Protein AF-0000000079399795 (afdb_homodimer)

Structure (mmCIF, N/CA/C/O backbone):
data_AF-0000000079399795-model_v1
#
loop_
_entity.id
_entity.type
_entity.pdbx_description
1 polymer 'exodeoxyribonuclease III'
#
loop_
_atom_site.group_PDB
_atom_site.id
_atom_site.type_symbol
_atom_site.label_atom_id
_atom_site.label_alt_id
_atom_site.label_comp_id
_atom_site.label_asym_id
_atom_site.label_entity_id
_atom_site.label_seq_id
_atom_site.pdbx_PDB_ins_code
_atom_site.Cartn_x
_atom_site.Cartn_y
_atom_site.Cartn_z
_atom_site.occupancy
_atom_site.B_iso_or_equiv
_atom_site.auth_seq_id
_atom_site.auth_comp_id
_atom_site.auth_asym_id
_atom_site.auth_atom_id
_atom_site.pdbx_PDB_model_num
ATOM 1 N N . LEU A 1 1 ? 4.129 -26.812 -34.219 1 34.53 1 LEU A N 1
ATOM 2 C CA . LEU A 1 1 ? 4.953 -25.641 -33.938 1 34.53 1 LEU A CA 1
ATOM 3 C C . LEU A 1 1 ? 5.363 -25.594 -32.469 1 34.53 1 LEU A C 1
ATOM 5 O O . LEU A 1 1 ? 4.535 -25.828 -31.594 1 34.53 1 LEU A O 1
ATOM 9 N N . PRO A 1 2 ? 6.516 -25.938 -32.094 1 39.81 2 PRO A N 1
ATOM 10 C CA . PRO A 1 2 ? 6.93 -26.062 -30.703 1 39.81 2 PRO A CA 1
ATOM 11 C C . PRO A 1 2 ? 6.406 -24.938 -29.812 1 39.81 2 PRO A C 1
ATOM 13 O O . PRO A 1 2 ? 6.176 -23.828 -30.312 1 39.81 2 PRO A O 1
ATOM 16 N N . HIS A 1 3 ? 5.445 -25.188 -28.922 1 42.81 3 HIS A N 1
ATOM 17 C CA . HIS A 1 3 ? 4.895 -24.188 -28 1 42.81 3 HIS A CA 1
ATOM 18 C C . HIS A 1 3 ? 5.984 -23.266 -27.469 1 42.81 3 HIS A C 1
ATOM 20 O O . HIS A 1 3 ? 7.043 -23.734 -27.031 1 42.81 3 HIS A O 1
ATOM 26 N N . ALA A 1 4 ? 6.281 -22.156 -28.156 1 48.94 4 ALA A N 1
ATOM 27 C CA . ALA A 1 4 ? 7.262 -21.203 -27.641 1 48.94 4 ALA A CA 1
ATOM 28 C C . ALA A 1 4 ? 7.398 -21.312 -26.125 1 48.94 4 ALA A C 1
ATOM 30 O O . ALA A 1 4 ? 6.398 -21.422 -25.422 1 48.94 4 ALA A O 1
ATOM 31 N N . PRO A 1 5 ? 8.617 -21.781 -25.719 1 54.53 5 PRO A N 1
ATOM 32 C CA . PRO A 1 5 ? 8.805 -21.938 -24.281 1 54.53 5 PRO A CA 1
ATOM 33 C C . PRO A 1 5 ? 8.18 -20.812 -23.469 1 54.53 5 PRO A C 1
ATOM 35 O O . PRO A 1 5 ? 8.25 -19.641 -23.875 1 54.53 5 PRO A O 1
ATOM 38 N N . ARG A 1 6 ? 7.102 -21.172 -22.75 1 66.31 6 ARG A N 1
ATOM 39 C CA . ARG A 1 6 ? 6.441 -20.172 -21.922 1 66.31 6 ARG A CA 1
ATOM 40 C C . ARG A 1 6 ? 7.453 -19.406 -21.078 1 66.31 6 ARG A C 1
ATOM 42 O O . ARG A 1 6 ? 8.328 -20.016 -20.453 1 66.31 6 ARG A O 1
ATOM 49 N N . LYS A 1 7 ? 7.574 -18.156 -21.328 1 80.19 7 LYS A N 1
ATOM 50 C CA . LYS A 1 7 ? 8.508 -17.266 -20.641 1 80.19 7 LYS A CA 1
ATOM 51 C C . LYS A 1 7 ? 8.344 -17.375 -19.125 1 80.19 7 LYS A C 1
ATOM 53 O O . LYS A 1 7 ? 7.227 -17.547 -18.625 1 80.19 7 LYS A O 1
ATOM 58 N N . THR A 1 8 ? 9.414 -17.516 -18.453 1 92.75 8 THR A N 1
ATOM 59 C CA . THR A 1 8 ? 9.461 -17.562 -17 1 92.75 8 THR A CA 1
ATOM 60 C C . THR A 1 8 ? 8.797 -16.328 -16.406 1 92.75 8 THR A C 1
ATOM 62 O O . THR A 1 8 ? 9.047 -15.203 -16.844 1 92.75 8 THR A O 1
ATOM 65 N N . I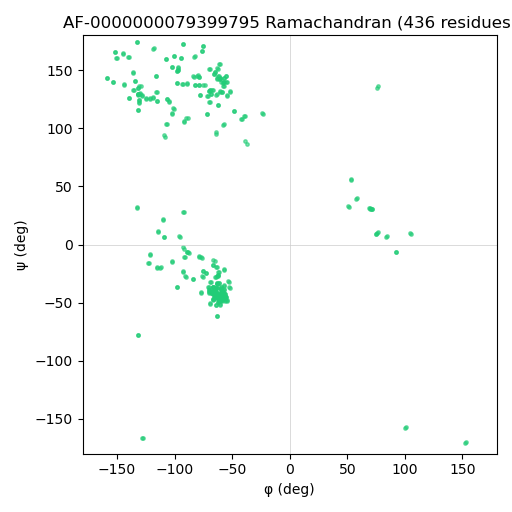LE A 1 9 ? 7.898 -16.531 -15.508 1 97.56 9 ILE A N 1
ATOM 66 C CA . ILE A 1 9 ? 7.254 -15.43 -14.797 1 97.56 9 ILE A CA 1
ATOM 67 C C . ILE A 1 9 ? 8.289 -14.68 -13.961 1 97.56 9 ILE A C 1
ATOM 69 O O . ILE A 1 9 ? 9.031 -15.289 -13.188 1 97.56 9 ILE A O 1
ATOM 73 N N . GLU A 1 10 ? 8.305 -13.398 -14.125 1 98.12 10 GLU A N 1
ATOM 74 C CA . GLU A 1 10 ? 9.328 -12.602 -13.445 1 98.12 10 GLU A CA 1
ATOM 75 C C . GLU A 1 10 ? 8.781 -11.992 -12.156 1 98.12 10 GLU A C 1
ATOM 77 O O . GLU A 1 10 ? 9.531 -11.812 -11.188 1 98.12 10 GLU A O 1
ATOM 82 N N . SER A 1 11 ? 7.559 -11.594 -12.172 1 98.75 11 SER A N 1
ATOM 83 C CA . SER A 1 11 ? 6.961 -10.977 -11 1 98.75 11 SER A CA 1
ATOM 84 C C . SER A 1 11 ? 5.609 -11.594 -10.672 1 98.75 11 SER A C 1
ATOM 86 O O . SER A 1 11 ? 4.812 -11.875 -11.57 1 98.75 11 SER A O 1
ATOM 88 N N . PHE A 1 12 ? 5.367 -11.883 -9.445 1 98.88 12 PHE A N 1
ATOM 89 C CA . PHE A 1 12 ? 4.102 -12.375 -8.93 1 98.88 12 PHE A CA 1
ATOM 90 C C . PHE A 1 12 ? 3.355 -11.273 -8.18 1 98.88 12 PHE A C 1
ATOM 92 O O . PHE A 1 12 ? 3.908 -10.648 -7.27 1 98.88 12 PHE A O 1
ATOM 99 N N . ILE A 1 13 ? 2.133 -11 -8.602 1 98.94 13 ILE A N 1
ATOM 100 C CA . ILE A 1 13 ? 1.276 -9.969 -8.023 1 98.94 13 ILE A CA 1
ATOM 101 C C . ILE A 1 13 ? 0.154 -10.633 -7.223 1 98.94 13 ILE A C 1
ATOM 103 O O . ILE A 1 13 ? -0.824 -11.117 -7.797 1 98.94 13 ILE A O 1
ATOM 107 N N . PHE A 1 14 ? 0.291 -10.617 -5.934 1 98.94 14 PHE A N 1
ATOM 108 C CA . PHE A 1 14 ? -0.714 -11.195 -5.051 1 98.94 14 PHE A CA 1
ATOM 109 C C . PHE A 1 14 ? -1.909 -10.266 -4.902 1 98.94 14 PHE A C 1
ATOM 111 O O . PHE A 1 14 ? -1.746 -9.086 -4.586 1 98.94 14 PHE A O 1
ATOM 118 N N . LEU A 1 15 ? -3.072 -10.789 -5.109 1 98.88 15 LEU A N 1
ATOM 119 C CA . LEU A 1 15 ? -4.297 -9.992 -5.176 1 98.88 15 LEU A CA 1
ATOM 120 C C . LEU A 1 15 ? -5.363 -10.562 -4.246 1 98.88 15 LEU A C 1
ATOM 122 O O . LEU A 1 15 ? -5.621 -11.773 -4.258 1 98.88 15 LEU A O 1
ATOM 126 N N . THR A 1 16 ? -5.93 -9.742 -3.416 1 98.56 16 THR A N 1
ATOM 127 C CA . THR A 1 16 ? -7.117 -10.062 -2.627 1 98.56 16 THR A CA 1
ATOM 128 C C . THR A 1 16 ? -8.102 -8.898 -2.639 1 98.56 16 THR A C 1
ATOM 130 O O . THR A 1 16 ? -7.699 -7.738 -2.758 1 98.56 16 THR A O 1
ATOM 133 N N . ALA A 1 17 ? -9.359 -9.219 -2.578 1 98.12 17 ALA A N 1
ATOM 134 C CA . ALA A 1 17 ? -10.398 -8.195 -2.52 1 98.12 17 ALA A CA 1
ATOM 135 C C . ALA A 1 17 ? -11.367 -8.461 -1.376 1 98.12 17 ALA A C 1
ATOM 137 O O . ALA A 1 17 ? -11.719 -9.609 -1.106 1 98.12 17 ALA A O 1
ATOM 138 N N . ALA A 1 18 ? -11.711 -7.41 -0.661 1 98.25 18 ALA A N 1
ATOM 139 C CA . ALA A 1 18 ? -12.914 -7.43 0.162 1 98.25 18 ALA A CA 1
ATOM 140 C C . ALA A 1 18 ? -14.133 -6.953 -0.631 1 98.25 18 ALA A C 1
ATOM 142 O O . ALA A 1 18 ? -14.031 -6.02 -1.43 1 98.25 18 ALA A O 1
ATOM 143 N N . THR A 1 19 ? -15.25 -7.609 -0.457 1 98.06 19 THR A N 1
ATOM 144 C CA . THR A 1 19 ? -16.406 -7.348 -1.305 1 98.06 19 THR A CA 1
ATOM 145 C C . THR A 1 19 ? -17.672 -7.188 -0.462 1 98.06 19 THR A C 1
ATOM 147 O O . THR A 1 19 ? -17.641 -7.363 0.757 1 98.06 19 THR A O 1
ATOM 150 N N . THR A 1 20 ? -18.75 -6.836 -1.076 1 97.88 20 THR A N 1
ATOM 151 C CA . THR A 1 20 ? -20.016 -6.523 -0.417 1 97.88 20 THR A CA 1
ATOM 152 C C . THR A 1 20 ? -20.734 -7.797 0.015 1 97.88 20 THR A C 1
ATOM 154 O O . THR A 1 20 ? -21.703 -7.746 0.768 1 97.88 20 THR A O 1
ATOM 157 N N . GLY A 1 21 ? -20.297 -8.922 -0.403 1 95.31 21 GLY A N 1
ATOM 158 C CA . GLY A 1 21 ? -20.906 -10.211 -0.127 1 95.31 21 GLY A CA 1
ATOM 159 C C . GLY A 1 21 ? -20.641 -11.242 -1.214 1 95.31 21 GLY A C 1
ATOM 160 O O . GLY A 1 21 ? -19.859 -10.992 -2.133 1 95.31 21 GLY A O 1
ATOM 161 N N . LEU A 1 22 ? -21.312 -12.383 -1.147 1 89.56 22 LEU A N 1
ATOM 162 C CA . LEU A 1 22 ? -21.062 -13.484 -2.072 1 89.56 22 LEU A CA 1
ATOM 163 C C . LEU A 1 22 ? -21.953 -13.383 -3.299 1 89.56 22 LEU A C 1
ATOM 165 O O . LEU A 1 22 ? -21.594 -13.844 -4.383 1 89.56 22 LEU A O 1
ATOM 169 N N . ALA A 1 23 ? -23.109 -12.773 -3.123 1 88 23 ALA A N 1
ATOM 170 C CA . ALA A 1 23 ? -24.062 -12.656 -4.23 1 88 23 ALA A CA 1
ATOM 171 C C . ALA A 1 23 ? -23.797 -11.391 -5.039 1 88 23 ALA A C 1
ATOM 173 O O . ALA A 1 23 ? -24.078 -10.281 -4.57 1 88 23 ALA A O 1
ATOM 174 N N . GLN A 1 24 ? -23.266 -11.531 -6.32 1 91.31 24 GLN A N 1
ATOM 175 C CA . GLN A 1 24 ? -22.969 -10.414 -7.203 1 91.31 24 GLN A CA 1
ATOM 176 C C . GLN A 1 24 ? -22.078 -9.383 -6.504 1 91.31 24 GLN A C 1
ATOM 1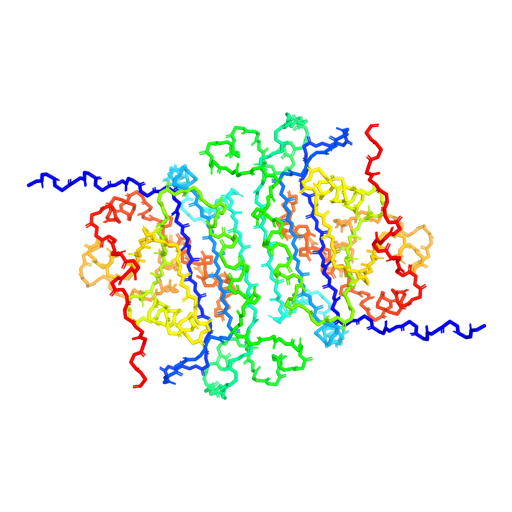78 O O . GLN A 1 24 ? -22.453 -8.219 -6.375 1 91.31 24 GLN A O 1
ATOM 183 N N . PRO A 1 25 ? -21.078 -9.797 -6.078 1 96.44 25 PRO A N 1
ATOM 184 C CA . PRO A 1 25 ? -20.234 -8.945 -5.246 1 96.44 25 PRO A CA 1
ATOM 185 C C . PRO A 1 25 ? -19.672 -7.738 -6.004 1 96.44 25 PRO A C 1
ATOM 187 O O . PRO A 1 25 ? -19.5 -7.801 -7.223 1 96.44 25 PRO A O 1
ATOM 190 N N . ARG A 1 26 ? -19.469 -6.633 -5.301 1 97.88 26 ARG A N 1
ATOM 191 C CA . ARG A 1 26 ? -18.703 -5.469 -5.746 1 97.88 26 ARG A CA 1
ATOM 192 C C . ARG A 1 26 ? -17.484 -5.254 -4.875 1 97.88 26 ARG A C 1
ATOM 194 O O . ARG A 1 26 ? -17.5 -5.539 -3.676 1 97.88 26 ARG A O 1
ATOM 201 N N . VAL A 1 27 ? -16.438 -4.797 -5.496 1 98.5 27 VAL A N 1
ATOM 202 C CA . VAL A 1 27 ? -15.188 -4.574 -4.781 1 98.5 27 VAL A CA 1
ATOM 203 C C . VAL A 1 27 ? -15.344 -3.412 -3.805 1 98.5 27 VAL A C 1
ATOM 205 O O . VAL A 1 27 ? -15.812 -2.336 -4.184 1 98.5 27 VAL A O 1
ATOM 208 N N . ALA A 1 28 ? -14.953 -3.637 -2.57 1 98.81 28 ALA A N 1
ATOM 209 C CA . ALA A 1 28 ? -14.969 -2.586 -1.556 1 98.81 28 ALA A CA 1
ATOM 210 C C . ALA A 1 28 ? -13.555 -2.266 -1.08 1 98.81 28 ALA A C 1
ATOM 212 O O . ALA A 1 28 ? -13.32 -1.224 -0.465 1 98.81 28 ALA A O 1
ATOM 213 N N . GLU A 1 29 ? -12.648 -3.162 -1.293 1 98.88 29 GLU A N 1
ATOM 214 C CA . GLU A 1 29 ? -11.227 -2.988 -1.014 1 98.88 29 GLU A CA 1
ATOM 215 C C . GLU A 1 29 ? -10.375 -3.869 -1.921 1 98.88 29 GLU A C 1
ATOM 217 O O . GLU A 1 29 ? -10.727 -5.02 -2.186 1 98.88 29 GLU A O 1
ATOM 222 N N . LEU A 1 30 ? -9.312 -3.377 -2.393 1 98.81 30 LEU A N 1
ATOM 223 C CA . LEU A 1 30 ? -8.383 -4.098 -3.256 1 98.81 30 LEU A CA 1
ATOM 224 C C . LEU A 1 30 ? -6.973 -4.082 -2.672 1 98.81 30 LEU A C 1
ATOM 226 O O . LEU A 1 30 ? -6.48 -3.029 -2.256 1 98.81 30 LEU A O 1
ATOM 230 N N . GLY A 1 31 ? -6.332 -5.25 -2.479 1 98.81 31 GLY A N 1
ATOM 231 C CA . GLY A 1 31 ? -4.945 -5.379 -2.068 1 98.81 31 GLY A CA 1
ATOM 232 C C . GLY A 1 31 ? -4.07 -6.027 -3.125 1 98.81 31 GLY A C 1
ATOM 233 O O . GLY A 1 31 ? -4.438 -7.055 -3.699 1 98.81 31 GLY A O 1
ATOM 234 N N . LEU A 1 32 ? -2.91 -5.441 -3.451 1 98.94 32 LEU A N 1
ATOM 235 C CA . LEU A 1 32 ? -1.906 -5.961 -4.375 1 98.94 32 LEU A CA 1
ATOM 236 C C . LEU A 1 32 ? -0.515 -5.906 -3.752 1 98.94 32 LEU A C 1
ATOM 238 O O . LEU A 1 32 ? -0.081 -4.852 -3.283 1 98.94 32 LEU A O 1
ATOM 242 N N . PHE A 1 33 ? 0.152 -6.988 -3.643 1 98.94 33 PHE A N 1
ATOM 243 C CA . PHE A 1 33 ? 1.572 -7.059 -3.318 1 98.94 33 PHE A CA 1
ATOM 244 C C . PHE A 1 33 ? 2.363 -7.637 -4.488 1 98.94 33 PHE A C 1
ATOM 246 O O . PHE A 1 33 ? 2.039 -8.711 -4.992 1 98.94 33 PHE A O 1
ATOM 253 N N . ALA A 1 34 ? 3.342 -6.965 -5.012 1 98.94 34 ALA A N 1
ATOM 254 C CA . ALA A 1 34 ? 4.18 -7.426 -6.117 1 98.94 34 ALA A CA 1
ATOM 255 C C . ALA A 1 34 ? 5.566 -7.82 -5.625 1 98.94 34 ALA A C 1
ATOM 257 O O . ALA A 1 34 ? 6.242 -7.035 -4.957 1 98.94 34 ALA A O 1
ATOM 258 N N . VAL A 1 35 ? 5.941 -9.023 -5.93 1 98.88 35 VAL A N 1
ATOM 259 C CA . VAL A 1 35 ? 7.227 -9.57 -5.504 1 98.88 35 VAL A CA 1
ATOM 260 C C . VAL A 1 35 ? 7.926 -10.227 -6.691 1 98.88 35 VAL A C 1
ATOM 262 O O . VAL A 1 35 ? 7.316 -11.016 -7.418 1 98.88 35 VAL A O 1
ATOM 265 N N . HIS A 1 36 ? 9.141 -9.875 -6.902 1 98.81 36 HIS A N 1
ATOM 266 C CA . HIS A 1 36 ? 9.93 -10.469 -7.973 1 98.81 36 HIS A CA 1
ATOM 267 C C . HIS A 1 36 ? 10.273 -11.922 -7.66 1 98.81 36 HIS A C 1
ATOM 269 O O . HIS A 1 36 ? 10.422 -12.297 -6.496 1 98.81 36 HIS A O 1
ATOM 275 N N . ARG A 1 37 ? 10.438 -12.703 -8.648 1 97.94 37 ARG A N 1
ATOM 276 C CA . ARG A 1 37 ? 10.734 -14.125 -8.492 1 97.94 37 ARG A CA 1
ATOM 277 C C . ARG A 1 37 ? 11.992 -14.328 -7.664 1 97.94 37 ARG A C 1
ATOM 279 O O . ARG A 1 37 ? 12.07 -15.266 -6.863 1 97.94 37 ARG A O 1
ATOM 286 N N . ARG A 1 38 ? 12.992 -13.445 -7.793 1 96.94 38 ARG A N 1
ATOM 287 C CA . ARG A 1 38 ? 14.25 -13.578 -7.062 1 96.94 38 ARG A CA 1
ATOM 288 C C . ARG A 1 38 ? 14.016 -13.492 -5.559 1 96.94 38 ARG A C 1
ATOM 290 O O . ARG A 1 38 ? 14.594 -14.266 -4.793 1 96.94 38 ARG A O 1
ATOM 297 N N . ALA A 1 39 ? 13.219 -12.57 -5.152 1 96.94 39 ALA A N 1
ATOM 298 C CA . ALA A 1 39 ? 12.914 -12.422 -3.73 1 96.94 39 ALA A CA 1
ATOM 299 C C . ALA A 1 39 ? 12.195 -13.648 -3.195 1 96.94 39 ALA A C 1
ATOM 301 O O . ALA A 1 39 ? 12.422 -14.07 -2.059 1 96.94 39 ALA A O 1
ATOM 302 N N . LEU A 1 40 ? 11.32 -14.234 -3.977 1 96.69 40 LEU A N 1
ATOM 303 C CA . LEU A 1 40 ? 10.594 -15.438 -3.578 1 96.69 40 LEU A CA 1
ATOM 304 C C . LEU A 1 40 ? 11.531 -16.625 -3.463 1 96.69 40 LEU A C 1
ATOM 306 O O . LEU A 1 40 ? 11.422 -17.422 -2.527 1 96.69 40 LEU A O 1
ATOM 310 N N . GLU A 1 41 ? 12.438 -16.719 -4.387 1 93 41 GLU A N 1
ATOM 311 C CA . GLU A 1 41 ? 13.422 -17.812 -4.375 1 93 41 GLU A CA 1
ATOM 312 C C . GLU A 1 41 ? 14.352 -17.688 -3.172 1 93 41 GLU A C 1
ATOM 314 O O . GLU A 1 41 ? 14.672 -18.688 -2.529 1 93 41 GLU A O 1
ATOM 319 N N . ASP A 1 42 ? 14.781 -16.484 -2.82 1 89 42 ASP A N 1
ATOM 320 C CA . ASP A 1 42 ? 15.688 -16.234 -1.701 1 89 42 ASP A CA 1
ATOM 321 C C . ASP A 1 42 ? 15.031 -16.609 -0.374 1 89 42 ASP A C 1
ATOM 323 O O . ASP A 1 42 ? 15.68 -17.141 0.521 1 89 42 ASP A O 1
ATOM 327 N N . HIS A 1 43 ? 13.828 -16.344 -0.206 1 84.56 43 HIS A N 1
ATOM 328 C CA . HIS A 1 43 ? 13.117 -16.578 1.044 1 84.56 43 HIS A CA 1
ATOM 329 C C . HIS A 1 43 ? 12.797 -18.062 1.23 1 84.56 43 HIS A C 1
ATOM 331 O O . HIS A 1 43 ? 12.648 -18.531 2.359 1 84.56 43 HIS A O 1
ATOM 337 N N . SER A 1 44 ? 12.672 -18.734 0.208 1 77.94 44 SER A N 1
ATOM 338 C CA . SER A 1 44 ? 12.375 -20.156 0.278 1 77.94 44 SER A CA 1
ATOM 339 C C . SER A 1 44 ? 13.539 -20.938 0.89 1 77.94 44 SER A C 1
ATOM 341 O O . SER A 1 44 ? 13.367 -22.062 1.342 1 77.94 44 SER A O 1
ATOM 343 N N . MET A 1 45 ? 14.633 -20.281 0.973 1 72.56 45 MET A N 1
ATOM 344 C CA . MET A 1 45 ? 15.836 -20.938 1.467 1 72.56 45 MET A CA 1
ATOM 345 C C . MET A 1 45 ? 15.977 -20.766 2.975 1 72.56 45 MET A C 1
ATOM 347 O O . MET A 1 45 ? 16.875 -21.328 3.592 1 72.56 45 MET A O 1
ATOM 351 N N . ASP A 1 46 ? 15 -19.969 3.539 1 74.44 46 ASP A N 1
ATOM 352 C CA . ASP A 1 46 ? 15.039 -19.781 4.984 1 74.44 46 ASP A CA 1
ATOM 353 C C . ASP A 1 46 ? 14.688 -21.062 5.723 1 74.44 46 ASP A C 1
ATOM 355 O O . ASP A 1 46 ? 13.609 -21.641 5.516 1 74.44 46 ASP A O 1
ATOM 359 N N . PRO A 1 47 ? 15.531 -21.578 6.59 1 71.56 47 PRO A N 1
ATOM 360 C CA . PRO A 1 47 ? 15.375 -22.891 7.215 1 71.56 47 PRO A CA 1
ATOM 361 C C . PRO A 1 47 ? 14.297 -22.906 8.305 1 71.56 47 PRO A C 1
ATOM 363 O O . PRO A 1 47 ? 13.828 -23.969 8.695 1 71.56 47 PRO A O 1
ATOM 366 N N . ASN A 1 48 ? 13.969 -21.734 8.883 1 77.81 48 ASN A N 1
ATOM 367 C CA . ASN A 1 48 ? 12.961 -21.688 9.938 1 77.81 48 ASN A CA 1
ATOM 368 C C . ASN A 1 48 ? 11.68 -21.016 9.453 1 77.81 48 ASN A C 1
ATOM 370 O O . ASN A 1 48 ? 11.516 -19.812 9.578 1 77.81 48 ASN A O 1
ATOM 374 N N . PRO A 1 49 ? 10.789 -21.812 9.016 1 68.81 49 PRO A N 1
ATOM 375 C CA . PRO A 1 49 ? 9.562 -21.281 8.43 1 68.81 49 PRO A CA 1
ATOM 376 C C . PRO A 1 49 ? 8.742 -20.453 9.422 1 68.81 49 PRO A C 1
ATOM 378 O O . PRO A 1 49 ? 8.125 -19.453 9.031 1 68.81 49 PRO A O 1
ATOM 381 N N . GLU A 1 50 ? 8.789 -20.812 10.641 1 73.44 50 GLU A N 1
ATOM 382 C CA . GLU A 1 50 ? 7.984 -20.125 11.648 1 73.44 50 GLU A CA 1
ATOM 383 C C . GLU A 1 50 ? 8.453 -18.688 11.852 1 73.44 50 GLU A C 1
ATOM 385 O O . GLU A 1 50 ? 7.691 -17.844 12.328 1 73.44 50 GLU A O 1
ATOM 390 N N . LEU A 1 51 ? 9.609 -18.438 11.43 1 75.69 51 LEU A N 1
ATOM 391 C CA . LEU A 1 51 ? 10.18 -17.125 11.641 1 75.69 51 LEU A CA 1
ATOM 392 C C . LEU A 1 51 ? 10.266 -16.359 10.32 1 75.69 51 LEU A C 1
ATOM 394 O O . LEU A 1 51 ? 10.797 -15.242 10.281 1 75.69 51 LEU A O 1
ATOM 398 N N . ARG A 1 52 ? 9.68 -17 9.336 1 81.19 52 ARG A N 1
ATOM 399 C CA . ARG A 1 52 ? 9.758 -16.391 8.016 1 81.19 52 ARG A CA 1
ATOM 400 C C . ARG A 1 52 ? 8.969 -15.078 7.961 1 81.19 52 ARG A C 1
ATOM 402 O O . ARG A 1 52 ? 7.832 -15.016 8.445 1 81.19 52 ARG A O 1
ATOM 409 N N . LEU A 1 53 ? 9.625 -14.086 7.395 1 85.88 53 LEU A N 1
ATOM 410 C CA . LEU A 1 53 ? 8.992 -12.797 7.145 1 85.88 53 LEU A CA 1
ATOM 411 C C . LEU A 1 53 ? 8.719 -12.602 5.66 1 85.88 53 LEU A C 1
ATOM 413 O O . LEU A 1 53 ? 9.242 -13.344 4.824 1 85.88 53 LEU A O 1
ATOM 417 N N . SER A 1 54 ? 7.797 -11.703 5.387 1 91.88 54 SER A N 1
ATOM 418 C CA . SER A 1 54 ? 7.582 -11.359 3.984 1 91.88 54 SER A CA 1
ATOM 419 C C . SER A 1 54 ? 8.836 -10.742 3.369 1 91.88 54 SER A C 1
ATOM 421 O O . SER A 1 54 ? 9.672 -10.18 4.078 1 91.88 54 SER A O 1
ATOM 423 N N . PRO A 1 55 ? 9.016 -10.906 2.098 1 95.62 55 PRO A N 1
ATOM 424 C CA . PRO A 1 55 ? 10.195 -10.344 1.433 1 95.62 55 PRO A CA 1
ATOM 425 C C . PRO A 1 55 ? 10.344 -8.844 1.668 1 95.62 55 PRO A C 1
ATOM 427 O O . PRO A 1 55 ? 9.352 -8.109 1.651 1 95.62 55 PRO A O 1
ATOM 430 N N . ARG A 1 56 ? 11.578 -8.438 1.88 1 95.25 56 ARG A N 1
ATOM 431 C CA . ARG A 1 56 ? 11.891 -7.031 2.137 1 95.25 56 ARG A CA 1
ATOM 432 C C . ARG A 1 56 ? 11.609 -6.176 0.906 1 95.25 56 ARG A C 1
ATOM 434 O O . ARG A 1 56 ? 11.117 -5.051 1.024 1 95.25 56 ARG A O 1
ATOM 441 N N . ILE A 1 57 ? 11.969 -6.742 -0.281 1 97.38 57 ILE A N 1
ATOM 442 C CA . ILE A 1 57 ? 11.734 -6.016 -1.523 1 97.38 57 ILE A CA 1
ATOM 443 C C . ILE A 1 57 ? 10.367 -6.391 -2.09 1 97.38 57 ILE A C 1
ATOM 445 O O . ILE A 1 57 ? 10.203 -7.461 -2.682 1 97.38 57 ILE A O 1
ATOM 449 N N . ALA A 1 58 ? 9.438 -5.473 -1.957 1 98.31 58 ALA A N 1
ATOM 450 C CA . ALA A 1 58 ? 8.07 -5.664 -2.428 1 98.31 58 ALA A CA 1
ATOM 451 C C . ALA A 1 58 ? 7.371 -4.324 -2.639 1 98.31 58 ALA A C 1
ATOM 453 O O . ALA A 1 58 ? 7.66 -3.35 -1.942 1 98.31 58 ALA A O 1
ATOM 454 N N . ASP A 1 59 ? 6.555 -4.234 -3.633 1 98.88 59 ASP A N 1
ATOM 455 C CA . ASP A 1 59 ? 5.621 -3.123 -3.793 1 98.88 59 ASP A CA 1
ATOM 456 C C . ASP A 1 59 ? 4.23 -3.498 -3.291 1 98.88 59 ASP A C 1
ATOM 458 O O . ASP A 1 59 ? 3.766 -4.617 -3.514 1 98.88 59 ASP A O 1
ATOM 462 N N . LYS A 1 60 ? 3.582 -2.572 -2.617 1 98.81 60 LYS A N 1
ATOM 463 C CA . LYS A 1 60 ? 2.289 -2.873 -2.008 1 98.81 60 LYS A CA 1
ATOM 464 C C . LYS A 1 60 ? 1.279 -1.764 -2.285 1 98.81 60 LYS A C 1
ATOM 466 O O . LYS A 1 60 ? 1.628 -0.581 -2.27 1 98.81 60 LYS A O 1
ATOM 471 N N . LEU A 1 61 ? 0.065 -2.178 -2.531 1 98.88 61 LEU A N 1
ATOM 472 C CA . LEU A 1 61 ? -1.05 -1.275 -2.799 1 98.88 61 LEU A CA 1
ATOM 473 C C . LEU A 1 61 ? -2.322 -1.766 -2.115 1 98.88 61 LEU A C 1
ATOM 475 O O . LEU A 1 61 ? -2.676 -2.941 -2.225 1 98.88 61 LEU A O 1
ATOM 479 N N . ALA A 1 62 ? -2.965 -0.953 -1.326 1 98.81 62 ALA A N 1
ATOM 480 C CA . ALA A 1 62 ? -4.273 -1.213 -0.733 1 98.81 62 ALA A CA 1
ATOM 481 C C . ALA A 1 62 ? -5.211 -0.024 -0.931 1 98.81 62 ALA A C 1
ATOM 483 O O . ALA A 1 62 ? -4.883 1.103 -0.552 1 98.81 62 ALA A O 1
ATOM 484 N N . LEU A 1 63 ? -6.391 -0.235 -1.533 1 98.88 63 LEU A N 1
ATOM 485 C CA . LEU A 1 63 ? -7.336 0.828 -1.852 1 98.88 63 LEU A CA 1
ATOM 486 C C . LEU A 1 63 ? -8.734 0.477 -1.356 1 98.88 63 LEU A C 1
ATOM 488 O O . LEU A 1 63 ? -9.242 -0.614 -1.633 1 98.88 63 LEU A O 1
ATOM 492 N N . CYS A 1 64 ? -9.344 1.399 -0.648 1 98.88 64 CYS A N 1
ATOM 493 C CA . CYS A 1 64 ? -10.773 1.295 -0.357 1 98.88 64 CYS A CA 1
ATOM 494 C C . CYS A 1 64 ? -11.602 1.847 -1.508 1 98.88 64 CYS A C 1
ATOM 496 O O . CYS A 1 64 ? -11.219 2.826 -2.146 1 98.88 64 CYS A O 1
ATOM 498 N N . VAL A 1 65 ? -12.727 1.233 -1.741 1 98.88 65 VAL A N 1
ATOM 499 C CA . VAL A 1 65 ? -13.562 1.553 -2.891 1 98.88 65 VAL A CA 1
ATOM 500 C C . VAL A 1 65 ? -15.023 1.628 -2.459 1 98.88 65 VAL A C 1
ATOM 502 O O . VAL A 1 65 ? -15.5 0.78 -1.699 1 98.88 65 VAL A O 1
ATOM 505 N N . ASP A 1 66 ? -15.695 2.648 -2.873 1 98.81 66 ASP A N 1
ATOM 506 C CA . ASP A 1 66 ? -17.156 2.66 -2.738 1 98.81 66 ASP A CA 1
ATOM 507 C C . ASP A 1 66 ? -17.797 1.684 -3.715 1 98.81 66 ASP A C 1
ATOM 509 O O . ASP A 1 66 ? -17.812 1.92 -4.926 1 98.81 66 ASP A O 1
ATOM 513 N N . PRO A 1 67 ? -18.391 0.622 -3.199 1 98.5 67 PRO A N 1
ATOM 514 C CA . PRO A 1 67 ? -18.922 -0.41 -4.09 1 98.5 67 PRO A CA 1
ATOM 515 C C . PRO A 1 67 ? -20.266 -0.017 -4.711 1 98.5 67 PRO A C 1
ATOM 517 O O . PRO A 1 67 ? -20.734 -0.686 -5.633 1 98.5 67 PRO A O 1
ATOM 520 N N . GLN A 1 68 ? -20.859 1.043 -4.238 1 97.31 68 GLN A N 1
ATOM 521 C CA . GLN A 1 68 ? -22.172 1.49 -4.695 1 97.31 68 GLN A CA 1
ATOM 522 C C . GLN A 1 68 ? -23.188 0.348 -4.664 1 97.31 68 GLN A C 1
ATO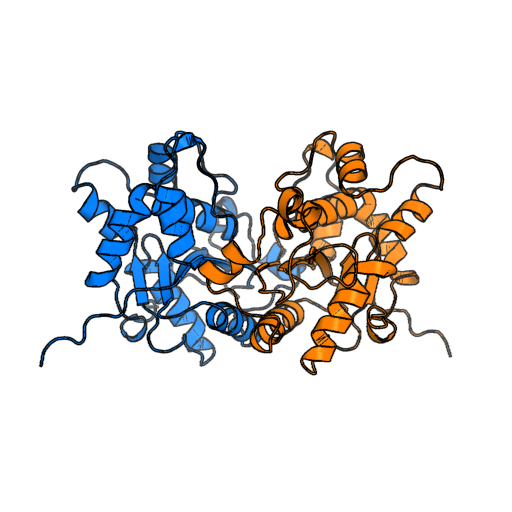M 524 O O . GLN A 1 68 ? -23.984 0.189 -5.594 1 97.31 68 GLN A O 1
ATOM 529 N N . LYS A 1 69 ? -23.109 -0.555 -3.771 1 97.81 69 LYS A N 1
ATOM 530 C CA . LYS A 1 69 ? -23.984 -1.673 -3.449 1 97.81 69 LYS A CA 1
ATOM 531 C C . LYS A 1 69 ? -24.031 -1.925 -1.944 1 97.81 69 LYS A C 1
ATOM 533 O O . LYS A 1 69 ? -23 -1.861 -1.271 1 97.81 69 LYS A O 1
ATOM 538 N N . PRO A 1 70 ? -25.203 -2.189 -1.427 1 98.12 70 PRO A N 1
ATOM 539 C CA . PRO A 1 70 ? -25.281 -2.477 0.007 1 98.12 70 PRO A CA 1
ATOM 540 C C . PRO A 1 70 ? -24.484 -3.711 0.407 1 98.12 70 PRO A C 1
ATOM 542 O O . PRO A 1 70 ? -24.453 -4.703 -0.326 1 98.12 70 PRO A O 1
ATOM 545 N N . PHE A 1 71 ? -23.859 -3.631 1.566 1 98.12 71 PHE A N 1
ATOM 546 C CA . PHE A 1 71 ? -23.156 -4.777 2.121 1 98.12 71 PHE A CA 1
ATOM 547 C C . PHE A 1 71 ? -24.141 -5.816 2.656 1 98.12 71 PHE A C 1
ATOM 549 O O . PHE A 1 71 ? -25.141 -5.461 3.271 1 98.12 71 PHE A O 1
ATOM 556 N N . HIS A 1 72 ? -23.797 -7.078 2.34 1 98.06 72 HIS A N 1
ATOM 557 C CA . HIS A 1 72 ? -24.391 -8.109 3.186 1 98.06 72 HIS A CA 1
ATOM 558 C C . HIS A 1 72 ? -23.922 -7.977 4.629 1 98.06 72 HIS A C 1
ATOM 560 O O . HIS A 1 72 ? -22.75 -7.719 4.879 1 98.06 72 HIS A O 1
ATOM 566 N N . PRO A 1 73 ? -24.766 -8.227 5.613 1 97.62 73 PRO A N 1
ATOM 567 C CA . PRO A 1 73 ? -24.391 -8.062 7.02 1 97.62 73 PRO A CA 1
ATOM 568 C C . PRO A 1 73 ? -23.172 -8.891 7.418 1 97.62 73 PRO A C 1
ATOM 570 O O . PRO A 1 73 ? -22.312 -8.422 8.164 1 97.62 73 PRO A O 1
ATOM 573 N N . LYS A 1 74 ? -23.094 -10.031 6.918 1 97.19 74 LYS A N 1
ATOM 574 C CA . LYS A 1 74 ? -21.969 -10.898 7.246 1 97.19 74 LYS A CA 1
ATOM 575 C C . LYS A 1 74 ? -20.656 -10.32 6.715 1 97.19 74 LYS A C 1
ATOM 577 O O . LYS A 1 74 ? -19.641 -10.375 7.395 1 97.19 74 LYS A O 1
ATOM 582 N N . ALA A 1 75 ? -20.656 -9.789 5.523 1 97.5 75 ALA A N 1
ATOM 583 C CA . ALA A 1 75 ? -19.469 -9.18 4.93 1 97.5 75 ALA A CA 1
ATOM 584 C C . ALA A 1 75 ? -19.031 -7.945 5.719 1 97.5 75 ALA A C 1
ATOM 586 O O . ALA A 1 75 ? -17.844 -7.723 5.934 1 97.5 75 ALA A O 1
ATOM 587 N N . GLU A 1 76 ? -20.016 -7.172 6.102 1 97.94 76 GLU A N 1
ATOM 588 C CA . GLU A 1 76 ? -19.734 -5.988 6.906 1 97.94 76 GLU A CA 1
ATOM 589 C C . GLU A 1 76 ? -19.047 -6.363 8.219 1 97.94 76 GLU A C 1
ATOM 591 O O . GLU A 1 76 ? -18.047 -5.754 8.602 1 97.94 76 GLU A O 1
ATOM 596 N N . ALA A 1 77 ? -19.578 -7.371 8.883 1 97.25 77 ALA A N 1
ATOM 597 C CA . ALA A 1 77 ? -19.047 -7.82 10.164 1 97.25 77 ALA A CA 1
ATOM 598 C C . ALA A 1 77 ? -17.641 -8.375 10.008 1 97.25 77 ALA A C 1
ATOM 600 O O . ALA A 1 77 ? -16.766 -8.133 10.852 1 97.25 77 ALA A O 1
ATOM 601 N N . LEU A 1 78 ? -17.344 -9.055 8.977 1 95.94 78 LEU A N 1
ATOM 602 C CA . LEU A 1 78 ? -16.062 -9.719 8.75 1 95.94 78 LEU A CA 1
ATOM 603 C C . LEU A 1 78 ? -14.992 -8.711 8.336 1 95.94 78 LEU A C 1
ATOM 605 O O . LEU A 1 78 ? -13.867 -8.742 8.836 1 95.94 78 LEU A O 1
ATOM 609 N N . THR A 1 79 ? -15.344 -7.754 7.457 1 97.12 79 THR A N 1
ATOM 610 C CA . THR A 1 79 ? -14.352 -6.887 6.836 1 97.12 79 THR A CA 1
ATOM 611 C C . THR A 1 79 ? -14.164 -5.605 7.641 1 97.12 79 THR A C 1
ATOM 613 O O . THR A 1 79 ? -13.156 -4.91 7.492 1 97.12 79 THR A O 1
ATOM 616 N N . GLY A 1 80 ? -15.211 -5.227 8.453 1 96.69 80 GLY A N 1
ATOM 617 C CA . GLY A 1 80 ? -15.195 -3.945 9.141 1 96.69 80 GLY A CA 1
ATOM 618 C C . GLY A 1 80 ? -15.469 -2.771 8.219 1 96.69 80 GLY A C 1
ATOM 619 O O . GLY A 1 80 ? -15.234 -1.618 8.594 1 96.69 80 GLY A O 1
ATOM 620 N N . LEU A 1 81 ? -15.859 -3.045 6.996 1 98.19 81 LEU A N 1
ATOM 621 C CA . LEU A 1 81 ? -16.266 -2.016 6.043 1 98.19 81 LEU A CA 1
ATOM 622 C C . LEU A 1 81 ? -17.781 -1.865 6.004 1 98.19 81 LEU A C 1
ATOM 624 O O . LEU A 1 81 ? -18.5 -2.807 6.324 1 98.19 81 LEU A O 1
ATOM 628 N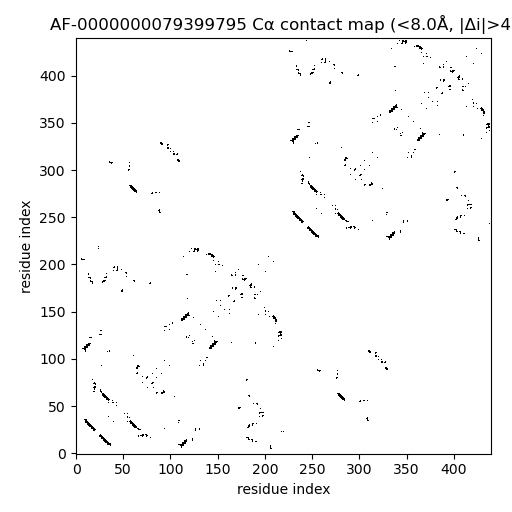 N . SER A 1 82 ? -18.234 -0.757 5.691 1 98.44 82 SER A N 1
ATOM 629 C CA . SER A 1 82 ? -19.656 -0.491 5.5 1 98.44 82 SER A CA 1
ATOM 630 C C . SER A 1 82 ? -19.875 0.62 4.477 1 98.44 82 SER A C 1
ATOM 632 O O . SER A 1 82 ? -18.984 1.427 4.227 1 98.44 82 SER A O 1
ATOM 634 N N . ASN A 1 83 ? -21.125 0.637 3.945 1 98.62 83 ASN A N 1
ATOM 635 C CA . ASN A 1 83 ? -21.453 1.742 3.055 1 98.62 83 ASN A CA 1
ATOM 636 C C . ASN A 1 83 ? -21.312 3.09 3.756 1 98.62 83 ASN A C 1
ATOM 638 O O . ASN A 1 83 ? -20.812 4.051 3.172 1 98.62 83 ASN A O 1
ATOM 642 N N . ARG A 1 84 ? -21.688 3.127 4.969 1 98.12 84 ARG A N 1
ATOM 643 C CA . ARG A 1 84 ? -21.625 4.363 5.742 1 98.12 84 ARG A CA 1
ATOM 644 C C . ARG A 1 84 ? -20.172 4.828 5.914 1 98.12 84 ARG A C 1
ATOM 646 O O . ARG A 1 84 ? -19.844 5.977 5.617 1 98.12 84 ARG A O 1
ATOM 653 N N . SER A 1 85 ? -19.312 3.957 6.383 1 97.62 85 SER A N 1
ATOM 654 C CA . SER A 1 85 ? -17.922 4.34 6.648 1 97.62 85 SER A CA 1
ATOM 655 C C . SER A 1 85 ? -17.203 4.719 5.363 1 97.62 85 SER A C 1
ATOM 657 O O . SER A 1 85 ? -16.438 5.688 5.332 1 97.62 85 SER A O 1
ATOM 659 N N . LEU A 1 86 ? -17.391 3.973 4.277 1 98.75 86 LEU A N 1
ATOM 660 C CA . LEU A 1 86 ? -16.766 4.297 3.004 1 98.75 86 LEU A CA 1
ATOM 661 C C . LEU A 1 86 ? -17.281 5.629 2.469 1 98.75 86 LEU A C 1
ATOM 663 O O . LEU A 1 86 ? -16.5 6.434 1.953 1 98.75 86 LEU A O 1
ATOM 667 N N . GLY A 1 87 ? -18.547 5.848 2.613 1 98.56 87 GLY A N 1
ATOM 668 C CA . GLY A 1 87 ? -19.141 7.102 2.193 1 98.56 87 GLY A CA 1
ATOM 669 C C . GLY A 1 87 ? -18.672 8.289 3.01 1 98.56 87 GLY A C 1
ATOM 670 O O . GLY A 1 87 ? -18.297 9.328 2.453 1 98.56 87 GLY A O 1
ATOM 671 N N . GLU A 1 88 ? -18.656 8.172 4.32 1 98.12 88 GLU A N 1
ATOM 672 C CA . GLU A 1 88 ? -18.25 9.25 5.215 1 98.12 88 GLU A CA 1
ATOM 673 C C . GLU A 1 88 ? -16.797 9.625 4.992 1 98.12 88 GLU A C 1
ATOM 675 O O . GLU A 1 88 ? -16.406 10.773 5.234 1 98.12 88 GLU A O 1
ATOM 680 N N . ASN A 1 89 ? -16.062 8.68 4.531 1 98.44 89 ASN A N 1
ATOM 681 C CA . ASN A 1 89 ? -14.656 8.938 4.246 1 98.44 89 ASN A CA 1
ATOM 682 C C . ASN A 1 89 ? -14.438 9.289 2.775 1 98.44 89 ASN A C 1
ATOM 684 O O . ASN A 1 89 ? -13.297 9.328 2.307 1 98.44 89 ASN A O 1
ATOM 688 N N . ARG A 1 90 ? -15.5 9.445 2.02 1 98.62 90 ARG A N 1
ATOM 689 C CA . ARG A 1 90 ? -15.523 9.922 0.641 1 98.62 90 ARG A CA 1
ATOM 690 C C . ARG A 1 90 ? -14.664 9.047 -0.258 1 98.62 90 ARG A C 1
ATOM 692 O O . ARG A 1 90 ? -13.898 9.547 -1.085 1 98.62 90 ARG A O 1
ATOM 699 N N . LYS A 1 91 ? -14.719 7.766 -0.026 1 98.81 91 LYS A N 1
ATOM 700 C CA . LYS A 1 9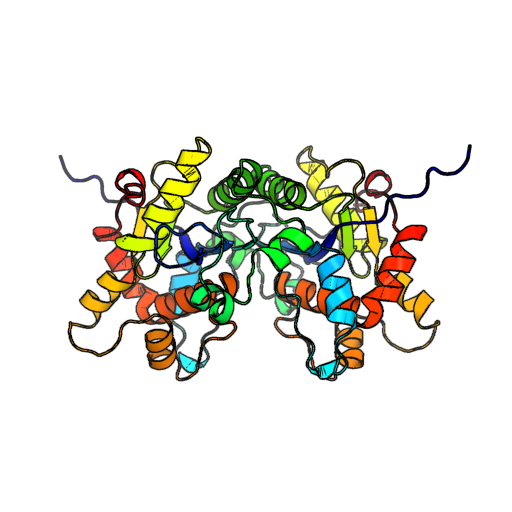1 ? -14.008 6.852 -0.916 1 98.81 91 LYS A CA 1
ATOM 701 C C . LYS A 1 91 ? -14.68 6.785 -2.285 1 98.81 91 LYS A C 1
ATOM 703 O O . LYS A 1 91 ? -15.898 6.672 -2.377 1 98.81 91 LYS A O 1
ATOM 708 N N . PRO A 1 92 ? -13.898 6.902 -3.363 1 98.75 92 PRO A N 1
ATOM 709 C CA . PRO A 1 92 ? -14.469 6.863 -4.715 1 98.75 92 PRO A CA 1
ATOM 710 C C . PRO A 1 92 ? -14.844 5.453 -5.156 1 98.75 92 PRO A C 1
ATOM 712 O O . PRO A 1 92 ? -14.453 4.477 -4.512 1 98.75 92 PRO A O 1
ATOM 715 N N . VAL A 1 93 ? -15.586 5.398 -6.195 1 98.69 93 VAL A N 1
ATOM 716 C CA . VAL A 1 93 ? -15.977 4.145 -6.828 1 98.69 93 VAL A CA 1
ATOM 717 C C . VAL A 1 93 ? -14.805 3.566 -7.613 1 98.69 93 VAL A C 1
ATOM 719 O O . VAL A 1 93 ? -13.727 4.168 -7.664 1 98.69 93 VAL A O 1
ATOM 722 N N . PHE A 1 94 ? -14.977 2.369 -8.062 1 98.5 94 PHE A N 1
ATOM 723 C CA . PHE A 1 94 ? -14.039 1.797 -9.023 1 98.5 94 PHE A CA 1
ATOM 724 C C . PHE A 1 94 ? -14.062 2.57 -10.336 1 98.5 94 PHE A C 1
ATOM 726 O O . PHE A 1 94 ? -14.891 2.305 -11.203 1 98.5 94 PHE A O 1
ATOM 733 N N . ASP A 1 95 ? -13.141 3.514 -10.477 1 98.19 95 ASP A N 1
ATOM 734 C CA . ASP A 1 95 ? -13.18 4.438 -11.602 1 98.19 95 ASP A CA 1
ATOM 735 C C . ASP A 1 95 ? -11.844 4.461 -12.336 1 98.19 95 ASP A C 1
ATOM 737 O O . ASP A 1 95 ? -10.992 3.596 -12.117 1 98.19 95 ASP A O 1
ATOM 741 N N . GLN A 1 96 ? -11.664 5.434 -13.188 1 96.62 96 GLN A N 1
ATOM 742 C CA . GLN A 1 96 ? -10.477 5.52 -14.023 1 96.62 96 GLN A CA 1
ATOM 743 C C . GLN A 1 96 ? -9.234 5.836 -13.188 1 96.62 96 GLN A C 1
ATOM 745 O O . GLN A 1 96 ? -8.133 5.391 -13.516 1 96.62 96 GLN A O 1
ATOM 750 N N . ALA A 1 97 ? -9.398 6.586 -12.117 1 96.81 97 ALA A N 1
ATOM 751 C CA . ALA A 1 97 ? -8.258 6.863 -11.242 1 96.81 97 ALA A CA 1
ATOM 752 C C . ALA A 1 97 ? -7.727 5.582 -10.617 1 96.81 97 ALA A C 1
ATOM 754 O O . ALA A 1 97 ? -6.512 5.395 -10.516 1 96.81 97 ALA A O 1
ATOM 755 N N . LEU A 1 98 ? -8.672 4.746 -10.172 1 98.31 98 LEU A N 1
ATOM 756 C CA . LEU A 1 98 ? -8.266 3.449 -9.641 1 98.31 98 LEU A CA 1
ATOM 757 C C . LEU A 1 98 ? -7.512 2.643 -10.695 1 98.31 98 LEU A C 1
ATOM 759 O O . LEU A 1 98 ? -6.469 2.051 -10.398 1 98.31 98 LEU A O 1
ATOM 763 N N . VAL A 1 99 ? -8 2.645 -11.906 1 97.75 99 VAL A N 1
ATOM 764 C CA . VAL A 1 99 ? -7.371 1.928 -13.008 1 97.75 99 VAL A CA 1
ATOM 765 C C . VAL A 1 99 ? -5.957 2.461 -13.227 1 97.75 99 VAL A C 1
ATOM 767 O O . VAL A 1 99 ? -5.016 1.686 -13.414 1 97.75 99 VAL A O 1
ATOM 770 N N . GLN A 1 100 ? -5.848 3.76 -13.164 1 96.19 100 GLN A N 1
ATOM 771 C CA . GLN A 1 100 ? -4.543 4.391 -13.352 1 96.19 100 GLN A CA 1
ATOM 772 C C . GLN A 1 100 ? -3.547 3.916 -12.297 1 96.19 100 GLN A C 1
ATOM 774 O O . GLN A 1 100 ? -2.393 3.625 -12.617 1 96.19 100 GLN A O 1
ATOM 779 N N . VAL A 1 101 ? -3.943 3.861 -11.086 1 98.38 101 VAL A N 1
ATOM 780 C CA . VAL A 1 101 ? -3.08 3.412 -10 1 98.38 101 VAL A CA 1
ATOM 781 C C . VAL A 1 101 ? -2.645 1.969 -10.242 1 98.38 101 VAL A C 1
ATOM 783 O O . VAL A 1 101 ? -1.454 1.653 -10.18 1 98.38 101 VAL A O 1
ATOM 786 N N . VAL A 1 102 ? -3.619 1.098 -10.562 1 98.19 102 VAL A N 1
ATOM 787 C CA . VAL A 1 102 ? -3.357 -0.328 -10.727 1 98.19 102 VAL A CA 1
ATOM 788 C C . VAL A 1 102 ? -2.455 -0.551 -11.938 1 98.19 102 VAL A C 1
ATOM 790 O O . VAL A 1 102 ? -1.491 -1.318 -11.867 1 98.19 102 VAL A O 1
ATOM 793 N N . GLN A 1 103 ? -2.736 0.161 -13.023 1 96.12 103 GLN A N 1
ATOM 794 C CA . GLN A 1 103 ? -1.935 0.013 -14.234 1 96.12 103 GLN A CA 1
ATOM 795 C C . GLN A 1 103 ? -0.512 0.52 -14.016 1 96.12 103 GLN A C 1
ATOM 797 O O . GLN A 1 103 ? 0.451 -0.107 -14.461 1 96.12 103 GLN A O 1
ATOM 802 N N . GLY A 1 104 ? -0.372 1.694 -13.43 1 96.62 104 GLY A N 1
ATOM 803 C CA . GLY A 1 104 ? 0.959 2.17 -13.086 1 96.62 104 GLY A CA 1
ATOM 804 C C . GLY A 1 104 ? 1.726 1.208 -12.195 1 96.62 104 GLY A C 1
ATOM 805 O O . GLY A 1 104 ? 2.912 0.96 -12.422 1 96.62 104 GLY A O 1
ATOM 806 N N . PHE A 1 105 ? 1.031 0.673 -11.172 1 98.69 105 PHE A N 1
ATOM 807 C CA . PHE A 1 105 ? 1.596 -0.293 -10.234 1 98.69 105 PHE A CA 1
ATOM 808 C C . PHE A 1 105 ? 2.119 -1.52 -10.969 1 98.69 105 PHE A C 1
ATOM 810 O O . PHE A 1 105 ? 3.248 -1.954 -10.742 1 98.69 105 PHE A O 1
ATOM 817 N N . LEU A 1 106 ? 1.324 -2.041 -11.906 1 98.06 106 LEU A N 1
ATOM 818 C CA . LEU A 1 106 ? 1.703 -3.227 -12.664 1 98.06 106 LEU A CA 1
ATOM 819 C C . LEU A 1 106 ? 2.83 -2.908 -13.641 1 98.06 106 LEU A C 1
ATOM 821 O O . LEU A 1 106 ? 3.713 -3.738 -13.875 1 98.06 106 LEU A O 1
ATOM 825 N N . ALA A 1 107 ? 2.801 -1.725 -14.227 1 97 107 ALA A N 1
ATOM 826 C CA . ALA A 1 107 ? 3.799 -1.323 -15.211 1 97 107 ALA A CA 1
ATOM 827 C C . ALA A 1 107 ? 5.191 -1.255 -14.594 1 97 107 ALA A C 1
ATOM 829 O O . ALA A 1 107 ? 6.199 -1.32 -15.297 1 97 107 ALA A O 1
ATOM 830 N N . ARG A 1 108 ? 5.258 -1.165 -13.32 1 98.31 108 ARG A N 1
ATOM 831 C CA . ARG A 1 108 ? 6.543 -1.048 -12.641 1 98.31 108 ARG A CA 1
ATOM 832 C C . ARG A 1 108 ? 7.125 -2.422 -12.336 1 98.31 108 ARG A C 1
ATOM 834 O O . ARG A 1 108 ? 8.234 -2.527 -11.805 1 98.31 108 ARG A O 1
ATOM 841 N N . GLN A 1 109 ? 6.367 -3.457 -12.586 1 98.5 109 GLN A N 1
ATOM 842 C CA . GLN A 1 109 ? 6.844 -4.805 -12.281 1 98.5 109 GLN A CA 1
ATOM 843 C C . GLN A 1 109 ? 7.508 -5.434 -13.508 1 98.5 109 GLN A C 1
ATOM 845 O O . GLN A 1 109 ? 7.027 -5.277 -14.633 1 98.5 109 GLN A O 1
ATOM 850 N N . ALA A 1 110 ? 8.641 -6.102 -13.234 1 98 110 ALA A N 1
ATOM 851 C CA . ALA A 1 110 ? 9.289 -6.832 -14.32 1 98 110 ALA A CA 1
ATOM 852 C C . ALA A 1 110 ? 8.359 -7.906 -14.891 1 98 110 ALA A C 1
ATOM 854 O O . ALA A 1 110 ? 7.758 -8.672 -14.133 1 98 110 ALA A O 1
ATOM 855 N N . GLY A 1 111 ? 8.195 -7.996 -16.203 1 96.75 111 GLY A N 1
ATOM 856 C CA . GLY A 1 111 ? 7.363 -9 -16.844 1 96.75 111 GLY A CA 1
ATOM 857 C C . GLY A 1 111 ? 8.133 -10.25 -17.25 1 96.75 111 GLY A C 1
ATOM 858 O O . GLY A 1 111 ? 9.359 -10.242 -17.281 1 96.75 111 GLY A O 1
ATOM 859 N N . PRO A 1 112 ? 7.355 -11.203 -17.688 1 96.94 112 PRO A N 1
ATOM 860 C CA . PRO A 1 112 ? 5.914 -11.422 -17.578 1 96.94 112 PRO A CA 1
ATOM 861 C C . PRO A 1 112 ? 5.43 -11.461 -16.141 1 96.94 112 PRO A C 1
ATOM 863 O O . PRO A 1 112 ? 6.137 -11.961 -15.25 1 96.94 112 PRO A O 1
ATOM 866 N N . THR A 1 113 ? 4.23 -10.906 -15.891 1 98.19 113 THR A N 1
ATOM 867 C CA . THR A 1 113 ? 3.652 -10.859 -14.547 1 98.19 113 THR A CA 1
ATOM 868 C C . THR A 1 113 ? 2.578 -11.938 -14.391 1 98.19 113 THR A C 1
ATOM 870 O O . THR A 1 113 ? 1.968 -12.359 -15.375 1 98.19 113 THR A O 1
ATOM 873 N N . CYS A 1 114 ? 2.385 -12.383 -13.195 1 98.75 114 CYS A N 1
ATOM 874 C CA . CYS A 1 114 ? 1.362 -13.367 -12.859 1 98.75 114 CYS A CA 1
ATOM 875 C C . CYS A 1 114 ? 0.551 -12.914 -11.648 1 98.75 114 CYS A C 1
ATOM 877 O O . CYS A 1 114 ? 1.092 -12.773 -10.555 1 98.75 114 CYS A O 1
ATOM 879 N N . LEU A 1 115 ? -0.728 -12.672 -11.875 1 98.88 115 LEU A N 1
ATOM 880 C CA . LEU A 1 115 ? -1.639 -12.445 -10.766 1 98.88 115 LEU A CA 1
ATOM 881 C C . LEU A 1 115 ? -1.854 -13.727 -9.961 1 98.88 115 LEU A C 1
ATOM 883 O O . LEU A 1 115 ? -2.041 -14.797 -10.539 1 98.88 115 LEU A O 1
ATOM 887 N N . VAL A 1 116 ? -1.758 -13.617 -8.68 1 98.94 116 VAL A N 1
ATOM 888 C CA . VAL A 1 116 ? -1.942 -14.758 -7.789 1 98.94 116 VAL A CA 1
ATOM 889 C C . VAL A 1 116 ? -3.119 -14.5 -6.852 1 98.94 116 VAL A C 1
ATOM 891 O O . VAL A 1 116 ? -3.182 -13.453 -6.203 1 98.94 116 VAL A O 1
ATOM 894 N N . ALA A 1 117 ? -4.027 -15.328 -6.781 1 98.88 117 ALA A N 1
ATOM 895 C CA . ALA A 1 117 ? -5.148 -15.281 -5.848 1 98.88 117 ALA A CA 1
ATOM 896 C C . ALA A 1 117 ? -5.473 -16.672 -5.312 1 98.88 117 ALA A C 1
ATOM 898 O O . ALA A 1 117 ? -4.996 -17.672 -5.844 1 98.88 117 ALA A O 1
ATOM 899 N N . HIS A 1 118 ? -6.172 -16.797 -4.219 1 98.75 118 HIS A N 1
ATOM 900 C CA . HIS A 1 118 ? -6.66 -18.047 -3.652 1 98.75 118 HIS A CA 1
ATOM 901 C C . HIS A 1 118 ? -8.148 -18.234 -3.941 1 98.75 118 HIS A C 1
ATOM 903 O O . HIS A 1 118 ? -8.984 -17.484 -3.436 1 98.75 118 HIS A O 1
ATOM 909 N N . ASN A 1 119 ? -8.484 -19.203 -4.73 1 97.81 119 ASN A N 1
ATOM 910 C CA . ASN A 1 119 ? -9.789 -19.359 -5.352 1 97.81 119 ASN A CA 1
ATOM 911 C C . ASN A 1 119 ? -10.047 -18.297 -6.41 1 97.81 119 ASN A C 1
ATOM 913 O O . ASN A 1 119 ? -11.18 -17.828 -6.562 1 97.81 119 ASN A O 1
ATOM 917 N N . GLY A 1 120 ? -9 -17.891 -7.016 1 98.25 120 GLY A N 1
ATOM 918 C CA . GLY A 1 120 ? -9.008 -16.75 -7.93 1 98.25 120 GLY A CA 1
ATOM 919 C C . GLY A 1 120 ? -9.812 -17.016 -9.188 1 98.25 120 GLY A C 1
ATOM 920 O O . GLY A 1 120 ? -10.43 -16.094 -9.734 1 98.25 120 GLY A O 1
ATOM 921 N N . TYR A 1 121 ? -9.781 -18.203 -9.711 1 97.69 121 TYR A N 1
ATOM 922 C CA . TYR A 1 121 ? -10.445 -18.5 -10.977 1 97.69 121 TYR A CA 1
ATOM 923 C C . TYR A 1 121 ? -11.961 -18.344 -10.844 1 97.69 121 TYR A C 1
ATOM 925 O O . TYR A 1 121 ? -12.641 -18 -11.805 1 97.69 121 TYR A O 1
ATOM 933 N N . LYS A 1 122 ? -12.453 -18.547 -9.648 1 96.12 122 LYS A N 1
ATOM 934 C CA . LYS A 1 122 ? -13.898 -18.516 -9.453 1 96.12 122 LYS A CA 1
ATOM 935 C C . LYS A 1 122 ? -14.344 -17.203 -8.836 1 96.12 122 LYS A C 1
ATOM 937 O O . LYS A 1 122 ? -15.539 -16.875 -8.859 1 96.12 122 LYS A O 1
ATOM 942 N N . TYR A 1 123 ? -13.406 -16.453 -8.312 1 96.56 123 TYR A N 1
ATOM 943 C CA . TYR A 1 123 ? -13.852 -15.297 -7.531 1 96.56 123 TYR A CA 1
ATOM 944 C C . TYR A 1 123 ? -13.109 -14.039 -7.938 1 96.56 123 TYR A C 1
ATOM 946 O O . TYR A 1 123 ? -13.562 -13.289 -8.805 1 96.56 123 TYR A O 1
ATOM 954 N N . ASP A 1 124 ? -11.852 -13.859 -7.477 1 97.56 124 ASP A N 1
ATOM 955 C CA . ASP A 1 124 ? -11.125 -12.594 -7.59 1 97.56 124 ASP A CA 1
ATOM 956 C C . ASP A 1 124 ? -10.93 -12.203 -9.055 1 97.56 124 ASP A C 1
ATOM 958 O O . ASP A 1 124 ? -11.102 -11.031 -9.414 1 97.56 124 ASP A O 1
ATOM 962 N N . PHE A 1 125 ? -10.523 -13.156 -9.891 1 98.31 125 PHE A N 1
ATOM 963 C CA . PHE A 1 125 ? -10.188 -12.82 -11.273 1 98.31 125 PHE A CA 1
ATOM 964 C C . PHE A 1 125 ? -11.438 -12.43 -12.047 1 98.31 125 PHE A C 1
ATOM 966 O O . PHE A 1 125 ? -11.492 -11.352 -12.648 1 98.31 125 PHE A O 1
ATOM 973 N N . PRO A 1 126 ? -12.508 -13.234 -12.023 1 97.88 126 PRO A N 1
ATOM 974 C CA . PRO A 1 126 ? -13.727 -12.805 -12.695 1 97.88 126 PRO A CA 1
ATOM 975 C C . PRO A 1 126 ? -14.273 -11.492 -12.133 1 97.88 126 PRO A C 1
ATOM 977 O O . PRO A 1 126 ? -14.828 -10.68 -12.883 1 97.88 126 PRO A O 1
ATOM 980 N N . LEU A 1 127 ? -14.195 -11.289 -10.836 1 98.06 127 LEU A N 1
ATOM 981 C CA . LEU A 1 127 ? -14.648 -10.055 -10.211 1 98.06 127 LEU A CA 1
ATOM 982 C C . LEU A 1 127 ? -13.867 -8.852 -10.742 1 98.06 127 LEU A C 1
ATOM 984 O O . LEU A 1 127 ? -14.461 -7.84 -11.117 1 98.06 127 LEU A O 1
ATOM 988 N N . LEU A 1 128 ? -12.562 -8.961 -10.711 1 98.19 128 LEU A N 1
ATOM 989 C CA . LEU A 1 128 ? -11.727 -7.879 -11.227 1 98.19 128 LEU A CA 1
ATOM 990 C C . LEU A 1 128 ? -12.023 -7.609 -12.695 1 98.19 128 LEU A C 1
ATOM 992 O O . LEU A 1 128 ? -12.109 -6.449 -13.109 1 98.19 128 LEU A O 1
ATOM 996 N N . ARG A 1 129 ? -12.172 -8.656 -13.492 1 98.06 129 ARG A N 1
ATOM 997 C CA . ARG A 1 129 ? -12.531 -8.5 -14.898 1 98.06 129 ARG A CA 1
ATOM 998 C C . ARG A 1 129 ? -13.836 -7.734 -15.047 1 98.06 129 ARG A C 1
ATOM 1000 O O . ARG A 1 129 ? -13.945 -6.828 -15.883 1 98.06 129 ARG A O 1
ATOM 1007 N N . THR A 1 130 ? -14.789 -8.094 -14.258 1 97.69 130 THR A N 1
ATOM 1008 C CA . THR A 1 130 ? -16.094 -7.426 -14.297 1 97.69 130 THR A CA 1
ATOM 1009 C C . THR A 1 130 ? -15.938 -5.938 -14 1 97.69 130 THR A C 1
ATOM 1011 O O . THR A 1 130 ? -16.484 -5.098 -14.719 1 97.69 130 THR A O 1
ATOM 1014 N N . GLU A 1 131 ? -15.203 -5.578 -12.961 1 97.94 131 GLU A N 1
ATOM 1015 C CA . GLU A 1 131 ? -14.992 -4.184 -12.578 1 97.94 131 GLU A CA 1
ATOM 1016 C C . GLU A 1 131 ? -14.273 -3.41 -13.68 1 97.94 131 GLU A C 1
ATOM 1018 O O . GLU A 1 131 ? -14.672 -2.289 -14.008 1 97.94 131 GLU A O 1
ATOM 1023 N N . LEU A 1 132 ? -13.266 -4 -14.203 1 98.12 132 LEU A N 1
ATOM 1024 C CA . LEU A 1 132 ? -12.492 -3.361 -15.266 1 98.12 132 LEU A CA 1
ATOM 1025 C C . LEU A 1 132 ? -13.352 -3.125 -16.5 1 98.12 132 LEU A C 1
ATOM 1027 O O . LEU A 1 132 ? -13.312 -2.043 -17.094 1 98.12 132 LEU A O 1
ATOM 1031 N N . ASP A 1 133 ? -14.125 -4.07 -16.859 1 97.5 133 ASP A N 1
ATOM 1032 C CA . ASP A 1 133 ? -15 -3.957 -18.031 1 97.5 133 ASP A CA 1
ATOM 1033 C C . ASP A 1 133 ? -15.977 -2.789 -17.875 1 97.5 133 ASP A C 1
ATOM 1035 O O . ASP A 1 133 ? -16.266 -2.08 -18.828 1 97.5 133 ASP A O 1
ATOM 1039 N N . GLN A 1 134 ? -16.469 -2.625 -16.719 1 96.69 134 GLN A N 1
ATOM 1040 C CA . GLN A 1 134 ? -17.469 -1.596 -16.453 1 96.69 134 GLN A CA 1
ATOM 1041 C C . GLN A 1 134 ? -16.906 -0.203 -16.719 1 96.69 134 GLN A C 1
ATOM 1043 O O . GLN A 1 134 ? -17.656 0.734 -16.984 1 96.69 134 GLN A O 1
ATOM 1048 N N . VAL A 1 135 ? -15.633 -0.057 -16.656 1 97.5 135 VAL A N 1
ATOM 1049 C CA . VAL A 1 135 ? -15.047 1.264 -16.844 1 97.5 135 VAL A CA 1
ATOM 1050 C C . VAL A 1 135 ? -14.211 1.271 -18.125 1 97.5 135 VAL A C 1
ATOM 1052 O O . VAL A 1 135 ? -13.367 2.15 -18.328 1 97.5 135 VAL A O 1
ATOM 1055 N N . GLY A 1 136 ? -14.305 0.272 -18.938 1 97.75 136 GLY A N 1
ATOM 1056 C CA . GLY A 1 136 ? -13.664 0.206 -20.25 1 97.75 136 GLY A CA 1
ATOM 1057 C C . GLY A 1 136 ? -12.164 0.03 -20.172 1 97.75 136 GLY A C 1
ATOM 1058 O O . GLY A 1 136 ? -11.422 0.582 -20.984 1 97.75 136 GLY A O 1
ATOM 1059 N N . ALA A 1 137 ? -11.711 -0.629 -19.156 1 97.88 137 ALA A N 1
ATOM 1060 C CA . ALA A 1 137 ? -10.281 -0.843 -18.953 1 97.88 137 ALA A CA 1
ATOM 1061 C C . ALA A 1 137 ? -9.945 -2.33 -18.969 1 97.88 137 ALA A C 1
ATOM 1063 O O . ALA A 1 137 ? -10.836 -3.178 -19.031 1 97.88 137 ALA A O 1
ATOM 1064 N N . ASP A 1 138 ? -8.656 -2.613 -19.031 1 97.25 138 ASP A N 1
ATOM 1065 C CA . ASP A 1 138 ? -8.164 -3.986 -19 1 97.25 138 ASP A CA 1
ATOM 1066 C C . ASP A 1 138 ? -6.758 -4.055 -18.406 1 97.25 138 ASP A C 1
ATOM 1068 O O . ASP A 1 138 ? -6.117 -3.021 -18.188 1 97.25 138 ASP A O 1
ATOM 1072 N N . LEU A 1 139 ? -6.324 -5.215 -18.062 1 96.94 139 LEU A N 1
ATOM 1073 C CA . LEU A 1 139 ? -4.941 -5.406 -17.641 1 96.94 139 LEU A CA 1
ATOM 1074 C C . LEU A 1 139 ? -4.02 -5.547 -18.844 1 96.94 139 LEU A C 1
ATOM 1076 O O . LEU A 1 139 ? -4.48 -5.762 -19.969 1 96.94 139 LEU A O 1
ATOM 1080 N N . PRO A 1 140 ? -2.693 -5.355 -18.625 1 93.5 140 PRO A N 1
ATOM 1081 C CA . PRO A 1 140 ? -1.748 -5.512 -19.719 1 93.5 140 PRO A CA 1
ATOM 1082 C C . PRO A 1 140 ? -1.846 -6.883 -20.391 1 93.5 140 PRO A C 1
ATOM 1084 O O . PRO A 1 140 ? -2.041 -7.895 -19.719 1 93.5 140 PRO A O 1
ATOM 1087 N N . PRO A 1 141 ? -1.635 -6.844 -21.688 1 91.25 141 PRO A N 1
ATOM 1088 C CA . PRO A 1 141 ? -1.604 -8.133 -22.391 1 91.25 141 PRO A CA 1
ATOM 1089 C C . PRO A 1 141 ? -0.505 -9.055 -21.875 1 91.25 141 PRO A C 1
ATOM 1091 O O . PRO A 1 141 ? 0.583 -8.594 -21.531 1 91.25 141 PRO A O 1
ATOM 1094 N N . GLY A 1 142 ? -0.75 -10.234 -21.828 1 91.81 142 GLY A N 1
ATOM 1095 C CA . GLY A 1 142 ? 0.263 -11.195 -21.422 1 91.81 142 GLY A CA 1
ATOM 1096 C C . GLY A 1 142 ? 0.244 -11.5 -19.938 1 91.81 142 GLY A C 1
ATOM 1097 O O . GLY A 1 142 ? 0.987 -12.359 -19.469 1 91.81 142 GLY A O 1
ATOM 1098 N N . THR A 1 143 ? -0.592 -10.758 -19.156 1 96.75 143 THR A N 1
ATOM 1099 C CA . THR A 1 143 ? -0.732 -11.062 -17.734 1 96.75 143 THR A CA 1
ATOM 1100 C C . THR A 1 143 ? -1.216 -12.492 -17.531 1 96.75 143 THR A C 1
ATOM 1102 O O . THR A 1 143 ? -2.145 -12.945 -18.203 1 96.75 143 THR A O 1
ATOM 1105 N N . ARG A 1 144 ? -0.542 -13.219 -16.656 1 98.25 144 ARG A N 1
ATOM 1106 C CA . ARG A 1 144 ? -0.936 -14.578 -16.297 1 98.25 144 ARG A CA 1
ATOM 1107 C C . ARG A 1 144 ? -1.688 -14.609 -14.969 1 98.25 144 ARG A C 1
ATOM 1109 O O . ARG A 1 144 ? -1.701 -13.617 -14.242 1 98.25 144 ARG A O 1
ATOM 1116 N N . CYS A 1 145 ? -2.381 -15.695 -14.742 1 98.75 145 CYS A N 1
ATOM 1117 C CA . CYS A 1 145 ? -3.16 -15.867 -13.516 1 98.75 145 CYS A CA 1
ATOM 1118 C C . CYS A 1 145 ? -2.887 -17.219 -12.875 1 98.75 145 CYS A C 1
ATOM 1120 O O . CYS A 1 145 ? -2.957 -18.25 -13.547 1 98.75 145 CYS A O 1
ATOM 1122 N N . LEU A 1 146 ? -2.584 -17.203 -11.648 1 98.81 146 LEU A N 1
ATOM 1123 C CA . LEU A 1 146 ? -2.371 -18.406 -10.852 1 98.81 146 LEU A CA 1
ATOM 1124 C C . LEU A 1 146 ? -3.33 -18.453 -9.664 1 98.81 146 LEU A C 1
ATOM 1126 O O . LEU A 1 146 ? -3.41 -17.484 -8.891 1 98.81 146 LEU A O 1
ATOM 1130 N N . ASP A 1 147 ? -4.047 -19.484 -9.539 1 98.81 147 ASP A N 1
ATOM 1131 C CA . ASP A 1 147 ? -4.898 -19.766 -8.383 1 98.81 147 ASP A CA 1
ATOM 1132 C C . ASP A 1 147 ? -4.234 -20.75 -7.434 1 98.81 147 ASP A C 1
ATOM 1134 O O . ASP A 1 147 ? -4.047 -21.922 -7.773 1 98.81 147 ASP A O 1
ATOM 1138 N N . THR A 1 148 ? -3.963 -20.297 -6.23 1 98.75 148 THR A N 1
ATOM 1139 C CA . THR A 1 148 ? -3.189 -21.125 -5.309 1 98.75 148 THR A CA 1
ATOM 1140 C C . THR A 1 148 ? -4.031 -22.297 -4.789 1 98.75 148 THR A C 1
ATOM 1142 O O . THR A 1 148 ? -3.492 -23.312 -4.355 1 98.75 148 THR A O 1
ATOM 1145 N N . LEU A 1 149 ? -5.398 -22.156 -4.785 1 97.88 149 LEU A N 1
ATOM 1146 C CA . LEU A 1 149 ? -6.254 -23.203 -4.234 1 97.88 149 LEU A CA 1
ATOM 1147 C C . LEU A 1 149 ? -6.113 -24.5 -5.023 1 97.88 149 LEU A C 1
ATOM 1149 O O . LEU A 1 149 ? -5.625 -25.5 -4.5 1 97.88 149 LEU A O 1
ATOM 1153 N N . PRO A 1 150 ? -6.445 -24.531 -6.312 1 97 150 PRO A N 1
ATOM 1154 C CA . PRO A 1 150 ? -6.234 -25.781 -7.047 1 97 150 PRO A CA 1
ATOM 1155 C C . PRO A 1 150 ? -4.762 -26.172 -7.129 1 97 150 PRO A C 1
ATOM 1157 O O . PRO A 1 150 ? -4.441 -27.359 -7.16 1 97 150 PRO A O 1
ATOM 1160 N N . ALA A 1 151 ? -3.801 -25.219 -7.207 1 97.94 151 ALA A N 1
ATOM 1161 C CA . ALA A 1 151 ? -2.377 -25.531 -7.277 1 97.94 151 ALA A CA 1
ATOM 1162 C C . ALA A 1 151 ? -1.927 -26.297 -6.035 1 97.94 151 ALA A C 1
ATOM 1164 O O . ALA A 1 151 ? -1.272 -27.344 -6.148 1 97.94 151 ALA A O 1
ATOM 1165 N N . LEU A 1 152 ? -2.297 -25.797 -4.824 1 97.56 152 LEU A N 1
ATOM 1166 C CA . LEU A 1 152 ? -1.862 -26.422 -3.578 1 97.56 152 LEU A CA 1
ATOM 1167 C C . LEU A 1 152 ? -2.541 -27.766 -3.377 1 97.56 152 LEU A C 1
ATOM 1169 O O . LEU A 1 152 ? -1.934 -28.703 -2.846 1 97.56 152 LEU A O 1
ATOM 1173 N N . ARG A 1 153 ? -3.82 -27.875 -3.734 1 96.69 153 ARG A N 1
ATOM 1174 C CA . ARG A 1 153 ? -4.5 -29.172 -3.674 1 96.69 153 ARG A CA 1
ATOM 1175 C C . ARG A 1 153 ? -3.76 -30.219 -4.496 1 96.69 153 ARG A C 1
ATOM 1177 O O . ARG A 1 153 ? -3.582 -31.344 -4.047 1 96.69 153 ARG A O 1
ATOM 1184 N N . GLU A 1 154 ? -3.391 -29.828 -5.645 1 95.44 154 GLU A N 1
ATOM 1185 C CA . GLU A 1 154 ? -2.666 -30.75 -6.52 1 95.44 154 GLU A CA 1
ATOM 1186 C C . GLU A 1 154 ? -1.304 -31.109 -5.934 1 95.44 154 GLU A C 1
ATOM 1188 O O . GLU A 1 154 ? -0.908 -32.281 -5.938 1 95.44 154 GLU A O 1
ATOM 1193 N N . LEU A 1 155 ? -0.573 -30.141 -5.438 1 95 155 LEU A N 1
ATOM 1194 C CA . LEU A 1 155 ? 0.781 -30.328 -4.93 1 95 155 LEU A CA 1
ATOM 1195 C C . LEU A 1 155 ? 0.773 -31.203 -3.678 1 95 155 LEU A C 1
ATOM 1197 O O . LEU A 1 155 ? 1.678 -32.031 -3.479 1 95 155 LEU A O 1
ATOM 1201 N N . GLU A 1 156 ? -0.164 -30.984 -2.777 1 93.44 156 GLU A N 1
ATOM 1202 C CA . GLU A 1 156 ? -0.179 -31.672 -1.491 1 93.44 156 GLU A CA 1
ATOM 1203 C C . GLU A 1 156 ? -0.962 -32.969 -1.575 1 93.44 156 GLU A C 1
ATOM 1205 O O . GLU A 1 156 ? -0.839 -33.844 -0.702 1 93.44 156 GLU A O 1
ATOM 1210 N N . GLY A 1 157 ? -1.564 -33.25 -2.58 1 85.19 157 GLY A N 1
ATOM 1211 C CA . GLY A 1 157 ? -2.441 -34.406 -2.684 1 85.19 157 GLY A CA 1
ATOM 1212 C C . GLY A 1 157 ? -3.781 -34.188 -2.006 1 85.19 157 GLY A C 1
ATOM 1213 O O . GLY A 1 157 ? -3.871 -33.5 -0.99 1 85.19 157 GLY A O 1
ATOM 1214 N N . ALA A 1 158 ? -4.883 -34.594 -2.658 1 69.31 158 ALA A N 1
ATOM 1215 C CA . ALA A 1 158 ? -6.254 -34.406 -2.178 1 69.31 158 ALA A CA 1
ATOM 1216 C C . ALA A 1 158 ? -6.449 -35.094 -0.821 1 69.31 158 ALA A C 1
ATOM 1218 O O . ALA A 1 158 ? -5.793 -36.094 -0.514 1 69.31 158 ALA A O 1
ATOM 1219 N N . GLY A 1 159 ? -7.195 -34.438 0.119 1 70.75 159 GLY A N 1
ATOM 1220 C CA . GLY A 1 159 ? -7.621 -35.031 1.36 1 70.75 159 GLY A CA 1
ATOM 1221 C C . GLY A 1 159 ? -6.855 -34.562 2.572 1 70.75 159 GLY A C 1
ATOM 1222 O O . GLY A 1 159 ? -6.996 -35.094 3.67 1 70.75 159 GLY A O 1
ATOM 1223 N N . GLN A 1 160 ? -6.059 -33.562 2.379 1 72.12 160 GLN A N 1
ATOM 1224 C CA . GLN A 1 160 ? -5.219 -33.125 3.498 1 72.12 160 GLN A CA 1
ATOM 1225 C C . GLN A 1 160 ? -5.895 -32.031 4.305 1 72.12 160 GLN A C 1
ATOM 1227 O O . GLN A 1 160 ? -5.219 -31.172 4.875 1 72.12 160 GLN A O 1
ATOM 1232 N N . GLY A 1 161 ? -7.254 -32 4.328 1 85.19 161 GLY A N 1
ATOM 1233 C CA . GLY A 1 161 ? -7.934 -31.047 5.191 1 85.19 161 GLY A CA 1
ATOM 1234 C C . GLY A 1 161 ? -8.422 -29.812 4.453 1 85.19 161 GLY A C 1
ATOM 1235 O O . GLY A 1 161 ? -8.609 -29.844 3.234 1 85.19 161 GLY A O 1
ATOM 1236 N N . SER A 1 162 ? -8.602 -28.766 5.254 1 93.62 162 SER A N 1
ATOM 1237 C CA . SER A 1 162 ? -9.148 -27.531 4.707 1 93.62 162 SER A CA 1
ATOM 1238 C C . SER A 1 162 ? -8.086 -26.719 3.965 1 93.62 162 SER A C 1
ATOM 1240 O O . SER A 1 162 ? -6.941 -26.641 4.418 1 93.62 162 SER A O 1
ATOM 1242 N N . TYR A 1 163 ? -8.453 -26.188 2.836 1 96.06 163 TYR A N 1
ATOM 1243 C CA . TYR A 1 163 ? -7.535 -25.391 2.047 1 96.06 163 TYR A CA 1
ATOM 1244 C C . TYR A 1 163 ? -7.941 -23.922 2.068 1 96.06 163 TYR A C 1
ATOM 1246 O O . TYR A 1 163 ? -7.586 -23.156 1.167 1 96.06 163 TYR A O 1
ATOM 1254 N N . LYS A 1 164 ? -8.719 -23.578 3.1 1 96.12 164 LYS A N 1
ATOM 1255 C CA . LYS A 1 164 ? -8.969 -22.156 3.309 1 96.12 164 LYS A CA 1
ATOM 1256 C C . LYS A 1 164 ? -7.668 -21.406 3.59 1 96.12 164 LYS A C 1
ATOM 1258 O O . LYS A 1 164 ? -6.773 -21.922 4.258 1 96.12 164 LYS A O 1
ATOM 1263 N N . LEU A 1 165 ? -7.598 -20.219 3.123 1 97.44 165 LEU A N 1
ATOM 1264 C CA . LEU A 1 165 ? -6.367 -19.438 3.217 1 97.44 165 LEU A CA 1
ATOM 1265 C C . LEU A 1 165 ? -5.879 -19.359 4.66 1 97.44 165 LEU A C 1
ATOM 1267 O O . LEU A 1 165 ? -4.707 -19.625 4.941 1 97.44 165 LEU A O 1
ATOM 1271 N N . ARG A 1 166 ? -6.793 -19.031 5.562 1 96.31 166 ARG A N 1
ATOM 1272 C CA . ARG A 1 166 ? -6.445 -18.891 6.973 1 96.31 166 ARG A CA 1
ATOM 1273 C C . ARG A 1 166 ? -5.953 -20.219 7.551 1 96.31 166 ARG A C 1
ATOM 1275 O O . ARG A 1 166 ? -5.004 -20.25 8.336 1 96.31 166 ARG A O 1
ATOM 1282 N N . THR A 1 167 ? -6.59 -21.328 7.207 1 96.31 167 THR A N 1
ATOM 1283 C CA . THR A 1 167 ? -6.219 -22.656 7.691 1 96.31 167 THR A CA 1
ATOM 1284 C C . THR A 1 167 ? -4.832 -23.047 7.188 1 96.31 167 THR A C 1
ATOM 1286 O O . THR A 1 167 ? -4.02 -23.578 7.941 1 96.31 167 THR A O 1
ATOM 1289 N N . LEU A 1 168 ? -4.574 -22.797 5.895 1 96.25 168 LEU A N 1
ATOM 1290 C CA . LEU A 1 168 ? -3.266 -23.078 5.316 1 96.25 168 LEU A CA 1
ATOM 1291 C C . LEU A 1 168 ? -2.178 -22.281 6.02 1 96.25 168 LEU A C 1
ATOM 1293 O O . LEU A 1 168 ? -1.115 -22.812 6.348 1 96.25 168 LEU A O 1
ATOM 1297 N N . TYR A 1 169 ? -2.471 -20.953 6.227 1 96.56 169 TYR A N 1
ATOM 1298 C CA . TYR A 1 169 ? -1.512 -20.109 6.93 1 96.56 169 TYR A CA 1
ATOM 1299 C C . TYR A 1 169 ? -1.171 -20.688 8.297 1 96.56 169 TYR A C 1
ATOM 1301 O O . TYR A 1 169 ? 0.005 -20.828 8.648 1 96.56 169 TYR A O 1
ATOM 1309 N N . LYS A 1 170 ? -2.191 -21.062 9.047 1 95.44 170 LYS A N 1
ATOM 1310 C CA . LYS A 1 170 ? -1.991 -21.641 10.383 1 95.44 170 LYS A CA 1
ATOM 1311 C C . LYS A 1 170 ? -1.206 -22.938 10.305 1 95.44 170 LYS A C 1
ATOM 1313 O O . LYS A 1 170 ? -0.335 -23.188 11.141 1 95.44 170 LYS A O 1
ATOM 1318 N N . ARG A 1 171 ? -1.553 -23.766 9.406 1 93.62 171 ARG A N 1
ATOM 1319 C CA . ARG A 1 171 ? -0.867 -25.047 9.227 1 93.62 171 ARG A CA 1
ATOM 1320 C C . ARG A 1 171 ? 0.618 -24.828 8.953 1 93.62 171 ARG A C 1
ATOM 1322 O O . ARG A 1 171 ? 1.464 -25.547 9.492 1 93.62 171 ARG A O 1
ATOM 1329 N N . TYR A 1 172 ? 0.956 -23.812 8.133 1 93.06 172 TYR A N 1
ATOM 1330 C CA . TYR A 1 172 ? 2.33 -23.625 7.676 1 93.06 172 TYR A CA 1
ATOM 1331 C C . TYR A 1 172 ? 3.143 -22.859 8.711 1 93.06 172 TYR A C 1
ATOM 1333 O O . TYR A 1 172 ? 4.352 -23.062 8.836 1 93.06 172 TYR A O 1
ATOM 1341 N N . TYR A 1 173 ? 2.518 -21.969 9.5 1 93.69 173 TYR A N 1
ATOM 1342 C CA . TYR A 1 173 ? 3.301 -21.047 10.312 1 93.69 173 TYR A CA 1
ATOM 1343 C C . TYR A 1 173 ? 2.975 -21.219 11.789 1 93.69 173 TYR A C 1
ATOM 1345 O O . TYR A 1 173 ? 3.621 -20.609 12.641 1 93.69 173 TYR A O 1
ATOM 1353 N N . GLY A 1 174 ? 1.983 -21.969 12.125 1 93.31 174 GLY A N 1
ATOM 1354 C CA . GLY A 1 174 ? 1.673 -22.312 13.508 1 93.31 174 GLY A CA 1
ATOM 1355 C C . GLY A 1 174 ? 0.996 -21.188 14.266 1 93.31 174 GLY A C 1
ATOM 1356 O O . GLY A 1 174 ? 0.936 -21.219 15.492 1 93.31 174 GLY A O 1
ATOM 1357 N N . ARG A 1 175 ? 0.555 -20.094 13.562 1 93.31 175 ARG A N 1
ATOM 1358 C CA . ARG A 1 175 ? -0.118 -18.953 14.156 1 93.31 175 ARG A CA 1
ATOM 1359 C C . ARG A 1 175 ? -1.184 -18.391 13.211 1 93.31 175 ARG A C 1
ATOM 1361 O O . ARG A 1 175 ? -1.222 -18.75 12.031 1 93.31 175 ARG A O 1
ATOM 1368 N N . GLU A 1 176 ? -2.059 -17.578 13.75 1 94.5 176 GLU A N 1
ATOM 1369 C CA . GLU A 1 176 ? -3.09 -16.938 12.945 1 94.5 176 GLU A CA 1
ATOM 1370 C C . GLU A 1 176 ? -2.525 -15.742 12.18 1 94.5 176 GLU A C 1
ATOM 1372 O O . GLU A 1 176 ? -1.628 -15.055 12.672 1 94.5 176 GLU A O 1
ATOM 1377 N N . PRO A 1 177 ? -3.027 -15.555 10.977 1 93.12 177 PRO A N 1
ATOM 1378 C CA . PRO A 1 177 ? -2.58 -14.359 10.258 1 93.12 177 PRO A CA 1
ATOM 1379 C C . PRO A 1 177 ? -3.047 -13.062 10.922 1 93.12 177 PRO A C 1
ATOM 1381 O O . PRO A 1 177 ? -4.125 -13.031 11.523 1 93.12 177 PRO A O 1
ATOM 1384 N N . ALA A 1 178 ? -2.201 -12.062 10.805 1 88.75 178 ALA A N 1
ATOM 1385 C CA . ALA A 1 178 ? -2.578 -10.734 11.273 1 88.75 178 ALA A CA 1
ATOM 1386 C C . ALA A 1 178 ? -3.451 -10.016 10.25 1 88.75 178 ALA A C 1
ATOM 1388 O O . ALA A 1 178 ? -3.281 -10.203 9.047 1 88.75 178 ALA A O 1
ATOM 1389 N N . GLY A 1 179 ? -4.383 -9.242 10.75 1 89.5 179 GLY A N 1
ATOM 1390 C CA . GLY A 1 179 ? -5.172 -8.383 9.875 1 89.5 179 GLY A CA 1
ATOM 1391 C C . GLY A 1 179 ? -6.129 -9.156 8.992 1 89.5 179 GLY A C 1
ATOM 1392 O O . GLY A 1 179 ? -6.379 -8.758 7.848 1 89.5 179 GLY A O 1
ATOM 1393 N N . ALA A 1 180 ? -6.602 -10.281 9.5 1 89.5 180 ALA A N 1
ATOM 1394 C CA . ALA A 1 180 ? -7.52 -11.109 8.727 1 89.5 180 ALA A CA 1
ATOM 1395 C C . ALA A 1 180 ? -8.758 -10.32 8.32 1 89.5 180 ALA A C 1
ATOM 1397 O O . ALA A 1 180 ? -9.266 -9.508 9.102 1 89.5 180 ALA A O 1
ATOM 1398 N N . HIS A 1 181 ? -9.188 -10.453 7.109 1 92.69 181 HIS A N 1
ATOM 1399 C CA . HIS A 1 181 ? -10.414 -9.938 6.508 1 92.69 181 HIS A CA 1
ATOM 1400 C C . HIS A 1 181 ? -10.234 -8.492 6.043 1 92.69 181 HIS A C 1
ATOM 1402 O O . HIS A 1 181 ? -11.203 -7.84 5.648 1 92.69 181 HIS A O 1
ATOM 1408 N N . SER A 1 182 ? -9.078 -7.992 6.102 1 95.81 182 SER A N 1
ATOM 1409 C CA . SER A 1 182 ? -8.703 -6.84 5.293 1 95.81 182 SER A CA 1
ATOM 1410 C C . SER A 1 182 ? -7.977 -7.266 4.023 1 95.81 182 SER A C 1
ATOM 1412 O O . SER A 1 182 ? -7.332 -8.312 3.992 1 95.81 182 SER A O 1
ATOM 1414 N N . ALA A 1 183 ? -8.117 -6.5 3.002 1 96.38 183 ALA A N 1
ATOM 1415 C CA . ALA A 1 183 ? -7.438 -6.848 1.76 1 96.38 183 ALA A CA 1
ATOM 1416 C C . ALA A 1 183 ? -5.926 -6.906 1.965 1 96.38 183 ALA A C 1
ATOM 1418 O O . ALA A 1 183 ? -5.262 -7.82 1.467 1 96.38 183 ALA A O 1
ATOM 1419 N N . GLU A 1 184 ? -5.391 -5.949 2.697 1 97.12 184 GLU A N 1
ATOM 1420 C CA . GLU A 1 184 ? -3.961 -5.938 2.98 1 97.12 184 GLU A CA 1
ATOM 1421 C C . GLU A 1 184 ? -3.545 -7.168 3.777 1 97.12 184 GLU A C 1
ATOM 1423 O O . GLU A 1 184 ? -2.578 -7.848 3.424 1 97.12 184 GLU A O 1
ATOM 1428 N N . GLY A 1 185 ? -4.285 -7.457 4.887 1 97.25 185 GLY A N 1
ATOM 1429 C CA . GLY A 1 185 ? -3.988 -8.617 5.707 1 97.25 185 GLY A CA 1
ATOM 1430 C C . GLY A 1 185 ? -4.098 -9.93 4.953 1 97.25 185 GLY A C 1
ATOM 1431 O O . GLY A 1 185 ? -3.223 -10.789 5.062 1 97.25 185 GLY A O 1
ATOM 1432 N N . ASP A 1 186 ? -5.148 -10.109 4.203 1 98.38 186 ASP A N 1
ATOM 1433 C CA . ASP A 1 186 ? -5.355 -11.336 3.441 1 98.38 186 ASP A CA 1
ATOM 1434 C C . ASP A 1 186 ? -4.312 -11.484 2.336 1 98.38 186 ASP A C 1
ATOM 1436 O O . ASP A 1 186 ? -3.906 -12.594 2.002 1 98.38 186 ASP A O 1
ATOM 1440 N N . THR A 1 187 ? -3.891 -10.375 1.687 1 98.69 187 THR A N 1
ATOM 1441 C CA . THR A 1 187 ? -2.854 -10.43 0.662 1 98.69 187 THR A CA 1
ATOM 1442 C C . THR A 1 187 ? -1.522 -10.875 1.264 1 98.69 187 THR A C 1
ATOM 1444 O O . THR A 1 187 ? -0.796 -11.664 0.661 1 98.69 187 THR A O 1
ATOM 1447 N N . LEU A 1 188 ? -1.241 -10.32 2.48 1 98 188 LEU A N 1
ATOM 1448 C CA . LEU A 1 188 ? -0.037 -10.773 3.172 1 98 188 LEU A CA 1
ATOM 1449 C C . LEU A 1 188 ? -0.112 -12.258 3.484 1 98 188 LEU A C 1
ATOM 1451 O O . LEU A 1 188 ? 0.862 -12.992 3.285 1 98 188 LEU A O 1
ATOM 1455 N N . ALA A 1 189 ? -1.245 -12.711 3.996 1 98.06 189 ALA A N 1
ATOM 1456 C CA . ALA A 1 189 ? -1.42 -14.133 4.285 1 98.06 189 ALA A CA 1
ATOM 1457 C C . ALA A 1 189 ? -1.223 -14.977 3.031 1 98.06 189 ALA A C 1
ATOM 1459 O O . ALA A 1 189 ? -0.573 -16.016 3.076 1 98.06 189 ALA A O 1
ATOM 1460 N N . LEU A 1 190 ? -1.795 -14.539 1.911 1 98.69 190 LEU A N 1
ATOM 1461 C CA . LEU A 1 190 ? -1.651 -15.242 0.638 1 98.69 190 LEU A CA 1
ATOM 1462 C C . LEU A 1 190 ? -0.186 -15.32 0.226 1 98.69 190 LEU A C 1
ATOM 1464 O O . LEU A 1 190 ? 0.29 -16.391 -0.177 1 98.69 190 LEU A O 1
ATOM 1468 N N . LEU A 1 191 ? 0.542 -14.172 0.333 1 98.38 191 LEU A N 1
ATOM 1469 C CA . LEU A 1 191 ? 1.966 -14.148 0.018 1 98.38 191 LEU A CA 1
ATOM 1470 C C . LEU A 1 191 ? 2.734 -15.148 0.875 1 98.38 191 LEU A C 1
ATOM 1472 O O . LEU A 1 191 ? 3.561 -15.906 0.361 1 98.38 191 LEU A O 1
ATOM 1476 N N . MET A 1 192 ? 2.408 -15.188 2.168 1 96.88 192 MET A N 1
ATOM 1477 C CA . MET A 1 192 ? 3.105 -16.078 3.094 1 96.88 192 MET A CA 1
ATOM 1478 C C . MET A 1 192 ? 2.787 -17.547 2.791 1 96.88 192 MET A C 1
ATOM 1480 O O . MET A 1 192 ? 3.676 -18.391 2.822 1 96.88 192 MET A O 1
ATOM 1484 N N . VAL A 1 193 ? 1.559 -17.828 2.506 1 96.81 193 VAL A N 1
ATOM 1485 C CA . VAL A 1 193 ? 1.177 -19.188 2.121 1 96.81 193 VAL A CA 1
ATOM 1486 C C . VAL A 1 193 ? 1.927 -19.594 0.854 1 96.81 193 VAL A C 1
ATOM 1488 O O . VAL A 1 193 ? 2.443 -20.703 0.764 1 96.81 193 VAL A O 1
ATOM 1491 N N . PHE A 1 194 ? 1.983 -18.734 -0.146 1 97.94 194 PHE A N 1
ATOM 1492 C CA . PHE A 1 194 ? 2.742 -18.984 -1.367 1 97.94 194 PHE A CA 1
ATOM 1493 C C . PHE A 1 194 ? 4.203 -19.266 -1.048 1 97.94 194 PHE A C 1
ATOM 1495 O O . PHE A 1 194 ? 4.781 -20.219 -1.584 1 97.94 194 PHE A O 1
ATOM 1502 N N . LEU A 1 195 ? 4.77 -18.484 -0.116 1 96.75 195 LEU A N 1
ATOM 1503 C CA . LEU A 1 195 ? 6.18 -18.578 0.242 1 96.75 195 LEU A CA 1
ATOM 1504 C C . LEU A 1 195 ? 6.488 -19.953 0.83 1 96.75 195 LEU A C 1
ATOM 1506 O O . LEU A 1 195 ? 7.582 -20.484 0.629 1 96.75 195 LEU A O 1
ATOM 1510 N N . ALA A 1 196 ? 5.566 -20.547 1.535 1 94.12 196 ALA A N 1
ATOM 1511 C CA . ALA A 1 196 ? 5.762 -21.844 2.162 1 94.12 196 ALA A CA 1
ATOM 1512 C C . ALA A 1 196 ? 6.02 -22.922 1.115 1 94.12 196 ALA A C 1
ATOM 1514 O O . ALA A 1 196 ? 6.652 -23.953 1.406 1 94.12 196 ALA A O 1
ATOM 1515 N N . LYS A 1 197 ? 5.543 -22.766 -0.155 1 94.31 197 LYS A N 1
ATOM 1516 C CA . LYS A 1 197 ? 5.699 -23.719 -1.246 1 94.31 197 LYS A CA 1
ATOM 1517 C C . LYS A 1 197 ? 6.172 -23.016 -2.521 1 94.31 197 LYS A C 1
ATOM 1519 O O . LYS A 1 197 ? 5.785 -23.406 -3.625 1 94.31 197 LYS A O 1
ATOM 1524 N N . ALA A 1 198 ? 6.969 -21.953 -2.359 1 96.12 198 ALA A N 1
ATOM 1525 C CA . ALA A 1 198 ? 7.273 -21.047 -3.453 1 96.12 198 ALA A CA 1
ATOM 1526 C C . ALA A 1 198 ? 7.945 -21.766 -4.613 1 96.12 198 ALA A C 1
ATOM 1528 O O . ALA A 1 198 ? 7.523 -21.641 -5.762 1 96.12 198 ALA A O 1
ATOM 1529 N N . PRO A 1 199 ? 9.023 -22.625 -4.375 1 95 199 PRO A N 1
ATOM 1530 C CA . PRO A 1 199 ? 9.641 -23.297 -5.52 1 95 199 PRO A CA 1
ATOM 1531 C C . PRO A 1 199 ? 8.656 -24.156 -6.305 1 95 199 PRO A C 1
ATOM 1533 O O . PRO A 1 199 ? 8.633 -24.109 -7.535 1 95 199 PRO A O 1
ATOM 1536 N N . GLU A 1 200 ? 7.789 -24.891 -5.605 1 96.12 200 GLU A N 1
ATOM 1537 C CA . GLU A 1 200 ? 6.816 -25.781 -6.246 1 96.12 200 GLU A CA 1
ATOM 1538 C C . GLU A 1 200 ? 5.734 -24.969 -6.965 1 96.12 200 GLU A C 1
ATOM 1540 O O . GLU A 1 200 ? 5.344 -25.312 -8.086 1 96.12 200 GLU A O 1
ATOM 1545 N N . LEU A 1 201 ? 5.281 -23.891 -6.32 1 97.88 201 LEU A N 1
ATOM 1546 C CA . LEU A 1 201 ? 4.211 -23.094 -6.898 1 97.88 201 LEU A CA 1
ATOM 1547 C C . LEU A 1 201 ? 4.703 -22.328 -8.125 1 97.88 201 LEU A C 1
ATOM 1549 O O . LEU A 1 201 ? 3.969 -22.172 -9.102 1 97.88 201 LEU A O 1
ATOM 1553 N N . MET A 1 202 ? 5.922 -21.812 -8.047 1 97.62 202 MET A N 1
ATOM 1554 C CA . MET A 1 202 ? 6.488 -21.109 -9.195 1 97.62 202 MET A CA 1
ATOM 1555 C C . MET A 1 202 ? 6.691 -22.062 -10.367 1 97.62 202 MET A C 1
ATOM 1557 O O . MET A 1 202 ? 6.426 -21.703 -11.523 1 97.62 202 MET A O 1
ATOM 1561 N N . GLU A 1 203 ? 7.141 -23.266 -10.078 1 96 203 GLU A N 1
ATOM 1562 C CA . GLU A 1 203 ? 7.246 -24.266 -11.125 1 96 203 GLU A CA 1
ATOM 1563 C C . GLU A 1 203 ? 5.875 -24.641 -11.688 1 96 203 GLU A C 1
ATOM 1565 O O . GLU A 1 203 ? 5.703 -24.734 -12.906 1 96 203 GLU A O 1
ATOM 1570 N N . TRP A 1 204 ? 4.938 -24.859 -10.805 1 96.56 204 TRP A N 1
ATOM 1571 C CA . TRP A 1 204 ? 3.572 -25.156 -11.219 1 96.56 204 TRP A CA 1
ATOM 1572 C C . TRP A 1 204 ? 3.025 -24.062 -12.133 1 96.56 204 TRP A C 1
ATOM 1574 O O . TRP A 1 204 ? 2.387 -24.359 -13.148 1 96.56 204 TRP A O 1
ATOM 1584 N N . ALA A 1 205 ? 3.234 -22.812 -11.789 1 97.38 205 ALA A N 1
ATOM 1585 C CA . ALA A 1 205 ? 2.732 -21.672 -12.539 1 97.38 205 ALA A CA 1
ATOM 1586 C C . ALA A 1 205 ? 3.277 -21.672 -13.969 1 97.38 205 ALA A C 1
ATOM 1588 O O . ALA A 1 205 ? 2.58 -21.281 -14.906 1 97.38 205 ALA A O 1
ATOM 1589 N N . LYS A 1 206 ? 4.504 -22.078 -14.125 1 94.94 206 LYS A N 1
ATOM 1590 C CA . LYS A 1 206 ? 5.152 -22.125 -15.43 1 94.94 206 LYS A CA 1
ATOM 1591 C C . LYS A 1 206 ? 4.316 -22.906 -16.438 1 94.94 206 LYS A C 1
ATOM 1593 O O . LYS A 1 206 ? 4.242 -22.547 -17.609 1 94.94 206 LYS A O 1
ATOM 1598 N N . HIS A 1 207 ? 3.621 -23.875 -15.93 1 94.25 207 HIS A N 1
ATOM 1599 C CA . HIS A 1 207 ? 2.947 -24.797 -16.844 1 94.25 207 HIS A CA 1
ATOM 1600 C C . HIS A 1 207 ? 1.433 -24.641 -16.75 1 94.25 207 HIS A C 1
ATOM 1602 O O . HIS A 1 207 ? 0.716 -24.984 -17.703 1 94.25 207 HIS A O 1
ATOM 1608 N N . ASN A 1 208 ? 0.967 -24.078 -15.68 1 96.56 208 ASN A N 1
ATOM 1609 C CA . ASN A 1 208 ? -0.465 -24.203 -15.43 1 96.56 208 ASN A CA 1
ATOM 1610 C C . ASN A 1 208 ? -1.131 -22.828 -15.312 1 96.56 208 ASN A C 1
ATOM 1612 O O . ASN A 1 208 ? -2.359 -22.734 -15.328 1 96.56 208 ASN A O 1
ATOM 1616 N N . ALA A 1 209 ? -0.363 -21.75 -15.125 1 97.44 209 ALA A N 1
ATOM 1617 C CA . ALA A 1 209 ? -0.978 -20.438 -15.023 1 97.44 209 ALA A CA 1
ATOM 1618 C C . ALA A 1 209 ? -1.791 -20.109 -16.266 1 97.44 209 ALA A C 1
ATOM 1620 O O . ALA A 1 209 ? -1.368 -20.406 -17.391 1 97.44 209 ALA A O 1
ATOM 1621 N N . ARG A 1 210 ? -2.889 -19.531 -16.125 1 97.69 210 ARG A N 1
ATOM 1622 C CA . ARG A 1 210 ? -3.777 -19.188 -17.219 1 97.69 210 ARG A CA 1
ATOM 1623 C C . ARG A 1 210 ? -3.545 -17.75 -17.688 1 97.69 210 ARG A C 1
ATOM 1625 O O . ARG A 1 210 ? -2.984 -16.938 -16.953 1 97.69 210 ARG A O 1
ATOM 1632 N N . SER A 1 211 ? -4.004 -17.5 -18.891 1 97.38 211 SER A N 1
ATOM 1633 C CA . SER A 1 211 ? -3.908 -16.141 -19.406 1 97.38 211 SER A CA 1
ATOM 1634 C C . SER A 1 211 ? -5.055 -15.273 -18.906 1 97.38 211 SER A C 1
ATOM 1636 O O . SER A 1 211 ? -6.203 -15.719 -18.859 1 97.38 211 SER A O 1
ATOM 1638 N N . TRP A 1 212 ? -4.762 -14.055 -18.516 1 97.81 212 TRP A N 1
ATOM 1639 C CA . TRP A 1 212 ? -5.801 -13.094 -18.156 1 97.81 212 TRP A CA 1
ATOM 1640 C C . TRP A 1 212 ? -6.836 -12.977 -19.281 1 97.81 212 TRP A C 1
ATOM 1642 O O . TRP A 1 212 ? -8.023 -12.805 -19 1 97.81 212 TRP A O 1
ATOM 1652 N N . GLY A 1 213 ? -6.371 -13.047 -20.5 1 96.81 213 GLY A N 1
ATOM 1653 C CA . GLY A 1 213 ? -7.266 -12.945 -21.641 1 96.81 213 GLY A CA 1
ATOM 1654 C C . GLY A 1 213 ? -8.367 -13.984 -21.625 1 96.81 213 GLY A C 1
ATOM 1655 O O . GLY A 1 213 ? -9.406 -13.805 -22.281 1 96.81 213 GLY A O 1
ATOM 1656 N N . GLU A 1 214 ? -8.172 -15.086 -20.906 1 96.19 214 GLU A N 1
ATOM 1657 C CA . GLU A 1 214 ? -9.125 -16.188 -20.859 1 96.19 214 GLU A CA 1
ATOM 1658 C C . GLU A 1 214 ? -10.125 -16.016 -19.719 1 96.19 214 GLU A C 1
ATOM 1660 O O . GLU A 1 214 ? -11.086 -16.781 -19.609 1 96.19 214 GLU A O 1
ATOM 1665 N N . VAL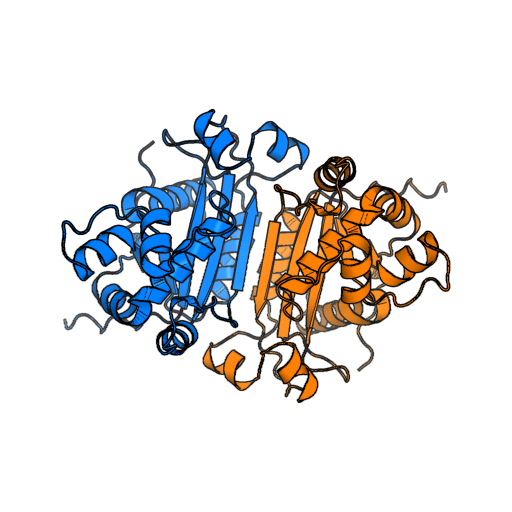 A 1 215 ? -9.859 -15.07 -18.859 1 97.19 215 VAL A N 1
ATOM 1666 C CA . VAL A 1 215 ? -10.734 -14.844 -17.703 1 97.19 215 VAL A CA 1
ATOM 1667 C C . VAL A 1 215 ? -12.047 -14.211 -18.172 1 97.19 215 VAL A C 1
ATOM 1669 O O . VAL A 1 215 ? -12.031 -13.211 -18.906 1 97.19 215 VAL A O 1
ATOM 1672 N N . ARG A 1 216 ? -13.148 -14.766 -17.812 1 96.81 216 ARG A N 1
ATOM 1673 C CA . ARG A 1 216 ? -14.477 -14.227 -18.109 1 96.81 216 ARG A CA 1
ATOM 1674 C C . ARG A 1 216 ? -15.023 -13.453 -16.922 1 96.81 216 ARG A C 1
ATOM 1676 O O . ARG A 1 216 ? -14.695 -13.75 -15.766 1 96.81 216 ARG A O 1
ATOM 1683 N N . PRO A 1 217 ? -15.852 -12.43 -17.219 1 96.19 217 PRO A N 1
ATOM 1684 C CA . PRO A 1 217 ? -16.469 -11.695 -16.109 1 96.19 217 PRO A CA 1
ATOM 1685 C C . PRO A 1 217 ? -17.359 -12.586 -15.25 1 96.19 217 PRO A C 1
ATOM 1687 O O . PRO A 1 217 ? -17.797 -13.648 -15.695 1 96.19 217 PRO A O 1
ATOM 1690 N N . MET A 1 218 ? -17.469 -12.102 -14.055 1 91.38 218 MET A N 1
ATOM 1691 C CA . MET A 1 218 ? -18.328 -12.82 -13.117 1 91.38 218 MET A CA 1
ATOM 1692 C C . MET A 1 218 ? -19.766 -12.852 -13.602 1 91.38 218 MET A C 1
ATOM 1694 O O . MET A 1 218 ? -20.297 -11.836 -14.055 1 91.38 218 MET A O 1
ATOM 1698 N N . SER A 1 219 ? -20.328 -13.984 -13.82 1 78.25 219 SER A N 1
ATOM 1699 C CA . SER A 1 219 ? -21.703 -14.125 -14.305 1 78.25 219 SER A CA 1
ATOM 1700 C C . SER A 1 219 ? -22.688 -13.445 -13.367 1 78.25 219 SER A C 1
ATOM 1702 O O . SER A 1 219 ? -22.625 -13.617 -12.148 1 78.25 219 SER A O 1
ATOM 1704 N N . LEU A 1 220 ? -23.188 -12.227 -13.742 1 58.84 220 LEU A N 1
ATOM 1705 C CA . LEU A 1 220 ? -24.203 -11.531 -12.984 1 58.84 220 LEU A CA 1
ATOM 1706 C C . LEU A 1 220 ? -25.469 -12.383 -12.844 1 58.84 220 LEU A C 1
ATOM 1708 O O . LEU A 1 220 ? -25.766 -13.195 -13.727 1 58.84 220 LEU A O 1
ATOM 1712 N N . LEU B 1 1 ? -8.461 42.188 1.224 1 35.84 1 LEU B N 1
ATOM 1713 C CA . LEU B 1 1 ? -9.305 41.125 0.693 1 35.84 1 LEU B CA 1
ATOM 1714 C C . LEU B 1 1 ? -9.344 39.938 1.645 1 35.84 1 LEU B C 1
ATOM 1716 O O . LEU B 1 1 ? -8.305 39.5 2.146 1 35.84 1 LEU B O 1
ATOM 1720 N N . PRO B 1 2 ? -10.312 39.75 2.391 1 41.06 2 PRO B N 1
ATOM 1721 C CA . PRO B 1 2 ? -10.352 38.719 3.443 1 41.06 2 PRO B CA 1
ATOM 1722 C C . PRO B 1 2 ? -9.758 37.375 2.996 1 41.06 2 PRO B C 1
ATOM 1724 O O . PRO B 1 2 ? -9.781 37.062 1.806 1 41.06 2 PRO B O 1
ATOM 1727 N N . HIS B 1 3 ? -8.578 37 3.502 1 44.12 3 HIS B N 1
ATOM 1728 C CA . HIS B 1 3 ? -7.918 35.75 3.193 1 44.12 3 HIS B CA 1
ATOM 1729 C C . HIS B 1 3 ? -8.93 34.625 3.061 1 44.12 3 HIS B C 1
ATOM 1731 O O . HIS B 1 3 ? -9.773 34.406 3.939 1 44.12 3 HIS B O 1
ATOM 1737 N N . ALA B 1 4 ? -9.484 34.469 1.847 1 49.34 4 ALA B N 1
ATOM 1738 C CA . ALA B 1 4 ? -10.422 33.375 1.619 1 49.34 4 ALA B CA 1
ATOM 1739 C C . ALA B 1 4 ? -10.211 32.25 2.633 1 49.34 4 ALA B C 1
ATOM 1741 O O . ALA B 1 4 ? -9.078 31.828 2.879 1 49.34 4 ALA B O 1
ATOM 1742 N N . PRO B 1 5 ? -11.242 32.094 3.516 1 54.78 5 PRO B N 1
ATOM 1743 C CA . PRO B 1 5 ? -11.078 31.047 4.527 1 54.78 5 PRO B CA 1
ATOM 1744 C C . PRO B 1 5 ? -10.414 29.781 3.977 1 54.78 5 PRO B C 1
ATOM 1746 O O . PRO B 1 5 ? -10.68 29.391 2.84 1 54.78 5 PRO B O 1
ATOM 1749 N N . ARG B 1 6 ? -9.18 29.578 4.449 1 66.06 6 ARG B N 1
ATOM 1750 C CA . ARG B 1 6 ? -8.461 28.391 4.004 1 66.06 6 ARG B CA 1
ATOM 1751 C C . ARG B 1 6 ? -9.328 27.141 4.129 1 66.06 6 ARG B C 1
ATOM 1753 O O . ARG B 1 6 ? -9.969 26.922 5.16 1 66.06 6 ARG B O 1
ATOM 1760 N N . LYS B 1 7 ? -9.648 26.547 3.037 1 80.88 7 LYS B N 1
ATOM 1761 C CA . LYS B 1 7 ? -10.484 25.344 2.959 1 80.88 7 LYS B CA 1
ATOM 1762 C C . LYS B 1 7 ? -9.969 24.25 3.893 1 80.88 7 LYS B C 1
ATOM 1764 O O . LYS B 1 7 ? -8.758 24.094 4.07 1 80.88 7 LYS B O 1
ATOM 1769 N N . THR B 1 8 ? -10.836 23.703 4.633 1 92.75 8 THR B N 1
ATOM 1770 C CA . THR B 1 8 ? -10.555 22.594 5.535 1 92.75 8 THR B CA 1
ATOM 1771 C C . THR B 1 8 ? -9.906 21.438 4.777 1 92.75 8 THR B C 1
ATOM 1773 O O . THR B 1 8 ? -10.383 21.047 3.705 1 92.75 8 THR B O 1
ATOM 1776 N N . ILE B 1 9 ? -8.805 20.969 5.242 1 97.62 9 ILE B N 1
ATOM 1777 C CA . ILE B 1 9 ? -8.141 19.812 4.664 1 97.62 9 ILE B CA 1
ATOM 1778 C C . ILE B 1 9 ? -9.031 18.578 4.805 1 97.62 9 ILE B C 1
ATOM 1780 O O . ILE B 1 9 ? -9.508 18.266 5.902 1 97.62 9 ILE B O 1
ATOM 1784 N N . GLU B 1 10 ? -9.219 17.906 3.723 1 98.12 10 GLU B N 1
ATOM 1785 C CA . GLU B 1 10 ? -10.141 16.766 3.738 1 98.12 10 GLU B CA 1
ATOM 1786 C C . GLU B 1 10 ? -9.398 15.453 3.902 1 98.12 10 GLU B C 1
ATOM 1788 O O . GLU B 1 10 ? -9.914 14.508 4.5 1 98.12 10 GLU B O 1
ATOM 1793 N N . SER B 1 11 ? -8.258 15.359 3.305 1 98.75 11 SER B N 1
ATOM 1794 C CA . SER B 1 11 ? -7.484 14.125 3.371 1 98.75 11 SER B CA 1
ATOM 1795 C C . SER B 1 11 ? -6.031 14.406 3.742 1 98.75 11 SER B C 1
ATOM 1797 O O . SER B 1 11 ? -5.434 15.367 3.254 1 98.75 11 SER B O 1
ATOM 1799 N N . PHE B 1 12 ? -5.492 13.664 4.625 1 98.88 12 PHE B N 1
ATOM 1800 C CA . PHE B 1 12 ? -4.094 13.711 5.027 1 98.88 12 PHE B CA 1
ATOM 1801 C C . PHE B 1 12 ? -3.322 12.531 4.445 1 98.88 12 PHE B C 1
ATOM 1803 O O . PHE B 1 12 ? -3.717 11.375 4.617 1 98.88 12 PHE B O 1
ATOM 1810 N N . ILE B 1 13 ? -2.271 12.828 3.695 1 98.94 13 ILE B N 1
ATOM 1811 C CA . ILE B 1 13 ? -1.422 11.836 3.045 1 98.94 13 ILE B CA 1
ATOM 1812 C C . ILE B 1 13 ? -0.081 11.75 3.771 1 98.94 13 ILE B C 1
ATOM 1814 O O . ILE B 1 13 ? 0.791 12.602 3.58 1 98.94 13 ILE B O 1
ATOM 1818 N N . PHE B 1 14 ? 0.088 10.727 4.535 1 98.94 14 PHE B N 1
ATOM 1819 C CA . PHE B 1 14 ? 1.326 10.508 5.273 1 98.94 14 PHE B CA 1
ATOM 1820 C C . PHE B 1 14 ? 2.412 9.953 4.359 1 98.94 14 PHE B C 1
ATOM 1822 O O . PHE B 1 14 ? 2.193 8.953 3.666 1 98.94 14 PHE B O 1
ATOM 1829 N N . LEU B 1 15 ? 3.543 10.562 4.379 1 98.88 15 LEU B N 1
ATOM 1830 C CA . LEU B 1 15 ? 4.625 10.266 3.447 1 98.88 15 LEU B CA 1
ATOM 1831 C C . LEU B 1 15 ? 5.93 10.016 4.191 1 98.88 15 LEU B C 1
ATOM 1833 O O . LEU B 1 15 ? 6.312 10.797 5.062 1 98.88 15 LEU B O 1
ATOM 1837 N N . THR B 1 16 ? 6.578 8.922 3.912 1 98.56 16 THR B N 1
ATOM 1838 C CA . THR B 1 16 ? 7.938 8.633 4.352 1 98.56 16 THR B CA 1
ATOM 1839 C C . THR B 1 16 ? 8.758 8.031 3.215 1 98.56 16 THR B C 1
ATOM 1841 O O . THR B 1 16 ? 8.211 7.367 2.33 1 98.56 16 THR B O 1
ATOM 1844 N N . ALA B 1 17 ? 10.031 8.312 3.227 1 98.12 17 ALA B N 1
ATOM 1845 C CA . ALA B 1 17 ? 10.93 7.75 2.225 1 98.12 17 ALA B CA 1
ATOM 1846 C C . ALA B 1 17 ? 12.164 7.133 2.881 1 98.12 17 ALA B C 1
ATOM 1848 O O . ALA B 1 17 ? 12.688 7.672 3.857 1 98.12 17 ALA B O 1
ATOM 1849 N N . ALA B 1 18 ? 12.531 5.973 2.406 1 98.25 18 ALA B N 1
ATOM 1850 C CA . ALA B 1 18 ? 13.891 5.48 2.629 1 98.25 18 ALA B CA 1
ATOM 1851 C C . ALA B 1 18 ? 14.828 5.938 1.516 1 98.25 18 ALA B C 1
ATOM 1853 O O . ALA B 1 18 ? 14.445 5.973 0.345 1 98.25 18 ALA B O 1
ATOM 1854 N N . THR B 1 19 ? 16.031 6.344 1.87 1 98.06 19 THR B N 1
ATOM 1855 C CA . THR B 1 19 ? 16.922 6.969 0.903 1 98.06 19 THR B CA 1
ATOM 1856 C C . THR B 1 19 ? 18.328 6.355 0.986 1 98.06 19 THR B C 1
ATOM 1858 O O . THR B 1 19 ? 18.594 5.52 1.85 1 98.06 19 THR B O 1
ATOM 1861 N N . THR B 1 20 ? 19.188 6.734 0.104 1 97.88 20 THR B N 1
ATOM 1862 C CA . THR B 1 20 ? 20.531 6.172 -0.041 1 97.88 20 THR B CA 1
ATOM 1863 C C . THR B 1 20 ? 21.453 6.707 1.041 1 97.88 20 THR B C 1
ATOM 1865 O O . THR B 1 20 ? 22.562 6.199 1.221 1 97.88 20 THR B O 1
ATOM 1868 N N . GLY B 1 21 ? 21.078 7.68 1.759 1 95.38 21 GLY B N 1
ATOM 1869 C CA . GLY B 1 21 ? 21.859 8.336 2.789 1 95.38 21 GLY B CA 1
ATOM 1870 C C . GLY B 1 21 ? 21.469 9.781 3.01 1 95.38 21 GLY B C 1
ATOM 1871 O O . GLY B 1 21 ? 20.484 10.258 2.457 1 95.38 21 GLY B O 1
ATOM 1872 N N . LEU B 1 22 ? 22.266 10.508 3.793 1 89.56 22 LEU B N 1
ATOM 1873 C CA . LEU B 1 22 ? 21.922 11.875 4.164 1 89.56 22 LEU B CA 1
ATOM 1874 C C . LEU B 1 22 ? 22.5 12.867 3.16 1 89.56 22 LEU B C 1
ATOM 1876 O O . LEU B 1 22 ? 21.953 13.961 2.971 1 89.56 22 LEU B O 1
ATOM 1880 N N . ALA B 1 23 ? 23.578 12.492 2.525 1 87.75 23 ALA B N 1
ATOM 1881 C CA . ALA B 1 23 ? 24.234 13.391 1.572 1 87.75 23 ALA B CA 1
ATOM 1882 C C . ALA B 1 23 ? 23.672 13.203 0.169 1 87.75 23 ALA B C 1
ATOM 1884 O O . ALA B 1 23 ? 23.906 12.18 -0.472 1 87.75 23 ALA B O 1
ATOM 1885 N N . GLN B 1 24 ? 22.875 14.219 -0.358 1 91.25 24 GLN B N 1
ATOM 1886 C CA . GLN B 1 24 ? 22.25 14.172 -1.678 1 91.25 24 GLN B CA 1
ATOM 1887 C C . GLN B 1 24 ? 21.438 12.898 -1.864 1 91.25 24 GLN B C 1
ATOM 1889 O O . GLN B 1 24 ? 21.703 12.117 -2.781 1 91.25 24 GLN B O 1
ATOM 1894 N N . PRO B 1 25 ? 20.609 12.711 -1.064 1 96.5 25 PRO B N 1
ATOM 1895 C CA . PRO B 1 25 ? 19.891 11.445 -1.04 1 96.5 25 PRO B CA 1
ATOM 1896 C C . PRO B 1 25 ? 19.047 11.219 -2.293 1 96.5 25 PRO B C 1
ATOM 1898 O O . PRO B 1 25 ? 18.594 12.188 -2.922 1 96.5 25 PRO B O 1
ATOM 1901 N N . ARG B 1 26 ? 18.891 9.969 -2.688 1 97.94 26 ARG B N 1
ATOM 1902 C CA . ARG B 1 26 ? 17.922 9.508 -3.68 1 97.94 26 ARG B CA 1
ATOM 1903 C C . ARG B 1 26 ? 16.906 8.555 -3.053 1 97.94 26 ARG B C 1
ATOM 1905 O O . ARG B 1 26 ? 17.234 7.805 -2.135 1 97.94 26 ARG B O 1
ATOM 1912 N N . VAL B 1 27 ? 15.703 8.641 -3.545 1 98.5 27 VAL B N 1
ATOM 1913 C CA . VAL B 1 27 ? 14.633 7.801 -3.01 1 98.5 27 VAL B CA 1
ATOM 1914 C C . VAL B 1 27 ? 14.883 6.34 -3.377 1 98.5 27 VAL B C 1
ATOM 1916 O O . VAL B 1 27 ? 15.133 6.02 -4.543 1 98.5 27 VAL B O 1
ATOM 1919 N N . ALA B 1 28 ? 14.812 5.484 -2.389 1 98.81 28 ALA B N 1
ATOM 1920 C CA . ALA B 1 28 ? 14.938 4.047 -2.613 1 98.81 28 ALA B CA 1
ATOM 1921 C C . ALA B 1 28 ? 13.648 3.32 -2.26 1 98.81 28 ALA B C 1
ATOM 1923 O O . ALA B 1 28 ? 13.445 2.17 -2.656 1 98.81 28 ALA B O 1
ATOM 1924 N N . GLU B 1 29 ? 12.82 3.936 -1.485 1 98.88 29 GLU B N 1
ATOM 1925 C CA . GLU B 1 29 ? 11.492 3.451 -1.134 1 98.88 29 GLU B CA 1
ATOM 1926 C C . GLU B 1 29 ? 10.555 4.609 -0.787 1 98.88 29 GLU B C 1
ATOM 1928 O O . GLU B 1 29 ? 10.961 5.566 -0.126 1 98.88 29 GLU B O 1
ATOM 1933 N N . LEU B 1 30 ? 9.367 4.547 -1.202 1 98.81 30 LEU B N 1
ATOM 1934 C CA . LEU B 1 30 ? 8.352 5.562 -0.94 1 98.81 30 LEU B CA 1
ATOM 1935 C C . LEU B 1 30 ? 7.121 4.941 -0.288 1 98.81 30 LEU B C 1
ATOM 1937 O O . LEU B 1 30 ? 6.625 3.912 -0.746 1 98.81 30 LEU B O 1
ATOM 1941 N N . GLY B 1 31 ? 6.672 5.449 0.871 1 98.81 31 GLY B N 1
ATOM 1942 C CA . GLY B 1 31 ? 5.438 5.055 1.532 1 98.81 31 GLY B CA 1
ATOM 1943 C C . GLY B 1 31 ? 4.426 6.18 1.617 1 98.81 31 GLY B C 1
ATOM 1944 O O . GLY B 1 31 ? 4.766 7.305 1.992 1 98.81 31 GLY B O 1
ATOM 1945 N N . LEU B 1 32 ? 3.168 5.941 1.241 1 98.94 32 LEU B N 1
ATOM 1946 C CA . LEU B 1 32 ? 2.045 6.867 1.335 1 98.94 32 LEU B CA 1
ATOM 1947 C C . LEU B 1 32 ? 0.836 6.195 1.975 1 98.94 32 LEU B C 1
ATOM 1949 O O . LEU B 1 32 ? 0.409 5.129 1.531 1 98.94 32 LEU B O 1
ATOM 1953 N N . PHE B 1 33 ? 0.33 6.703 3.027 1 98.94 33 PHE B N 1
ATOM 1954 C CA . PHE B 1 33 ? -0.962 6.34 3.596 1 98.94 33 PHE B CA 1
ATOM 1955 C C . PHE B 1 33 ? -1.93 7.516 3.537 1 98.94 33 PHE B C 1
ATOM 1957 O O . PHE B 1 33 ? -1.609 8.609 3.996 1 98.94 33 PHE B O 1
ATOM 1964 N N . ALA B 1 34 ? -3.064 7.398 2.938 1 98.94 34 ALA B N 1
ATOM 1965 C CA . ALA B 1 34 ? -4.074 8.453 2.838 1 98.94 34 ALA B CA 1
ATOM 1966 C C . ALA B 1 34 ? -5.262 8.156 3.75 1 98.94 34 ALA B C 1
ATOM 1968 O O . ALA B 1 34 ? -5.852 7.078 3.682 1 98.94 34 ALA B O 1
ATOM 1969 N N . VAL B 1 35 ? -5.562 9.094 4.598 1 98.88 35 VAL B N 1
ATOM 1970 C CA . VAL B 1 35 ? -6.652 8.961 5.559 1 98.88 35 VAL B CA 1
ATOM 1971 C C . VAL B 1 35 ? -7.523 10.211 5.535 1 98.88 35 VAL B C 1
ATOM 1973 O O . VAL B 1 35 ? -7.012 11.336 5.582 1 98.88 35 VAL B O 1
ATOM 1976 N N . HIS B 1 36 ? -8.781 10.023 5.41 1 98.81 36 HIS B N 1
ATOM 1977 C CA . HIS B 1 36 ? -9.727 11.133 5.426 1 98.81 36 HIS B CA 1
ATOM 1978 C C . HIS B 1 36 ? -9.82 11.758 6.816 1 98.81 36 HIS B C 1
ATOM 1980 O O . HIS B 1 36 ? -9.656 11.062 7.824 1 98.81 36 HIS B O 1
ATOM 1986 N N . ARG B 1 37 ? -10.117 12.992 6.883 1 97.94 37 ARG B N 1
ATOM 1987 C CA . ARG B 1 37 ? -10.211 13.711 8.148 1 97.94 37 ARG B CA 1
ATOM 1988 C C . ARG B 1 37 ? -11.219 13.055 9.086 1 97.94 37 ARG B C 1
ATOM 1990 O O . ARG B 1 37 ? -11 13.008 10.297 1 97.94 37 ARG B O 1
ATOM 1997 N N . ARG B 1 38 ? -12.305 12.492 8.547 1 96.88 38 ARG B N 1
ATOM 1998 C CA . ARG B 1 38 ? -13.336 11.867 9.359 1 96.88 38 ARG B CA 1
ATOM 1999 C C . ARG B 1 38 ? -12.781 10.672 10.125 1 96.88 38 ARG B C 1
ATOM 2001 O O . ARG B 1 38 ? -13.086 10.492 11.305 1 96.88 38 ARG B O 1
ATOM 2008 N N . ALA B 1 39 ? -12.031 9.867 9.461 1 97 39 ALA B N 1
ATOM 2009 C CA . ALA B 1 39 ? -11.43 8.711 10.109 1 97 39 ALA B CA 1
ATOM 2010 C C . ALA B 1 39 ? -10.469 9.133 11.219 1 97 39 ALA B C 1
ATOM 2012 O O . ALA B 1 39 ? -10.391 8.484 12.266 1 97 39 ALA B O 1
ATOM 2013 N N . LEU B 1 40 ? -9.734 10.211 11.008 1 96.75 40 LEU B N 1
ATOM 2014 C CA . LEU B 1 40 ? -8.805 10.719 12.008 1 96.75 40 LEU B CA 1
ATOM 2015 C C . LEU B 1 40 ? -9.555 11.266 13.219 1 96.75 40 LEU B C 1
ATOM 2017 O O . LEU B 1 40 ? -9.141 11.047 14.359 1 96.75 40 LEU B O 1
ATOM 2021 N N . GLU B 1 41 ? -10.633 11.938 12.953 1 93 41 GLU B N 1
ATOM 2022 C CA . GLU B 1 41 ? -11.461 12.492 14.023 1 93 41 GLU B CA 1
ATOM 2023 C C . GLU B 1 41 ? -12.102 11.383 14.859 1 93 41 GLU B C 1
ATOM 2025 O O . GLU B 1 41 ? -12.148 11.469 16.078 1 93 41 GLU B O 1
ATOM 2030 N N . ASP B 1 42 ? -12.57 10.312 14.211 1 89.12 42 ASP B N 1
ATOM 2031 C CA . ASP B 1 42 ? -13.211 9.195 14.898 1 89.12 42 ASP B CA 1
ATOM 2032 C C . ASP B 1 42 ? -12.234 8.469 15.812 1 89.12 42 ASP B C 1
ATOM 2034 O O . ASP B 1 42 ? -12.602 8.031 16.906 1 89.12 42 ASP B O 1
ATOM 2038 N N . HIS B 1 43 ? -11.062 8.312 15.438 1 84.81 43 HIS B N 1
ATOM 2039 C CA . HIS B 1 43 ? -10.055 7.57 16.203 1 84.81 43 HIS B CA 1
ATOM 2040 C C . HIS B 1 43 ? -9.547 8.383 17.391 1 84.81 43 HIS B C 1
ATOM 2042 O O . HIS B 1 43 ? -9.086 7.816 18.375 1 84.81 43 HIS B O 1
ATOM 2048 N N . SER B 1 44 ? -9.578 9.617 17.281 1 77.94 44 SER B N 1
ATOM 2049 C CA . SER B 1 44 ? -9.133 10.484 18.359 1 77.94 44 SER B CA 1
ATOM 2050 C C . SER B 1 44 ? -10.031 10.352 19.594 1 77.94 44 SER B C 1
ATOM 2052 O O . SER B 1 44 ? -9.641 10.727 20.703 1 77.94 44 SER B O 1
ATOM 2054 N N . MET B 1 45 ? -11.141 9.742 19.375 1 72.38 45 MET B N 1
ATOM 2055 C CA . MET B 1 45 ? -12.125 9.625 20.453 1 72.38 45 MET B CA 1
ATOM 2056 C C . MET B 1 45 ? -11.938 8.328 21.219 1 72.38 45 MET B C 1
ATOM 2058 O O . MET B 1 45 ? -12.602 8.102 22.234 1 72.38 45 MET B O 1
ATOM 2062 N N . ASP B 1 46 ? -10.945 7.527 20.719 1 74.38 46 ASP B N 1
ATOM 2063 C CA . ASP B 1 46 ? -10.672 6.277 21.406 1 74.38 46 ASP B CA 1
ATOM 2064 C C . ASP B 1 46 ? -10.031 6.539 22.766 1 74.38 46 ASP B C 1
ATOM 2066 O O . ASP B 1 46 ? -8.977 7.18 22.859 1 74.38 46 ASP B O 1
ATOM 2070 N N . PRO B 1 47 ? -10.586 6.078 23.875 1 71.38 47 PRO B N 1
ATOM 2071 C CA . PRO B 1 47 ? -10.148 6.418 25.234 1 71.38 47 PRO B CA 1
ATOM 2072 C C . PRO B 1 47 ? -8.859 5.703 25.625 1 71.38 47 PRO B C 1
ATOM 2074 O O . PRO B 1 47 ? -8.195 6.109 26.594 1 71.38 47 PRO B O 1
ATOM 2077 N N . ASN B 1 48 ? -8.539 4.57 24.984 1 78.06 48 ASN B N 1
ATOM 2078 C CA . ASN B 1 48 ? -7.332 3.83 25.328 1 78.06 48 ASN B CA 1
ATOM 2079 C C . ASN B 1 48 ? -6.266 3.943 24.25 1 78.06 48 ASN B C 1
ATOM 2081 O O . ASN B 1 48 ? -6.211 3.113 23.344 1 78.06 48 ASN B O 1
ATOM 2085 N N . PRO B 1 49 ? -5.426 4.879 24.406 1 68.44 49 PRO B N 1
ATOM 2086 C CA . PRO B 1 49 ? -4.43 5.148 23.359 1 68.44 49 PRO B CA 1
ATOM 2087 C C . PRO B 1 49 ? -3.504 3.957 23.109 1 68.44 49 PRO B C 1
ATOM 2089 O O . PRO B 1 49 ? -3.105 3.711 21.969 1 68.44 49 PRO B O 1
ATOM 2092 N N . GLU B 1 50 ? -3.227 3.229 24.125 1 73.62 50 GLU B N 1
ATOM 2093 C CA . GLU B 1 50 ? -2.287 2.117 24 1 73.62 50 GLU B CA 1
ATOM 2094 C C . GLU B 1 50 ? -2.852 1.014 23.109 1 73.62 50 GLU B C 1
ATOM 2096 O O . GLU B 1 50 ? -2.1 0.21 22.547 1 73.62 50 GLU B O 1
ATOM 2101 N N . LEU B 1 51 ? -4.09 1.066 22.938 1 75.81 51 LEU B N 1
ATOM 2102 C CA . LEU B 1 51 ? -4.746 0.019 22.172 1 75.81 51 LEU B CA 1
ATOM 2103 C C . LEU B 1 51 ? -5.211 0.554 20.812 1 75.81 51 LEU B C 1
ATOM 2105 O O . LEU B 1 51 ? -5.859 -0.161 20.047 1 75.81 51 LEU B O 1
ATOM 2109 N N . ARG B 1 52 ? -4.801 1.767 20.594 1 81.31 52 ARG B N 1
ATOM 2110 C CA . ARG B 1 52 ? -5.25 2.408 19.359 1 81.31 52 ARG B CA 1
ATOM 2111 C C . ARG B 1 52 ? -4.641 1.731 18.141 1 81.31 52 ARG B C 1
ATOM 2113 O O . ARG B 1 52 ? -3.441 1.447 18.109 1 81.31 52 ARG B O 1
ATOM 2120 N N . LEU B 1 53 ? -5.523 1.479 17.188 1 86.06 53 LEU B N 1
ATOM 2121 C CA . LEU B 1 53 ? -5.105 0.944 15.898 1 86.06 53 LEU B CA 1
ATOM 2122 C C . LEU B 1 53 ? -5.207 2.01 14.812 1 86.06 53 LEU B C 1
ATOM 2124 O O . LEU B 1 53 ? -5.824 3.057 15.016 1 86.06 53 LEU B O 1
ATOM 2128 N N . SER B 1 54 ? -4.48 1.767 13.734 1 91.94 54 SER B N 1
ATOM 2129 C CA . SER B 1 54 ? -4.637 2.668 12.602 1 91.94 54 SER B CA 1
ATOM 2130 C C . SER B 1 54 ? -6.055 2.623 12.047 1 91.94 54 SER B C 1
ATOM 2132 O O . SER B 1 54 ? -6.766 1.629 12.219 1 91.94 54 SER B O 1
ATOM 2134 N N . PRO B 1 55 ? -6.496 3.684 11.461 1 95.69 55 PRO B N 1
ATOM 2135 C CA . PRO B 1 55 ? -7.852 3.719 10.906 1 95.69 55 PRO B CA 1
ATOM 2136 C C . PRO B 1 55 ? -8.109 2.59 9.906 1 95.69 55 PRO B C 1
ATOM 2138 O O . PRO B 1 55 ? -7.234 2.264 9.102 1 95.69 55 PRO B O 1
ATOM 2141 N N . ARG B 1 56 ? -9.297 2.031 10 1 95.38 56 ARG B N 1
ATOM 2142 C CA . ARG B 1 56 ? -9.695 0.927 9.125 1 95.38 56 ARG B CA 1
ATOM 2143 C C . ARG B 1 56 ? -9.797 1.386 7.676 1 95.38 56 ARG B C 1
ATOM 2145 O O . ARG B 1 56 ? -9.414 0.657 6.762 1 95.38 56 ARG B O 1
ATOM 2152 N N . ILE B 1 57 ? -10.352 2.613 7.5 1 97.44 57 ILE B N 1
ATOM 2153 C CA . ILE B 1 57 ? -10.492 3.154 6.152 1 97.44 57 ILE B CA 1
ATOM 2154 C C . ILE B 1 57 ? -9.258 3.984 5.801 1 97.44 57 ILE B C 1
ATOM 2156 O O . ILE B 1 57 ? -9.125 5.129 6.246 1 97.44 57 ILE B O 1
ATOM 2160 N N . ALA B 1 58 ? -8.43 3.424 4.953 1 98.31 58 ALA B N 1
ATOM 2161 C CA . ALA B 1 58 ? -7.195 4.066 4.516 1 98.31 58 ALA B CA 1
ATOM 2162 C C . ALA B 1 58 ? -6.711 3.477 3.193 1 98.31 58 ALA B C 1
ATOM 2164 O O . ALA B 1 58 ? -6.938 2.299 2.91 1 98.31 58 ALA B O 1
ATOM 2165 N N . ASP B 1 59 ? -6.164 4.285 2.354 1 98.88 59 ASP B N 1
ATOM 2166 C CA . ASP B 1 59 ? -5.422 3.824 1.183 1 98.88 59 ASP B CA 1
ATOM 2167 C C . ASP B 1 59 ? -3.918 3.822 1.45 1 98.88 59 ASP B C 1
ATOM 2169 O O . ASP B 1 59 ? -3.395 4.742 2.084 1 98.88 59 ASP B O 1
ATOM 2173 N N . LYS B 1 60 ? -3.242 2.797 0.982 1 98.81 60 LYS B N 1
ATOM 2174 C CA . LYS B 1 60 ? -1.82 2.652 1.281 1 98.81 60 LYS B CA 1
ATOM 2175 C C . LYS B 1 60 ? -1.03 2.287 0.028 1 98.81 60 LYS B C 1
ATOM 2177 O O . LYS B 1 60 ? -1.495 1.5 -0.799 1 98.81 60 LYS B O 1
ATOM 2182 N N . LEU B 1 61 ? 0.135 2.877 -0.075 1 98.88 61 LEU B N 1
ATOM 2183 C CA . LEU B 1 61 ? 1.051 2.65 -1.188 1 98.88 61 LEU B CA 1
ATOM 2184 C C . LEU B 1 61 ? 2.492 2.564 -0.697 1 98.88 61 LEU B C 1
ATOM 2186 O O . LEU B 1 61 ? 2.941 3.416 0.073 1 98.88 61 LEU B O 1
ATOM 2190 N N . ALA B 1 62 ? 3.203 1.518 -1.007 1 98.81 62 ALA B N 1
ATOM 2191 C CA . ALA B 1 62 ? 4.633 1.363 -0.758 1 98.81 62 ALA B CA 1
ATOM 2192 C C . ALA B 1 62 ? 5.359 0.886 -2.012 1 98.81 62 ALA B C 1
ATOM 2194 O O . ALA B 1 62 ? 5 -0.14 -2.594 1 98.81 62 ALA B O 1
ATOM 2195 N N . LEU B 1 63 ? 6.383 1.617 -2.477 1 98.88 63 LEU B N 1
ATOM 2196 C CA . LEU B 1 63 ? 7.109 1.31 -3.705 1 98.88 63 LEU B CA 1
ATOM 2197 C C . LEU B 1 63 ? 8.617 1.301 -3.461 1 98.88 63 LEU B C 1
ATOM 2199 O O . LEU B 1 63 ? 9.164 2.25 -2.895 1 98.88 63 LEU B O 1
ATOM 2203 N N . CYS B 1 64 ? 9.266 0.242 -3.891 1 98.88 64 CYS B N 1
ATOM 2204 C CA . CYS B 1 64 ? 10.719 0.241 -3.969 1 98.88 64 CYS B CA 1
ATOM 2205 C C . CYS B 1 64 ? 11.195 0.889 -5.262 1 98.88 64 CYS B C 1
ATOM 2207 O O . CYS B 1 64 ? 10.57 0.736 -6.309 1 98.88 64 CYS B O 1
ATOM 2209 N N . VAL B 1 65 ? 12.297 1.581 -5.176 1 98.88 65 VAL B N 1
ATOM 2210 C CA . VAL B 1 65 ? 12.812 2.371 -6.289 1 98.88 65 VAL B CA 1
ATOM 2211 C C . VAL B 1 65 ? 14.312 2.152 -6.43 1 98.88 65 VAL B C 1
ATOM 2213 O O . VAL B 1 65 ? 15.039 2.145 -5.434 1 98.88 65 VAL B O 1
ATOM 2216 N N . ASP B 1 66 ? 14.758 1.915 -7.613 1 98.81 66 ASP B N 1
ATOM 2217 C CA . ASP B 1 66 ? 16.203 1.966 -7.875 1 98.81 66 ASP B CA 1
ATOM 2218 C C . ASP B 1 66 ? 16.703 3.402 -7.84 1 98.81 66 ASP B C 1
ATOM 2220 O O . ASP B 1 66 ? 16.406 4.195 -8.734 1 98.81 66 ASP B O 1
ATOM 2224 N N . PRO B 1 67 ? 17.516 3.73 -6.855 1 98.5 67 PRO B N 1
ATOM 2225 C CA . PRO B 1 67 ? 17.938 5.125 -6.703 1 98.5 67 PRO B CA 1
ATOM 2226 C C . PRO B 1 67 ? 19.047 5.512 -7.68 1 98.5 67 PRO B C 1
ATOM 2228 O O . PRO B 1 67 ? 19.375 6.695 -7.812 1 98.5 67 PRO B O 1
ATOM 2231 N N . GLN B 1 68 ? 19.625 4.543 -8.359 1 97.38 68 GLN B N 1
ATOM 2232 C CA . GLN B 1 68 ? 20.734 4.766 -9.273 1 97.38 68 GLN B CA 1
ATOM 2233 C C . GLN B 1 68 ? 21.859 5.562 -8.594 1 97.38 68 GLN B C 1
ATOM 2235 O O . GLN B 1 68 ? 22.422 6.469 -9.195 1 97.38 68 GLN B O 1
ATOM 2240 N N . LYS B 1 69 ? 22.078 5.422 -7.352 1 97.81 69 LYS B N 1
ATOM 2241 C CA . LYS B 1 69 ? 23.125 5.969 -6.492 1 97.81 69 LYS B CA 1
ATOM 2242 C C . LYS B 1 69 ? 23.531 4.961 -5.418 1 97.81 69 LYS B C 1
ATOM 2244 O O . LYS B 1 69 ? 22.672 4.281 -4.84 1 97.81 69 LYS B O 1
ATOM 2249 N N . PRO B 1 70 ? 24.828 4.848 -5.188 1 98.12 70 PRO B N 1
ATOM 2250 C CA . PRO B 1 70 ? 25.266 3.924 -4.141 1 98.12 70 PRO B CA 1
ATOM 2251 C C . PRO B 1 70 ? 24.703 4.289 -2.762 1 98.12 70 PRO B C 1
ATOM 2253 O O . PRO B 1 70 ? 24.625 5.469 -2.418 1 98.12 70 PRO B O 1
ATOM 2256 N N . PHE B 1 71 ? 24.375 3.271 -2.002 1 98.12 71 PHE B N 1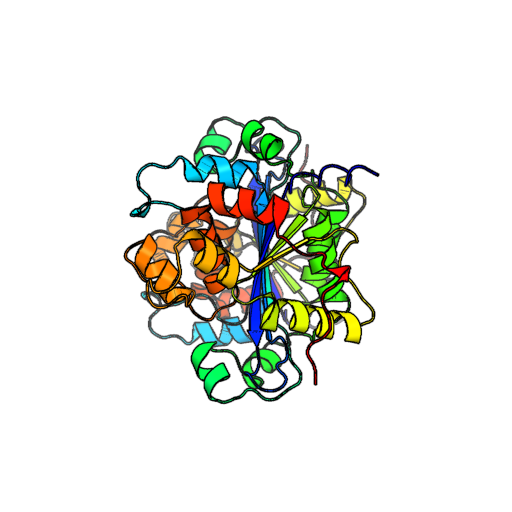
ATOM 2257 C CA . PHE B 1 71 ? 23.938 3.475 -0.624 1 98.12 71 PHE B CA 1
ATOM 2258 C C . PHE B 1 71 ? 25.125 3.812 0.272 1 98.12 71 PHE B C 1
ATOM 2260 O O . PHE B 1 71 ? 26.203 3.23 0.129 1 98.12 71 PHE B O 1
ATOM 2267 N N . HIS B 1 72 ? 24.875 4.805 1.145 1 98.06 72 HIS B N 1
ATOM 2268 C CA . HIS B 1 72 ? 25.75 4.855 2.303 1 98.06 72 HIS B CA 1
ATOM 2269 C C . HIS B 1 72 ? 25.609 3.6 3.156 1 98.06 72 HIS B C 1
ATOM 2271 O O . HIS B 1 72 ? 24.5 3.109 3.371 1 98.06 72 HIS B O 1
ATOM 2277 N N . PRO B 1 73 ? 26.672 3.074 3.734 1 97.62 73 PRO B N 1
ATOM 2278 C CA . PRO B 1 73 ? 26.625 1.835 4.512 1 97.62 73 PRO B CA 1
ATOM 2279 C C . PRO B 1 73 ? 25.625 1.904 5.668 1 97.62 73 PRO B C 1
ATOM 2281 O O . PRO B 1 73 ? 24.922 0.932 5.934 1 97.62 73 PRO B O 1
ATOM 2284 N N . LYS B 1 74 ? 25.578 2.996 6.273 1 97.19 74 LYS B N 1
ATOM 2285 C CA . LYS B 1 74 ? 24.656 3.15 7.398 1 97.19 74 LYS B CA 1
ATOM 2286 C C . LYS B 1 74 ? 23.203 3.057 6.938 1 97.19 74 LYS B C 1
ATOM 2288 O O . LYS B 1 74 ? 22.375 2.449 7.613 1 97.19 74 LYS B O 1
ATOM 2293 N N . ALA B 1 75 ? 22.859 3.65 5.832 1 97.44 75 ALA B N 1
ATOM 2294 C CA . ALA B 1 75 ? 21.5 3.596 5.277 1 97.44 75 ALA B CA 1
ATOM 2295 C C . ALA B 1 75 ? 21.141 2.17 4.883 1 97.44 75 ALA B C 1
ATOM 2297 O O . ALA B 1 75 ? 20 1.732 5.113 1 97.44 75 ALA B O 1
ATOM 2298 N N . GLU B 1 76 ? 22.078 1.504 4.281 1 97.88 76 GLU B N 1
ATOM 2299 C CA . GLU B 1 76 ? 21.859 0.113 3.902 1 97.88 76 GLU B CA 1
ATOM 2300 C C . GLU B 1 76 ? 21.547 -0.749 5.121 1 97.88 76 GLU B C 1
ATOM 2302 O O . GLU B 1 76 ? 20.594 -1.539 5.102 1 97.88 76 GLU B O 1
ATOM 2307 N N . ALA B 1 77 ? 22.328 -0.583 6.172 1 97.19 77 ALA B N 1
ATOM 2308 C CA . ALA B 1 77 ? 22.156 -1.363 7.395 1 97.19 77 ALA B CA 1
ATOM 2309 C C . ALA B 1 77 ? 20.812 -1.058 8.055 1 97.19 77 ALA B C 1
ATOM 2311 O O . ALA B 1 77 ? 20.141 -1.962 8.555 1 97.19 77 ALA B O 1
ATOM 2312 N N . LEU B 1 78 ? 20.359 0.14 8.047 1 95.94 78 LEU B N 1
ATOM 2313 C CA . LEU B 1 78 ? 19.141 0.573 8.719 1 95.94 78 LEU B CA 1
ATOM 2314 C C . LEU B 1 78 ? 17.906 0.155 7.93 1 95.94 78 LEU B C 1
ATOM 2316 O O . LEU B 1 78 ? 16.922 -0.334 8.508 1 95.94 78 LEU B O 1
ATOM 2320 N N . THR B 1 79 ? 17.938 0.279 6.594 1 97.06 79 THR B N 1
ATOM 2321 C CA . THR B 1 79 ? 16.734 0.118 5.785 1 97.06 79 THR B CA 1
ATOM 2322 C C . THR B 1 79 ? 16.594 -1.323 5.301 1 97.06 79 THR B C 1
ATOM 2324 O O . THR B 1 79 ? 15.516 -1.749 4.902 1 97.06 79 THR B O 1
ATOM 2327 N N . GLY B 1 80 ? 17.75 -2.07 5.246 1 96.69 80 GLY B N 1
ATOM 2328 C CA . GLY B 1 80 ? 17.75 -3.402 4.66 1 96.69 80 GLY B CA 1
ATOM 2329 C C . GLY B 1 80 ? 17.672 -3.387 3.146 1 96.69 80 GLY B C 1
ATOM 2330 O O . GLY B 1 80 ? 17.422 -4.418 2.523 1 96.69 80 GLY B O 1
ATOM 2331 N N . LEU B 1 81 ? 17.797 -2.221 2.549 1 98.19 81 LEU B N 1
ATOM 2332 C CA . LEU B 1 81 ? 17.844 -2.074 1.1 1 98.19 81 LEU B CA 1
ATOM 2333 C C . LEU B 1 81 ? 19.297 -1.97 0.618 1 98.19 81 LEU B C 1
ATOM 2335 O O . LEU B 1 81 ? 20.172 -1.558 1.373 1 98.19 81 LEU B O 1
ATOM 2339 N N . SER B 1 82 ? 19.547 -2.346 -0.537 1 98.38 82 SER B N 1
ATOM 2340 C CA . SER B 1 82 ? 20.844 -2.203 -1.179 1 98.38 82 SER B CA 1
ATOM 2341 C C . SER B 1 82 ? 20.703 -2.072 -2.691 1 98.38 82 SER B C 1
ATOM 2343 O O . SER B 1 82 ? 19.688 -2.473 -3.264 1 98.38 82 SER B O 1
ATOM 2345 N N . ASN B 1 83 ? 21.781 -1.529 -3.297 1 98.62 83 ASN B N 1
ATOM 2346 C CA . ASN B 1 83 ? 21.781 -1.485 -4.754 1 98.62 83 ASN B CA 1
ATOM 2347 C C . ASN B 1 83 ? 21.656 -2.881 -5.359 1 98.62 83 ASN B C 1
ATOM 2349 O O . ASN B 1 83 ? 20.922 -3.078 -6.328 1 98.62 83 ASN B O 1
ATOM 2353 N N . ARG B 1 84 ? 22.297 -3.811 -4.762 1 98.06 84 ARG B N 1
ATOM 2354 C CA . ARG B 1 84 ? 22.266 -5.188 -5.254 1 98.06 84 ARG B CA 1
ATOM 2355 C C . ARG B 1 84 ? 20.859 -5.766 -5.18 1 98.06 84 ARG B C 1
ATOM 2357 O O . ARG B 1 84 ? 20.344 -6.281 -6.176 1 98.06 84 ARG B O 1
ATOM 2364 N N . SER B 1 85 ? 20.219 -5.688 -4.031 1 97.62 85 SER B N 1
ATOM 2365 C CA . SER B 1 85 ? 18.906 -6.285 -3.854 1 97.62 85 SER B CA 1
ATOM 2366 C C . SER B 1 85 ? 17.859 -5.602 -4.734 1 97.62 85 SER B C 1
ATOM 2368 O O . SER B 1 85 ? 17.016 -6.266 -5.336 1 97.62 85 SER B O 1
ATOM 2370 N N . LEU B 1 86 ? 17.891 -4.273 -4.836 1 98.75 86 LEU B N 1
ATOM 2371 C CA . LEU B 1 86 ? 16.953 -3.553 -5.691 1 98.75 86 LEU B CA 1
ATOM 2372 C C . LEU B 1 86 ? 17.172 -3.904 -7.16 1 98.75 86 LEU B C 1
ATOM 2374 O O . LEU B 1 86 ? 16.203 -4.09 -7.91 1 98.75 86 LEU B O 1
ATOM 2378 N N . GLY B 1 87 ? 18.406 -4.016 -7.531 1 98.62 87 GLY B N 1
ATOM 2379 C CA . GLY B 1 87 ? 18.75 -4.398 -8.891 1 98.62 87 GLY B CA 1
ATOM 2380 C C . GLY B 1 87 ? 18.344 -5.824 -9.227 1 98.62 87 GLY B C 1
ATOM 2381 O O . GLY B 1 87 ? 17.75 -6.074 -10.273 1 98.62 87 GLY B O 1
ATOM 2382 N N . GLU B 1 88 ? 18.656 -6.762 -8.367 1 98.12 88 GLU B N 1
ATOM 2383 C CA . GLU B 1 88 ? 18.344 -8.172 -8.586 1 98.12 88 GLU B CA 1
ATOM 2384 C C . GLU B 1 88 ? 16.828 -8.398 -8.68 1 98.12 88 GLU B C 1
ATOM 2386 O O . GLU B 1 88 ? 16.375 -9.336 -9.336 1 98.12 88 GLU B O 1
ATOM 2391 N N . ASN B 1 89 ? 16.125 -7.535 -8.047 1 98.5 89 ASN B N 1
ATOM 2392 C CA . ASN B 1 89 ? 14.68 -7.637 -8.094 1 98.5 89 ASN B CA 1
ATOM 2393 C C . ASN B 1 89 ? 14.086 -6.734 -9.172 1 98.5 89 ASN B C 1
ATOM 2395 O O . ASN B 1 89 ? 12.875 -6.523 -9.219 1 98.5 89 ASN B O 1
ATOM 2399 N N . ARG B 1 90 ? 14.922 -6.125 -9.977 1 98.62 90 ARG B N 1
ATOM 2400 C CA . ARG B 1 90 ? 14.578 -5.348 -11.164 1 98.62 90 ARG B CA 1
ATOM 2401 C C . ARG B 1 90 ? 13.641 -4.199 -10.805 1 98.62 90 ARG B C 1
ATOM 2403 O O . ARG B 1 90 ? 12.656 -3.955 -11.508 1 98.62 90 ARG B O 1
ATOM 2410 N N . LYS B 1 91 ? 13.891 -3.578 -9.695 1 98.81 91 LYS B N 1
ATOM 2411 C CA . LYS B 1 91 ? 13.102 -2.4 -9.352 1 98.81 91 LYS B CA 1
ATOM 2412 C C . LYS B 1 91 ? 13.438 -1.221 -10.258 1 98.81 91 LYS B C 1
ATOM 2414 O O . LYS B 1 91 ? 14.617 -0.938 -10.5 1 98.81 91 LYS B O 1
ATOM 2419 N N . PRO B 1 92 ? 12.438 -0.542 -10.805 1 98.81 92 PRO B N 1
ATOM 2420 C CA . PRO B 1 92 ? 12.68 0.593 -11.695 1 98.81 92 PRO B CA 1
ATOM 2421 C C . PRO B 1 92 ? 13.102 1.854 -10.945 1 98.81 92 PRO B C 1
ATOM 2423 O O . PRO B 1 92 ? 12.977 1.918 -9.727 1 98.81 92 PRO B O 1
ATOM 2426 N N . VAL B 1 93 ? 13.586 2.775 -11.68 1 98.69 93 VAL B N 1
ATOM 2427 C CA . VAL B 1 93 ? 13.961 4.09 -11.164 1 98.69 93 VAL B CA 1
ATOM 2428 C C . VAL B 1 93 ? 12.711 4.926 -10.914 1 98.69 93 VAL B C 1
ATOM 2430 O O . VAL B 1 93 ? 11.594 4.473 -11.156 1 98.69 93 VAL B O 1
ATOM 2433 N N . PHE B 1 94 ? 12.906 6.027 -10.281 1 98.56 94 PHE B N 1
ATOM 2434 C CA . PHE B 1 94 ? 11.844 7.02 -10.188 1 98.56 94 PHE B CA 1
ATOM 2435 C C . PHE B 1 94 ? 11.484 7.562 -11.57 1 98.56 94 PHE B C 1
ATOM 2437 O O . PHE B 1 94 ? 12.125 8.492 -12.062 1 98.56 94 PHE B O 1
ATOM 2444 N N . ASP B 1 95 ? 10.445 6.992 -12.164 1 98.19 95 ASP B N 1
ATOM 2445 C CA . ASP B 1 95 ? 10.125 7.297 -13.555 1 98.19 95 ASP B CA 1
ATOM 2446 C C . ASP B 1 95 ? 8.656 7.707 -13.703 1 98.19 95 ASP B C 1
ATOM 2448 O O . ASP B 1 95 ? 7.984 7.984 -12.711 1 98.19 95 ASP B O 1
ATOM 2452 N N . GLN B 1 96 ? 8.195 7.742 -14.922 1 96.62 96 GLN B N 1
ATOM 2453 C CA . GLN B 1 96 ? 6.844 8.203 -15.211 1 96.62 96 GLN B CA 1
ATOM 2454 C C . GLN B 1 96 ? 5.801 7.227 -14.68 1 96.62 96 GLN B C 1
ATOM 2456 O O . GLN B 1 96 ? 4.711 7.633 -14.273 1 96.62 96 GLN B O 1
ATOM 2461 N N . ALA B 1 97 ? 6.113 5.945 -14.664 1 96.88 97 ALA B N 1
ATOM 2462 C CA . ALA B 1 97 ? 5.184 4.969 -14.109 1 96.88 97 ALA B CA 1
ATOM 2463 C C . ALA B 1 97 ? 4.949 5.211 -12.625 1 96.88 97 ALA B C 1
ATOM 2465 O O . ALA B 1 97 ? 3.82 5.117 -12.141 1 96.88 97 ALA B O 1
ATOM 2466 N N . LEU B 1 98 ? 6.066 5.496 -11.93 1 98.31 98 LEU B N 1
ATOM 2467 C CA . LEU B 1 98 ? 5.941 5.836 -10.523 1 98.31 98 LEU B CA 1
ATOM 2468 C C . LEU B 1 98 ? 5.059 7.07 -10.336 1 98.31 98 LEU B C 1
ATOM 2470 O O . LEU B 1 98 ? 4.188 7.09 -9.469 1 98.31 98 LEU B O 1
ATOM 2474 N N . VAL B 1 99 ? 5.258 8.07 -11.156 1 97.81 99 VAL B N 1
ATOM 2475 C CA . VAL B 1 99 ? 4.473 9.297 -11.102 1 97.81 99 VAL B CA 1
ATOM 2476 C C . VAL B 1 99 ? 2.996 8.977 -11.328 1 97.81 99 VAL B C 1
ATOM 2478 O O . VAL B 1 99 ? 2.129 9.5 -10.617 1 97.81 99 VAL B O 1
ATOM 2481 N N . GLN B 1 100 ? 2.756 8.117 -12.273 1 96.31 100 GLN B N 1
ATOM 2482 C CA . GLN B 1 100 ? 1.383 7.723 -12.578 1 96.31 100 GLN B CA 1
ATOM 2483 C C . GLN B 1 100 ? 0.713 7.086 -11.367 1 96.31 100 GLN B C 1
ATOM 2485 O O . GLN B 1 100 ? -0.444 7.383 -11.062 1 96.31 100 GLN B O 1
ATOM 2490 N N . VAL B 1 101 ? 1.382 6.219 -10.703 1 98.38 101 VAL B N 1
ATOM 2491 C CA . VAL B 1 101 ? 0.844 5.559 -9.516 1 98.38 101 VAL B CA 1
ATOM 2492 C C . VAL B 1 101 ? 0.529 6.598 -8.438 1 98.38 101 VAL B C 1
ATOM 2494 O O . VAL B 1 101 ? -0.573 6.613 -7.887 1 98.38 101 VAL B O 1
ATOM 2497 N N . VAL B 1 102 ? 1.499 7.496 -8.172 1 98.19 102 VAL B N 1
ATOM 2498 C CA . VAL B 1 102 ? 1.366 8.477 -7.102 1 98.19 102 VAL B CA 1
ATOM 2499 C C . VAL B 1 102 ? 0.241 9.453 -7.434 1 98.19 102 VAL B C 1
ATOM 2501 O O . VAL B 1 102 ? -0.589 9.773 -6.578 1 98.19 102 VAL B O 1
ATOM 2504 N N . GLN B 1 103 ? 0.187 9.891 -8.688 1 96.12 103 GLN B N 1
ATOM 2505 C CA . GLN B 1 103 ? -0.848 10.828 -9.102 1 96.12 103 GLN B CA 1
ATOM 2506 C C . GLN B 1 103 ? -2.23 10.188 -9.039 1 96.12 103 GLN B C 1
ATOM 2508 O O . GLN B 1 103 ? -3.195 10.82 -8.602 1 96.12 103 GLN B O 1
ATOM 2513 N N . GLY B 1 104 ? -2.363 8.984 -9.57 1 96.69 104 GLY B N 1
ATOM 2514 C CA . GLY B 1 104 ? -3.625 8.281 -9.438 1 96.69 104 GLY B CA 1
ATOM 2515 C C . GLY B 1 104 ? -4.059 8.102 -7.992 1 96.69 104 GLY B C 1
ATOM 2516 O O . GLY B 1 104 ? -5.23 8.297 -7.66 1 96.69 104 GLY B O 1
ATOM 2517 N N . PHE B 1 105 ? -3.088 7.711 -7.137 1 98.69 105 PHE B N 1
ATOM 2518 C CA . PHE B 1 105 ? -3.314 7.52 -5.711 1 98.69 105 PHE B CA 1
ATOM 2519 C C . PHE B 1 105 ? -3.85 8.797 -5.07 1 98.69 105 PHE B C 1
ATOM 2521 O O . PHE B 1 105 ? -4.844 8.758 -4.34 1 98.69 105 PHE B O 1
ATOM 2528 N N . LEU B 1 106 ? -3.234 9.93 -5.391 1 98.06 106 LEU B N 1
ATOM 2529 C CA . LEU B 1 106 ? -3.643 11.219 -4.832 1 98.06 106 LEU B CA 1
ATOM 2530 C C . LEU B 1 106 ? -4.992 11.648 -5.398 1 98.06 106 LEU B C 1
ATOM 2532 O O . LEU B 1 106 ? -5.805 12.242 -4.688 1 98.06 106 LEU B O 1
ATOM 2536 N N . ALA B 1 107 ? -5.23 11.367 -6.664 1 97 107 ALA B N 1
ATOM 2537 C CA . ALA B 1 107 ? -6.469 11.773 -7.328 1 97 107 ALA B CA 1
ATOM 2538 C C . ALA B 1 107 ? -7.68 11.094 -6.699 1 97 107 ALA B C 1
ATOM 2540 O O . ALA B 1 107 ? -8.805 11.57 -6.832 1 97 107 ALA B O 1
ATOM 2541 N N . ARG B 1 108 ? -7.469 10.039 -6.008 1 98.31 108 ARG B N 1
ATOM 2542 C CA . ARG B 1 108 ? -8.57 9.297 -5.402 1 98.31 108 ARG B CA 1
ATOM 2543 C C . ARG B 1 108 ? -8.914 9.859 -4.027 1 98.31 108 ARG B C 1
ATOM 2545 O O . ARG B 1 108 ? -9.867 9.398 -3.387 1 98.31 108 ARG B O 1
ATOM 2552 N N . GLN B 1 109 ? -8.117 10.773 -3.541 1 98.5 109 GLN B N 1
ATOM 2553 C CA . GLN B 1 109 ? -8.359 11.32 -2.211 1 98.5 109 GLN B CA 1
ATOM 2554 C C . GLN B 1 109 ? -9.211 12.586 -2.283 1 98.5 109 GLN B C 1
ATOM 2556 O O . GLN B 1 109 ? -9.031 13.414 -3.178 1 98.5 109 GLN B O 1
ATOM 2561 N N . ALA B 1 110 ? -10.156 12.656 -1.35 1 98 110 ALA B N 1
ATOM 2562 C CA . ALA B 1 110 ? -10.953 13.883 -1.269 1 98 110 ALA B CA 1
ATOM 2563 C C . ALA B 1 110 ? -10.07 15.094 -0.978 1 98 110 ALA B C 1
ATOM 2565 O O . ALA B 1 110 ? -9.227 15.047 -0.084 1 98 110 ALA B O 1
ATOM 2566 N N . GLY B 1 111 ? -10.219 16.188 -1.717 1 96.81 111 GLY B N 1
ATOM 2567 C CA . GLY B 1 111 ? -9.445 17.406 -1.516 1 96.81 111 GLY B CA 1
ATOM 2568 C C . GLY B 1 111 ? -10.133 18.391 -0.603 1 96.81 111 GLY B C 1
ATOM 2569 O O . GLY B 1 111 ? -11.336 18.281 -0.346 1 96.81 111 GLY B O 1
ATOM 2570 N N . PRO B 1 112 ? -9.375 19.422 -0.292 1 97 112 PRO B N 1
ATOM 2571 C CA . PRO B 1 112 ? -7.93 19.641 -0.389 1 97 112 PRO B CA 1
ATOM 2572 C C . PRO B 1 112 ? -7.129 18.594 0.382 1 97 112 PRO B C 1
ATOM 2574 O O . PRO B 1 112 ? -7.555 18.141 1.447 1 97 112 PRO B O 1
ATOM 2577 N N . THR B 1 113 ? -5.969 18.188 -0.178 1 98.25 113 THR B N 1
ATOM 2578 C CA . THR B 1 113 ? -5.109 17.188 0.445 1 98.25 113 THR B CA 1
ATOM 2579 C C . THR B 1 113 ? -3.914 17.859 1.127 1 98.25 113 THR B C 1
ATOM 2581 O O . THR B 1 113 ? -3.502 18.953 0.741 1 98.25 113 THR B O 1
ATOM 2584 N N . CYS B 1 114 ? -3.404 17.219 2.135 1 98.75 114 CYS B N 1
ATOM 2585 C CA . CYS B 1 114 ? -2.227 17.688 2.863 1 98.75 114 CYS B CA 1
ATOM 2586 C C . CYS B 1 114 ? -1.217 16.562 3.037 1 98.75 114 CYS B C 1
ATOM 2588 O O . CYS B 1 114 ? -1.504 15.555 3.695 1 98.75 114 CYS B O 1
ATOM 2590 N N . LEU B 1 115 ? -0.058 16.734 2.428 1 98.88 115 LEU B N 1
ATOM 2591 C CA . LEU B 1 115 ? 1.053 15.82 2.695 1 98.88 115 LEU B CA 1
ATOM 2592 C C . LEU B 1 115 ? 1.586 16.016 4.109 1 98.88 115 LEU B C 1
ATOM 2594 O O . LEU B 1 115 ? 1.756 17.156 4.562 1 98.88 115 LEU B O 1
ATOM 2598 N N . VAL B 1 116 ? 1.769 14.938 4.793 1 98.94 116 VAL B N 1
ATOM 2599 C CA . VAL B 1 116 ? 2.279 14.977 6.16 1 98.94 116 VAL B CA 1
ATOM 2600 C C . VAL B 1 116 ? 3.602 14.219 6.238 1 98.94 116 VAL B C 1
ATOM 2602 O O . VAL B 1 116 ? 3.697 13.07 5.789 1 98.94 116 VAL B O 1
ATOM 2605 N N . ALA B 1 117 ? 4.586 14.781 6.723 1 98.88 117 ALA B N 1
ATOM 2606 C CA . ALA B 1 117 ? 5.879 14.148 6.977 1 98.88 117 ALA B CA 1
ATOM 2607 C C . ALA B 1 117 ? 6.473 14.633 8.297 1 98.88 117 ALA B C 1
ATOM 2609 O O . ALA B 1 117 ? 6.004 15.617 8.875 1 98.88 117 ALA B O 1
ATOM 2610 N N . HIS B 1 118 ? 7.414 13.938 8.875 1 98.81 118 HIS B N 1
ATOM 2611 C CA . HIS B 1 118 ? 8.164 14.32 10.07 1 98.81 118 HIS B CA 1
ATOM 2612 C C . HIS B 1 118 ? 9.555 14.836 9.711 1 98.81 118 HIS B C 1
ATOM 2614 O O . HIS B 1 118 ? 10.391 14.07 9.234 1 98.81 118 HIS B O 1
ATOM 2620 N N . ASN B 1 119 ? 9.805 16.078 9.914 1 97.81 119 ASN B N 1
ATOM 2621 C CA . ASN B 1 119 ? 10.945 16.797 9.383 1 97.81 119 ASN B CA 1
ATOM 2622 C C . ASN B 1 119 ? 10.836 17 7.871 1 97.81 119 ASN B C 1
ATOM 2624 O O . ASN B 1 119 ? 11.844 16.953 7.164 1 97.81 119 ASN B O 1
ATOM 2628 N N . GLY B 1 120 ? 9.633 17.094 7.434 1 98.25 120 GLY B N 1
ATOM 2629 C CA . GLY B 1 120 ? 9.312 17.094 6.016 1 98.25 120 GLY B CA 1
ATOM 2630 C C . GLY B 1 120 ? 9.828 18.328 5.293 1 98.25 120 GLY B C 1
ATOM 2631 O O . GLY B 1 120 ? 10.203 18.25 4.121 1 98.25 120 GLY B O 1
ATOM 2632 N N . TYR B 1 121 ? 9.797 19.469 5.922 1 97.75 121 TYR B N 1
ATOM 2633 C CA . TYR B 1 121 ? 10.188 20.719 5.262 1 97.75 121 TYR B CA 1
ATOM 2634 C C . TYR B 1 121 ? 11.664 20.688 4.871 1 97.75 121 TYR B C 1
ATOM 2636 O O . TYR B 1 121 ? 12.062 21.297 3.881 1 97.75 121 TYR B O 1
ATOM 2644 N N . LYS B 1 122 ? 12.445 19.938 5.613 1 96.12 122 LYS B N 1
ATOM 2645 C CA . LYS B 1 122 ? 13.883 19.938 5.371 1 96.12 122 LYS B CA 1
ATOM 2646 C C . LYS B 1 122 ? 14.305 18.688 4.598 1 96.12 122 LYS B C 1
ATOM 2648 O O . LYS B 1 122 ? 15.406 18.641 4.047 1 96.12 122 LYS B O 1
ATOM 2653 N N . TYR B 1 123 ? 13.43 17.703 4.543 1 96.62 123 TYR B N 1
ATOM 2654 C CA . TYR B 1 123 ? 13.914 16.438 4.004 1 96.62 123 TYR B CA 1
ATOM 2655 C C . TYR B 1 123 ? 12.961 15.891 2.957 1 96.62 123 TYR B C 1
ATOM 2657 O O . TYR B 1 123 ? 13.117 16.156 1.763 1 96.62 123 TYR B O 1
ATOM 2665 N N . ASP B 1 124 ? 11.828 15.273 3.379 1 97.62 124 ASP B N 1
ATOM 2666 C CA . ASP B 1 124 ? 10.961 14.5 2.5 1 97.62 124 ASP B CA 1
ATOM 2667 C C . ASP B 1 124 ? 10.398 15.367 1.379 1 97.62 124 ASP B C 1
ATOM 2669 O O . ASP B 1 124 ? 10.352 14.945 0.222 1 97.62 124 ASP B O 1
ATOM 2673 N N . PHE B 1 125 ? 9.914 16.562 1.731 1 98.38 125 PHE B N 1
ATOM 2674 C CA . PHE B 1 125 ? 9.242 17.391 0.737 1 98.38 125 PHE B CA 1
ATOM 2675 C C . PHE B 1 125 ? 10.227 17.906 -0.309 1 98.38 125 PHE B C 1
ATOM 2677 O O . PHE B 1 125 ? 10.023 17.703 -1.509 1 98.38 125 PHE B O 1
ATOM 2684 N N . PRO B 1 126 ? 11.359 18.5 0.084 1 97.88 126 PRO B N 1
ATOM 2685 C CA . PRO B 1 126 ? 12.344 18.891 -0.929 1 97.88 126 PRO B CA 1
ATOM 2686 C C . PRO B 1 126 ? 12.852 17.703 -1.745 1 97.88 126 PRO B C 1
ATOM 2688 O O . PRO B 1 126 ? 13.117 17.844 -2.941 1 97.88 126 PRO B O 1
ATOM 2691 N N . LEU B 1 127 ? 13.047 16.562 -1.124 1 98.06 127 LEU B N 1
ATOM 2692 C CA . LEU B 1 127 ? 13.492 15.352 -1.818 1 98.06 127 LEU B CA 1
ATOM 2693 C C . LEU B 1 127 ? 12.484 14.938 -2.887 1 98.06 127 LEU B C 1
ATOM 2695 O O . LEU B 1 127 ? 12.859 14.664 -4.027 1 98.06 127 LEU B O 1
ATOM 2699 N N . LEU B 1 128 ? 11.234 14.836 -2.48 1 98.25 128 LEU B N 1
ATOM 2700 C CA . LEU B 1 128 ? 10.188 14.469 -3.428 1 98.25 128 LEU B CA 1
ATOM 2701 C C . LEU B 1 128 ? 10.109 15.477 -4.57 1 98.25 128 LEU B C 1
ATOM 2703 O O . LEU B 1 128 ? 9.969 15.094 -5.734 1 98.25 128 LEU B O 1
ATOM 2707 N N . ARG B 1 129 ? 10.188 16.766 -4.258 1 98.06 129 ARG B N 1
ATOM 2708 C CA . ARG B 1 129 ? 10.195 17.812 -5.281 1 98.06 129 ARG B CA 1
ATOM 2709 C C . ARG B 1 129 ? 11.344 17.594 -6.27 1 98.06 129 ARG B C 1
ATOM 2711 O O . ARG B 1 129 ? 11.148 17.688 -7.48 1 98.06 129 ARG B O 1
ATOM 2718 N N . THR B 1 130 ? 12.484 17.312 -5.75 1 97.75 130 THR B N 1
ATOM 2719 C CA . THR B 1 130 ? 13.656 17.062 -6.586 1 97.75 130 THR B CA 1
ATOM 2720 C C . THR B 1 130 ? 13.414 15.898 -7.535 1 97.75 130 THR B C 1
ATOM 2722 O O . THR B 1 130 ? 13.688 16 -8.734 1 97.75 130 THR B O 1
ATOM 2725 N N . GLU B 1 131 ? 12.891 14.781 -7.039 1 98 131 GLU B N 1
ATOM 2726 C CA . GLU B 1 131 ? 12.617 13.594 -7.844 1 98 131 GLU B CA 1
ATOM 2727 C C . GLU B 1 131 ? 11.586 13.891 -8.93 1 98 131 GLU B C 1
ATOM 2729 O O . GLU B 1 131 ? 11.766 13.5 -10.086 1 98 131 GLU B O 1
ATOM 2734 N N . LEU B 1 132 ? 10.555 14.555 -8.539 1 98.12 132 LEU B N 1
ATOM 2735 C CA . LEU B 1 132 ? 9.492 14.898 -9.477 1 98.12 132 LEU B CA 1
ATOM 2736 C C . LEU B 1 132 ? 10.016 15.805 -10.586 1 98.12 132 LEU B C 1
ATOM 2738 O O . LEU B 1 132 ? 9.734 15.586 -11.758 1 98.12 132 LEU B O 1
ATOM 2742 N N . ASP B 1 133 ? 10.789 16.766 -10.242 1 97.5 133 ASP B N 1
ATOM 2743 C CA . ASP B 1 133 ? 11.359 17.688 -11.211 1 97.5 133 ASP B CA 1
ATOM 2744 C C . ASP B 1 133 ? 12.203 16.953 -12.25 1 97.5 133 ASP B C 1
ATOM 2746 O O . ASP B 1 133 ? 12.18 17.297 -13.43 1 97.5 133 ASP B O 1
ATOM 2750 N N . GLN B 1 134 ? 12.938 16 -11.812 1 96.75 134 GLN B N 1
ATOM 2751 C CA . GLN B 1 134 ? 13.844 15.273 -12.688 1 96.75 134 GLN B CA 1
ATOM 2752 C C . GLN B 1 134 ? 13.086 14.555 -13.797 1 96.75 134 GLN B C 1
ATOM 2754 O O . GLN B 1 134 ? 13.648 14.273 -14.859 1 96.75 134 GLN B O 1
ATOM 2759 N N . VAL B 1 135 ? 11.844 14.281 -13.578 1 97.56 135 VAL B N 1
ATOM 2760 C CA . VAL B 1 135 ? 11.086 13.547 -14.586 1 97.56 135 VAL B CA 1
ATOM 2761 C C . VAL B 1 135 ? 9.984 14.445 -15.156 1 97.56 135 VAL B C 1
ATOM 2763 O O . VAL B 1 135 ? 9.023 13.953 -15.758 1 97.56 135 VAL B O 1
ATOM 2766 N N . GLY B 1 136 ? 10.0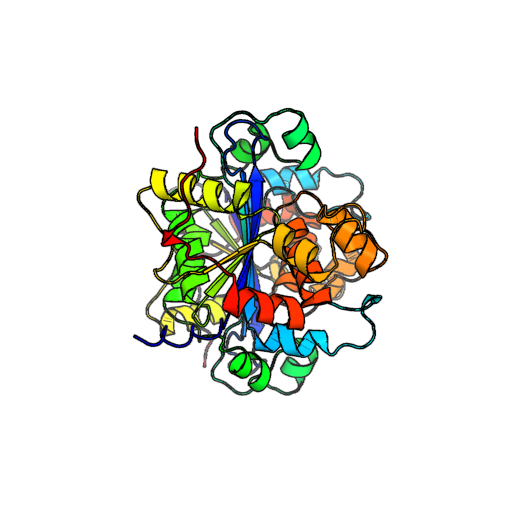08 15.711 -14.875 1 97.75 136 GLY B N 1
ATOM 2767 C CA . GLY B 1 136 ? 9.094 16.703 -15.445 1 97.75 136 GLY B CA 1
ATOM 2768 C C . GLY B 1 136 ? 7.68 16.578 -14.914 1 97.75 136 GLY B C 1
ATOM 2769 O O . GLY B 1 136 ? 6.715 16.781 -15.656 1 97.75 136 GLY B O 1
ATOM 2770 N N . ALA B 1 137 ? 7.559 16.141 -13.711 1 97.94 137 ALA B N 1
ATOM 2771 C CA . ALA B 1 137 ? 6.246 15.961 -13.094 1 97.94 137 ALA B CA 1
ATOM 2772 C C . ALA B 1 137 ? 6.078 16.859 -11.875 1 97.94 137 ALA B C 1
ATOM 2774 O O . ALA B 1 137 ? 7.027 17.531 -11.453 1 97.94 137 ALA B O 1
ATOM 2775 N N . ASP B 1 138 ? 4.852 16.938 -11.391 1 97.38 138 ASP B N 1
ATOM 2776 C CA . ASP B 1 138 ? 4.531 17.719 -10.195 1 97.38 138 ASP B CA 1
ATOM 2777 C C . ASP B 1 138 ? 3.324 17.125 -9.469 1 97.38 138 ASP B C 1
ATOM 2779 O O . ASP B 1 138 ? 2.641 16.25 -9.992 1 97.38 138 ASP B O 1
ATOM 2783 N N . LEU B 1 139 ? 3.102 17.531 -8.281 1 97 139 LEU B N 1
ATOM 2784 C CA . LEU B 1 139 ? 1.886 17.172 -7.562 1 97 139 LEU B CA 1
ATOM 2785 C C . LEU B 1 139 ? 0.73 18.094 -7.945 1 97 139 LEU B C 1
ATOM 2787 O O . LEU B 1 139 ? 0.945 19.141 -8.547 1 97 139 LEU B O 1
ATOM 2791 N N . PRO B 1 140 ? -0.516 17.656 -7.668 1 93.69 140 PRO B N 1
ATOM 2792 C CA . PRO B 1 140 ? -1.669 18.5 -7.977 1 93.69 140 PRO B CA 1
ATOM 2793 C C . PRO B 1 140 ? -1.577 19.875 -7.328 1 93.69 140 PRO B C 1
ATOM 2795 O O . PRO B 1 140 ? -1.122 20 -6.188 1 93.69 140 PRO B O 1
ATOM 2798 N N . PRO B 1 141 ? -2.082 20.828 -8.062 1 91.38 141 PRO B N 1
ATOM 2799 C CA . PRO B 1 141 ? -2.129 22.172 -7.469 1 91.38 141 PRO B CA 1
ATOM 2800 C C . PRO B 1 141 ? -2.977 22.219 -6.199 1 91.38 141 PRO B C 1
ATOM 2802 O O . PRO B 1 141 ? -4 21.547 -6.109 1 91.38 141 PRO B O 1
ATOM 2805 N N . GLY B 1 142 ? -2.592 22.938 -5.312 1 91.88 142 GLY B N 1
ATOM 2806 C CA . GLY B 1 142 ? -3.377 23.109 -4.098 1 91.88 142 GLY B CA 1
ATOM 2807 C C . GLY B 1 142 ? -2.982 22.141 -2.996 1 91.88 142 GLY B C 1
ATOM 2808 O O . GLY B 1 142 ? -3.494 22.234 -1.877 1 91.88 142 GLY B O 1
ATOM 2809 N N . THR B 1 143 ? -2.068 21.172 -3.291 1 96.81 143 THR B N 1
ATOM 2810 C CA . THR B 1 143 ? -1.573 20.281 -2.256 1 96.81 143 THR B CA 1
ATOM 2811 C C . THR B 1 143 ? -0.901 21.062 -1.134 1 96.81 143 THR B C 1
ATOM 2813 O O . THR B 1 143 ? -0.105 21.969 -1.393 1 96.81 143 THR B O 1
ATOM 2816 N N . ARG B 1 144 ? -1.273 20.75 0.091 1 98.25 144 ARG B N 1
ATOM 2817 C CA . ARG B 1 144 ? -0.661 21.375 1.266 1 98.25 144 ARG B CA 1
ATOM 2818 C C . ARG B 1 144 ? 0.373 20.438 1.892 1 98.25 144 ARG B C 1
ATOM 2820 O O . ARG B 1 144 ? 0.443 19.25 1.546 1 98.25 144 ARG B O 1
ATOM 2827 N N . CYS B 1 145 ? 1.22 21.016 2.711 1 98.75 145 CYS B N 1
ATOM 2828 C CA . CYS B 1 145 ? 2.273 20.25 3.377 1 98.75 145 CYS B CA 1
ATOM 2829 C C . CYS B 1 145 ? 2.311 20.562 4.867 1 98.75 145 CYS B C 1
ATOM 2831 O O . CYS B 1 145 ? 2.344 21.734 5.266 1 98.75 145 CYS B O 1
ATOM 2833 N N . LEU B 1 146 ? 2.303 19.562 5.652 1 98.81 146 LEU B N 1
ATOM 2834 C CA . LEU B 1 146 ? 2.418 19.656 7.102 1 98.81 146 LEU B CA 1
ATOM 2835 C C . LEU B 1 146 ? 3.619 18.875 7.605 1 98.81 146 LEU B C 1
ATOM 2837 O O . LEU B 1 146 ? 3.766 17.688 7.289 1 98.81 146 LEU B O 1
ATOM 2841 N N . ASP B 1 147 ? 4.449 19.5 8.328 1 98.81 147 ASP B N 1
ATOM 2842 C CA . ASP B 1 147 ? 5.566 18.859 9.031 1 98.81 147 ASP B CA 1
ATOM 2843 C C . ASP B 1 147 ? 5.25 18.656 10.508 1 98.81 147 ASP B C 1
ATOM 2845 O O . ASP B 1 147 ? 5.117 19.625 11.258 1 98.81 147 ASP B O 1
ATOM 2849 N N . THR B 1 148 ? 5.211 17.422 10.922 1 98.75 148 THR B N 1
ATOM 2850 C CA . THR B 1 148 ? 4.766 17.141 12.281 1 98.75 148 THR B CA 1
ATOM 2851 C C . THR B 1 148 ? 5.828 17.547 13.297 1 98.75 148 THR B C 1
ATOM 2853 O O . THR B 1 148 ? 5.52 17.781 14.469 1 98.75 148 THR B O 1
ATOM 2856 N N . LEU B 1 149 ? 7.137 17.609 12.883 1 97.81 149 LEU B N 1
ATOM 2857 C CA . LEU B 1 149 ? 8.203 17.922 13.82 1 97.81 149 LEU B CA 1
ATOM 2858 C C . LEU B 1 149 ? 8.031 19.328 14.391 1 97.81 149 LEU B C 1
ATOM 2860 O O . LEU B 1 149 ? 7.789 19.484 15.594 1 97.81 149 LEU B O 1
ATOM 2864 N N . PRO B 1 150 ? 8.062 20.375 13.594 1 97 150 PRO B N 1
ATOM 2865 C CA . PRO B 1 150 ? 7.828 21.703 14.18 1 97 150 PRO B CA 1
ATOM 2866 C C . PRO B 1 150 ? 6.43 21.844 14.773 1 97 150 PRO B C 1
ATOM 2868 O O . PRO B 1 150 ? 6.242 22.562 15.758 1 97 150 PRO B O 1
ATOM 2871 N N . ALA B 1 151 ? 5.375 21.203 14.203 1 97.94 151 ALA B N 1
ATOM 2872 C CA . ALA B 1 151 ? 4.016 21.297 14.734 1 97.94 151 ALA B CA 1
ATOM 2873 C C . ALA B 1 151 ? 3.951 20.75 16.156 1 97.94 151 ALA B C 1
ATOM 2875 O O . ALA B 1 151 ? 3.41 21.406 17.047 1 97.94 151 ALA B O 1
ATOM 2876 N N . LEU B 1 152 ? 4.527 19.547 16.391 1 97.56 152 LEU B N 1
ATOM 2877 C CA . LEU B 1 152 ? 4.465 18.906 17.703 1 97.56 152 LEU B CA 1
ATOM 2878 C C . LEU B 1 152 ? 5.316 19.672 18.719 1 97.56 152 LEU B C 1
ATOM 2880 O O . LEU B 1 152 ? 4.957 19.766 19.891 1 97.56 152 LEU B O 1
ATOM 2884 N N . ARG B 1 153 ? 6.484 20.156 18.312 1 96.69 153 ARG B N 1
ATOM 2885 C CA . ARG B 1 153 ? 7.301 20.984 19.188 1 96.69 153 ARG B CA 1
ATOM 2886 C C . ARG B 1 153 ? 6.512 22.188 19.688 1 96.69 153 ARG B C 1
ATOM 2888 O O . ARG B 1 153 ? 6.57 22.531 20.875 1 96.69 153 ARG B O 1
ATOM 2895 N N . GLU B 1 154 ? 5.844 22.797 18.797 1 95.44 154 GLU B N 1
ATOM 2896 C CA . GLU B 1 154 ? 5.043 23.953 19.156 1 95.44 154 GLU B CA 1
ATOM 2897 C C . GLU B 1 154 ? 3.9 23.578 20.094 1 95.44 154 GLU B C 1
ATOM 2899 O O . GLU B 1 154 ? 3.645 24.266 21.078 1 95.44 154 GLU B O 1
ATOM 2904 N N . LEU B 1 155 ? 3.207 22.516 19.797 1 95 155 LEU B N 1
ATOM 2905 C CA . LEU B 1 155 ? 2.035 22.078 20.547 1 95 155 LEU B CA 1
ATOM 2906 C C . LEU B 1 155 ? 2.424 21.641 21.969 1 95 155 LEU B C 1
ATOM 2908 O O . LEU B 1 155 ? 1.685 21.891 22.922 1 95 155 LEU B O 1
ATOM 2912 N N . GLU B 1 156 ? 3.51 20.922 22.109 1 93.38 156 GLU B N 1
ATOM 2913 C CA . GLU B 1 156 ? 3.895 20.344 23.391 1 93.38 156 GLU B CA 1
ATOM 2914 C C . GLU B 1 156 ? 4.777 21.312 24.188 1 93.38 156 GLU B C 1
ATOM 2916 O O . GLU B 1 156 ? 4.957 21.141 25.391 1 93.38 156 GLU B O 1
ATOM 2921 N N . GLY B 1 157 ? 5.152 22.344 23.672 1 85 157 GLY B N 1
ATOM 2922 C CA . GLY B 1 157 ? 6.109 23.234 24.312 1 85 157 GLY B CA 1
ATOM 2923 C C . GLY B 1 157 ? 7.535 22.719 24.25 1 85 157 GLY B C 1
ATOM 2924 O O . GLY B 1 157 ? 7.77 21.516 24.266 1 85 157 GLY B O 1
ATOM 2925 N N . ALA B 1 158 ? 8.508 23.562 23.906 1 69 158 ALA B N 1
ATOM 2926 C CA . ALA B 1 158 ? 9.922 23.234 23.734 1 69 158 ALA B CA 1
ATOM 2927 C C . ALA B 1 158 ? 10.492 22.625 25.016 1 69 158 ALA B C 1
ATOM 2929 O O . ALA B 1 158 ? 10.039 22.922 26.109 1 69 158 ALA B O 1
ATOM 2930 N N . GLY B 1 159 ? 11.359 21.578 24.875 1 70.25 159 GLY B N 1
ATOM 2931 C CA . GLY B 1 159 ? 12.133 21.047 26 1 70.25 159 GLY B CA 1
ATOM 2932 C C . GLY B 1 159 ? 11.609 19.719 26.516 1 70.25 159 GLY B C 1
ATOM 2933 O O . GLY B 1 159 ? 12.055 19.234 27.547 1 70.25 159 GLY B O 1
ATOM 2934 N N . GLN B 1 160 ? 10.68 19.156 25.797 1 71.81 160 GLN B N 1
ATOM 2935 C CA . GLN B 1 160 ? 10.078 17.938 26.328 1 71.81 160 GLN B CA 1
ATOM 2936 C C . GLN B 1 160 ? 10.797 16.703 25.797 1 71.81 160 GLN B C 1
ATOM 2938 O O . GLN B 1 160 ? 10.18 15.641 25.625 1 71.81 160 GLN B O 1
ATOM 2943 N N . GLY B 1 161 ? 12.102 16.812 25.453 1 85.06 161 GLY B N 1
ATOM 2944 C CA . GLY B 1 161 ? 12.859 15.633 25.062 1 85.06 161 GLY B CA 1
ATOM 2945 C C . GLY B 1 161 ? 13.023 15.5 23.562 1 85.06 161 GLY B C 1
ATOM 2946 O O . GLY B 1 161 ? 12.938 16.484 22.828 1 85.06 161 GLY B O 1
ATOM 2947 N N . SER B 1 162 ? 13.258 14.25 23.172 1 93.5 162 SER B N 1
ATOM 2948 C CA . SER B 1 162 ? 13.523 13.961 21.766 1 93.5 162 SER B CA 1
ATOM 2949 C C . SER B 1 162 ? 12.234 13.93 20.953 1 93.5 162 SER B C 1
ATOM 2951 O O . SER B 1 162 ? 11.219 13.398 21.422 1 93.5 162 SER B O 1
ATOM 2953 N N . TYR B 1 163 ? 12.273 14.523 19.797 1 96.06 163 TYR B N 1
ATOM 2954 C CA . TYR B 1 163 ? 11.117 14.531 18.922 1 96.06 163 TYR B CA 1
ATOM 2955 C C . TYR B 1 163 ? 11.352 13.648 17.688 1 96.06 163 TYR B C 1
ATOM 2957 O O . TYR B 1 163 ? 10.711 13.836 16.656 1 96.06 163 TYR B O 1
ATOM 2965 N N . LYS B 1 164 ? 12.289 12.719 17.844 1 96 164 LYS B N 1
ATOM 2966 C CA . LYS B 1 164 ? 12.414 11.703 16.797 1 96 164 LYS B CA 1
ATOM 2967 C C . LYS B 1 164 ? 11.141 10.875 16.688 1 96 164 LYS B C 1
ATOM 2969 O O . LYS B 1 164 ? 10.492 10.578 17.688 1 96 164 LYS B O 1
ATOM 2974 N N . LEU B 1 165 ? 10.836 10.5 15.516 1 97.44 165 LEU B N 1
ATOM 2975 C CA . LEU B 1 165 ? 9.586 9.805 15.25 1 97.44 165 LEU B CA 1
ATOM 2976 C C . LEU B 1 165 ? 9.438 8.586 16.141 1 97.44 165 LEU B C 1
ATOM 2978 O O . LEU B 1 165 ? 8.391 8.391 16.781 1 97.44 165 LEU B O 1
ATOM 2982 N N . ARG B 1 166 ? 10.484 7.777 16.203 1 96.25 166 ARG B N 1
ATOM 2983 C CA . ARG B 1 166 ? 10.461 6.555 17 1 96.25 166 ARG B CA 1
ATOM 2984 C C . ARG B 1 166 ? 10.266 6.871 18.484 1 96.25 166 ARG B C 1
ATOM 2986 O O . ARG B 1 166 ? 9.523 6.172 19.172 1 96.25 166 ARG B O 1
ATOM 2993 N N . THR B 1 167 ? 10.922 7.898 19 1 96.25 167 THR B N 1
ATOM 2994 C CA . THR B 1 167 ? 10.82 8.297 20.391 1 96.25 167 THR B CA 1
ATOM 2995 C C . THR B 1 167 ? 9.414 8.781 20.719 1 96.25 167 THR B C 1
ATOM 2997 O O . THR B 1 167 ? 8.859 8.438 21.766 1 96.25 167 THR B O 1
ATOM 3000 N N . LEU B 1 168 ? 8.844 9.602 19.828 1 96.25 168 LEU B N 1
ATOM 3001 C CA . LEU B 1 168 ? 7.477 10.078 20.016 1 96.25 168 LEU B CA 1
ATOM 3002 C C . LEU B 1 168 ? 6.492 8.914 20.047 1 96.25 168 LEU B C 1
ATOM 3004 O O . LEU B 1 168 ? 5.598 8.875 20.906 1 96.25 168 LEU B O 1
ATOM 3008 N N . TYR B 1 169 ? 6.676 7.965 19.078 1 96.56 169 TYR B N 1
ATOM 3009 C CA . TYR B 1 169 ? 5.812 6.789 19.047 1 96.56 169 TYR B CA 1
ATOM 3010 C C . TYR B 1 169 ? 5.859 6.051 20.391 1 96.56 169 TYR B C 1
ATOM 3012 O O . TYR B 1 169 ? 4.816 5.73 20.953 1 96.56 169 TYR B O 1
ATOM 3020 N N . LYS B 1 170 ? 7.059 5.82 20.875 1 95.44 170 LYS B N 1
ATOM 3021 C CA . LYS B 1 170 ? 7.234 5.117 22.156 1 95.44 170 LYS B CA 1
ATOM 3022 C C . LYS B 1 170 ? 6.602 5.898 23.297 1 95.44 170 LYS B C 1
ATOM 3024 O O . LYS B 1 170 ? 5.977 5.309 24.188 1 95.44 170 LYS B O 1
ATOM 3029 N N . ARG B 1 171 ? 6.824 7.141 23.344 1 93.62 171 ARG B N 1
ATOM 3030 C CA . ARG B 1 171 ? 6.262 7.996 24.375 1 93.62 171 ARG B CA 1
ATOM 3031 C C . ARG B 1 171 ? 4.738 7.914 24.391 1 93.62 171 ARG B C 1
ATOM 3033 O O . ARG B 1 171 ? 4.121 7.84 25.453 1 93.62 171 ARG B O 1
ATOM 3040 N N . TYR B 1 172 ? 4.109 7.891 23.203 1 93.06 172 TYR B N 1
ATOM 3041 C CA . TYR B 1 172 ? 2.656 7.973 23.109 1 93.06 172 TYR B CA 1
ATOM 3042 C C . TYR B 1 172 ? 2.018 6.602 23.297 1 93.06 172 TYR B C 1
ATOM 3044 O O . TYR B 1 172 ? 0.897 6.496 23.797 1 93.06 172 TYR B O 1
ATOM 3052 N N . TYR B 1 173 ? 2.707 5.512 22.922 1 93.75 173 TYR B N 1
ATOM 3053 C CA . TYR B 1 173 ? 2.033 4.223 22.859 1 93.75 173 TYR B CA 1
ATOM 3054 C C . TYR B 1 173 ? 2.703 3.211 23.781 1 93.75 173 TYR B C 1
ATOM 3056 O O . TYR B 1 173 ? 2.203 2.098 23.969 1 93.75 173 TYR B O 1
ATOM 3064 N N . GLY B 1 174 ? 3.822 3.529 24.359 1 93.38 174 GLY B N 1
ATOM 3065 C CA . GLY B 1 174 ? 4.477 2.705 25.359 1 93.38 174 GLY B CA 1
ATOM 3066 C C . GLY B 1 174 ? 5.184 1.498 24.781 1 93.38 174 GLY B C 1
ATOM 3067 O O . GLY B 1 174 ? 5.523 0.561 25.5 1 93.38 174 GLY B O 1
ATOM 3068 N N . ARG B 1 175 ? 5.324 1.422 23.422 1 93.38 175 ARG B N 1
ATOM 3069 C CA . ARG B 1 175 ? 5.98 0.324 22.719 1 93.38 175 ARG B CA 1
ATOM 3070 C C . ARG B 1 175 ? 6.734 0.832 21.484 1 93.38 175 ARG B C 1
ATOM 3072 O O . ARG B 1 175 ? 6.539 1.971 21.062 1 93.38 175 ARG B O 1
ATOM 3079 N N . GLU B 1 176 ? 7.613 0.002 20.969 1 94.56 176 GLU B N 1
ATOM 3080 C CA . GLU B 1 176 ? 8.352 0.34 19.75 1 94.56 176 GLU B CA 1
ATOM 3081 C C . GLU B 1 176 ? 7.5 0.129 18.516 1 94.56 176 GLU B C 1
ATOM 3083 O O . GLU B 1 176 ? 6.664 -0.777 18.469 1 94.56 176 GLU B O 1
ATOM 3088 N N . PRO B 1 177 ? 7.688 1.011 17.547 1 93.19 177 PRO B N 1
ATOM 3089 C CA . PRO B 1 177 ? 6.957 0.773 16.297 1 93.19 177 PRO B CA 1
ATOM 3090 C C . PRO B 1 177 ? 7.418 -0.491 15.57 1 93.19 177 PRO B C 1
ATOM 3092 O O . PRO B 1 177 ? 8.594 -0.856 15.648 1 93.19 177 PRO B O 1
ATOM 3095 N N . ALA B 1 178 ? 6.457 -1.113 14.922 1 88.75 178 ALA B N 1
ATOM 3096 C CA . ALA B 1 178 ? 6.781 -2.26 14.07 1 88.75 178 ALA B CA 1
ATOM 3097 C C . ALA B 1 178 ? 7.316 -1.81 12.719 1 88.75 178 ALA B C 1
ATOM 3099 O O . ALA B 1 178 ? 6.902 -0.77 12.195 1 88.75 178 ALA B O 1
ATOM 3100 N N . GLY B 1 179 ? 8.234 -2.582 12.18 1 89.62 179 GLY B N 1
ATOM 3101 C CA . GLY B 1 179 ? 8.695 -2.35 10.82 1 89.62 179 GLY B CA 1
ATOM 3102 C C . GLY B 1 179 ? 9.516 -1.078 10.68 1 89.62 179 GLY B C 1
ATOM 3103 O O . GLY B 1 179 ? 9.445 -0.404 9.648 1 89.62 179 GLY B O 1
ATOM 3104 N N . ALA B 1 180 ? 10.219 -0.727 11.75 1 89.5 180 ALA B N 1
ATOM 3105 C CA . ALA B 1 180 ? 11.023 0.491 11.734 1 89.5 180 ALA B CA 1
ATOM 3106 C C . ALA B 1 180 ? 12.047 0.452 10.594 1 89.5 180 ALA B C 1
ATOM 3108 O O . ALA B 1 180 ? 12.609 -0.602 10.297 1 89.5 180 ALA B O 1
ATOM 3109 N N . HIS B 1 181 ? 12.195 1.521 9.891 1 92.62 181 HIS B N 1
ATOM 3110 C CA . HIS B 1 181 ? 13.188 1.805 8.859 1 92.62 181 HIS B CA 1
ATOM 3111 C C . HIS B 1 181 ? 12.75 1.255 7.504 1 92.62 181 HIS B C 1
ATOM 3113 O O . HIS B 1 181 ? 13.523 1.259 6.547 1 92.62 181 HIS B O 1
ATOM 3119 N N . SER B 1 182 ? 11.586 0.78 7.414 1 95.81 182 SER B N 1
ATOM 3120 C CA . SER B 1 182 ? 10.906 0.651 6.129 1 95.81 182 SER B CA 1
ATOM 3121 C C . SER B 1 182 ? 9.969 1.825 5.883 1 95.81 182 SER B C 1
ATOM 3123 O O . SER B 1 182 ? 9.453 2.426 6.828 1 95.81 182 SER B O 1
ATOM 3125 N N . ALA B 1 183 ? 9.789 2.158 4.66 1 96.31 183 ALA B N 1
ATOM 3126 C CA . ALA B 1 183 ? 8.891 3.264 4.359 1 96.31 183 ALA B CA 1
ATOM 3127 C C . ALA B 1 183 ? 7.477 2.977 4.871 1 96.31 183 ALA B C 1
ATOM 3129 O O . ALA B 1 183 ? 6.824 3.855 5.434 1 96.31 183 ALA B O 1
ATOM 3130 N N . GLU B 1 184 ? 7.023 1.751 4.676 1 97.12 184 GLU B N 1
ATOM 3131 C CA . GLU B 1 184 ? 5.703 1.362 5.16 1 97.12 184 GLU B CA 1
ATOM 3132 C C . GLU B 1 184 ? 5.621 1.461 6.684 1 97.12 184 GLU B C 1
ATOM 3134 O O . GLU B 1 184 ? 4.68 2.047 7.223 1 97.12 184 GLU B O 1
ATOM 3139 N N . GLY B 1 185 ? 6.621 0.862 7.391 1 97.25 185 GLY B N 1
ATOM 3140 C CA . GLY B 1 185 ? 6.648 0.907 8.844 1 97.25 185 GLY B CA 1
ATOM 3141 C C . GLY B 1 185 ? 6.73 2.318 9.391 1 97.25 185 GLY B C 1
ATOM 3142 O O . GLY B 1 185 ? 6.004 2.668 10.328 1 97.25 185 GLY B O 1
ATOM 3143 N N . ASP B 1 186 ? 7.598 3.127 8.852 1 98.38 186 ASP B N 1
ATOM 3144 C CA . ASP B 1 186 ? 7.766 4.504 9.312 1 98.38 186 ASP B CA 1
ATOM 3145 C C . ASP B 1 186 ? 6.52 5.336 9.016 1 98.38 186 ASP B C 1
ATOM 3147 O O . ASP B 1 186 ? 6.176 6.238 9.781 1 98.38 186 ASP B O 1
ATOM 3151 N N . THR B 1 187 ? 5.836 5.105 7.867 1 98.69 187 THR B N 1
ATOM 3152 C CA . THR B 1 187 ? 4.605 5.82 7.547 1 98.69 187 THR B CA 1
ATOM 3153 C C . THR B 1 187 ? 3.504 5.477 8.547 1 98.69 187 THR B C 1
ATOM 3155 O O . THR B 1 187 ? 2.75 6.355 8.977 1 98.69 187 THR B O 1
ATOM 3158 N N . LEU B 1 188 ? 3.451 4.164 8.898 1 98 188 LEU B N 1
ATOM 3159 C CA . LEU B 1 188 ? 2.494 3.77 9.93 1 98 188 LEU B CA 1
ATOM 3160 C C . LEU B 1 188 ? 2.805 4.457 11.25 1 98 188 LEU B C 1
ATOM 3162 O O . LEU B 1 188 ? 1.897 4.953 11.93 1 98 188 LEU B O 1
ATOM 3166 N N . ALA B 1 189 ? 4.07 4.469 11.648 1 98.06 189 ALA B N 1
ATOM 3167 C CA . ALA B 1 189 ? 4.465 5.141 12.883 1 98.06 189 ALA B CA 1
ATOM 3168 C C . ALA B 1 189 ? 4.082 6.621 12.844 1 98.06 189 ALA B C 1
ATOM 3170 O O . ALA B 1 189 ? 3.582 7.16 13.836 1 98.06 189 ALA B O 1
ATOM 3171 N N . LEU B 1 190 ? 4.328 7.277 11.719 1 98.69 190 LEU B N 1
ATOM 3172 C CA . LEU B 1 190 ? 3.977 8.688 11.547 1 98.69 190 LEU B CA 1
ATOM 3173 C C . LEU B 1 190 ? 2.475 8.891 11.703 1 98.69 190 LEU B C 1
ATOM 3175 O O . LEU B 1 190 ? 2.041 9.812 12.406 1 98.69 190 LEU B O 1
ATOM 3179 N N . LEU B 1 191 ? 1.673 8.016 11.039 1 98.38 191 LEU B N 1
ATOM 3180 C CA . LEU B 1 191 ? 0.22 8.086 11.156 1 98.38 191 LEU B CA 1
ATOM 3181 C C . LEU B 1 191 ? -0.216 7.957 12.609 1 98.38 191 LEU B C 1
ATOM 3183 O O . LEU B 1 191 ? -1.049 8.734 13.086 1 98.38 191 LEU B O 1
ATOM 3187 N N . MET B 1 192 ? 0.385 7.016 13.328 1 96.88 192 MET B N 1
ATOM 3188 C CA . MET B 1 192 ? 0.021 6.77 14.727 1 96.88 192 MET B CA 1
ATOM 3189 C C . MET B 1 192 ? 0.421 7.949 15.609 1 96.88 192 MET B C 1
ATOM 3191 O O . MET B 1 192 ? -0.337 8.352 16.484 1 96.88 192 MET B O 1
ATOM 3195 N N . VAL B 1 193 ? 1.581 8.492 15.383 1 96.81 193 VAL B N 1
ATOM 3196 C CA . VAL B 1 193 ? 2.014 9.672 16.125 1 96.81 193 VAL B CA 1
ATOM 3197 C C . VAL B 1 193 ? 1.044 10.82 15.867 1 96.81 193 VAL B C 1
ATOM 3199 O O . VAL B 1 193 ? 0.646 11.523 16.797 1 96.81 193 VAL B O 1
ATOM 3202 N N . PHE B 1 194 ? 0.666 11.055 14.625 1 97.94 194 PHE B N 1
ATOM 3203 C CA . PHE B 1 194 ? -0.319 12.07 14.273 1 97.94 194 PHE B CA 1
ATOM 3204 C C . PHE B 1 194 ? -1.627 11.844 15.016 1 97.94 194 PHE B C 1
ATOM 3206 O O . PHE B 1 194 ? -2.207 12.781 15.57 1 97.94 194 PHE B O 1
ATOM 3213 N N . LEU B 1 195 ? -2.045 10.562 15.086 1 96.75 195 LEU B N 1
ATOM 3214 C CA . LEU B 1 195 ? -3.316 10.195 15.695 1 96.75 195 LEU B CA 1
ATOM 3215 C C . LEU B 1 195 ? -3.328 10.555 17.172 1 96.75 195 LEU B C 1
ATOM 3217 O O . LEU B 1 195 ? -4.371 10.914 17.719 1 96.75 195 LEU B O 1
ATOM 3221 N N . ALA B 1 196 ? -2.213 10.477 17.828 1 94.19 196 ALA B N 1
ATOM 3222 C CA . ALA B 1 196 ? -2.111 10.773 19.266 1 94.19 196 ALA B CA 1
ATOM 3223 C C . ALA B 1 196 ? -2.48 12.227 19.547 1 94.19 196 ALA B C 1
ATOM 3225 O O . ALA B 1 196 ? -2.908 12.562 20.656 1 94.19 196 ALA B O 1
ATOM 3226 N N . LYS B 1 197 ? -2.324 13.156 18.562 1 94.31 197 LYS B N 1
ATOM 3227 C CA . LYS B 1 197 ? -2.621 14.586 18.703 1 94.31 197 LYS B CA 1
ATOM 3228 C C . LYS B 1 197 ? -3.445 15.094 17.531 1 94.31 197 LYS B C 1
ATOM 3230 O O . LYS B 1 197 ? -3.281 16.234 17.094 1 94.31 197 LYS B O 1
ATOM 3235 N N . ALA B 1 198 ? -4.301 14.219 16.953 1 96.12 198 ALA B N 1
ATOM 3236 C CA . ALA B 1 198 ? -4.945 14.469 15.672 1 96.12 198 ALA B CA 1
ATOM 3237 C C . ALA B 1 198 ? -5.777 15.742 15.711 1 96.12 198 ALA B C 1
ATOM 3239 O O . ALA B 1 198 ? -5.641 16.609 14.844 1 96.12 198 ALA B O 1
ATOM 3240 N N . PRO B 1 199 ? -6.668 15.969 16.766 1 95.06 199 PRO B N 1
ATOM 3241 C CA . PRO B 1 199 ? -7.453 17.203 16.766 1 95.06 199 PRO B CA 1
ATOM 3242 C C . PRO B 1 199 ? -6.582 18.453 16.75 1 95.06 199 PRO B C 1
ATOM 3244 O O . PRO B 1 199 ? -6.848 19.391 15.977 1 95.06 199 PRO B O 1
ATOM 3247 N N . GLU B 1 200 ? -5.508 18.469 17.531 1 96.12 200 GLU B N 1
ATOM 3248 C CA . GLU B 1 200 ? -4.617 19.625 17.609 1 96.12 200 GLU B CA 1
ATOM 3249 C C . GLU B 1 200 ? -3.824 19.797 16.328 1 96.12 200 GLU B C 1
ATOM 3251 O O . GLU B 1 200 ? -3.664 20.922 15.836 1 96.12 200 GLU B O 1
ATOM 3256 N N . LEU B 1 201 ? -3.357 18.688 15.766 1 97.88 201 LEU B N 1
ATOM 3257 C CA . LEU B 1 201 ? -2.541 18.75 14.555 1 97.88 201 LEU B CA 1
ATOM 3258 C C . LEU B 1 201 ? -3.379 19.172 13.352 1 97.88 201 LEU B C 1
ATOM 3260 O O . LEU B 1 201 ? -2.906 19.922 12.492 1 97.88 201 LEU B O 1
ATOM 3264 N N . MET B 1 202 ? -4.602 18.672 13.281 1 97.62 202 MET B N 1
ATOM 3265 C CA . MET B 1 202 ? -5.484 19.062 12.188 1 97.62 202 MET B CA 1
ATOM 3266 C C . MET B 1 202 ? -5.844 20.547 12.289 1 97.62 202 MET B C 1
ATOM 3268 O O . MET B 1 202 ? -5.891 21.25 11.273 1 97.62 202 MET B O 1
ATOM 3272 N N . GLU B 1 203 ? -6.078 21.016 13.492 1 95.94 203 GLU B N 1
ATOM 3273 C CA . GLU B 1 203 ? -6.305 22.438 13.688 1 95.94 203 GLU B CA 1
ATOM 3274 C C . GLU B 1 203 ? -5.062 23.25 13.328 1 95.94 203 GLU B C 1
ATOM 3276 O O . GLU B 1 203 ? -5.156 24.281 12.656 1 95.94 203 GLU B O 1
ATOM 3281 N N . TRP B 1 204 ? -3.932 22.797 13.797 1 96.56 204 TRP B N 1
ATOM 3282 C CA . TRP B 1 204 ? -2.666 23.453 13.477 1 96.56 204 TRP B CA 1
ATOM 3283 C C . TRP B 1 204 ? -2.467 23.547 11.969 1 96.56 204 TRP B C 1
ATOM 3285 O O . TRP B 1 204 ? -2.049 24.594 11.461 1 96.56 204 TRP B O 1
ATOM 3295 N N . ALA B 1 205 ? -2.729 22.484 11.258 1 97.44 205 ALA B N 1
ATOM 3296 C CA . ALA B 1 205 ? -2.541 22.422 9.805 1 97.44 205 ALA B CA 1
ATOM 3297 C C . ALA B 1 205 ? -3.396 23.469 9.094 1 97.44 205 ALA B C 1
ATOM 3299 O O . ALA B 1 205 ? -2.977 24.031 8.086 1 97.44 205 ALA B O 1
ATOM 3300 N N . LYS B 1 206 ? -4.574 23.703 9.602 1 95 206 LYS B N 1
ATOM 3301 C CA . LYS B 1 206 ? -5.492 24.672 9.016 1 95 206 LYS B CA 1
ATOM 3302 C C . LYS B 1 206 ? -4.828 26.031 8.859 1 95 206 LYS B C 1
ATOM 3304 O O . LYS B 1 206 ? -5.07 26.734 7.875 1 95 206 LYS B O 1
ATOM 3309 N N . HIS B 1 207 ? -3.938 26.328 9.742 1 94.25 207 HIS B N 1
ATOM 3310 C CA . HIS B 1 207 ? -3.393 27.672 9.773 1 94.25 207 HIS B CA 1
ATOM 3311 C C . HIS B 1 207 ? -1.925 27.688 9.367 1 94.25 207 HIS B C 1
ATOM 3313 O O . HIS B 1 207 ? -1.409 28.719 8.922 1 94.25 207 HIS B O 1
ATOM 3319 N N . ASN B 1 208 ? -1.293 26.547 9.438 1 96.56 208 ASN B N 1
ATOM 3320 C CA . ASN B 1 208 ? 0.163 26.594 9.359 1 96.56 208 ASN B CA 1
ATOM 3321 C C . ASN B 1 208 ? 0.685 25.734 8.211 1 96.56 208 ASN B C 1
ATOM 3323 O O . ASN B 1 208 ? 1.859 25.828 7.848 1 96.56 208 ASN B O 1
ATOM 3327 N N . ALA B 1 209 ? -0.144 24.828 7.652 1 97.5 209 ALA B N 1
ATOM 3328 C CA . ALA B 1 209 ? 0.328 24 6.543 1 97.5 209 ALA B CA 1
ATOM 3329 C C . ALA B 1 209 ? 0.793 24.859 5.375 1 97.5 209 ALA B C 1
ATOM 3331 O O . ALA B 1 209 ? 0.164 25.875 5.055 1 97.5 209 ALA B O 1
ATOM 3332 N N . ARG B 1 210 ? 1.823 24.516 4.766 1 97.69 210 ARG B N 1
ATOM 3333 C CA . ARG B 1 210 ? 2.393 25.25 3.646 1 97.69 210 ARG B CA 1
ATOM 3334 C C . ARG B 1 210 ? 1.901 24.703 2.312 1 97.69 210 ARG B C 1
ATOM 3336 O O . ARG B 1 210 ? 1.433 23.562 2.242 1 97.69 210 ARG B O 1
ATOM 3343 N N . SER B 1 211 ? 2.043 25.531 1.305 1 97.38 211 SER B N 1
ATOM 3344 C CA . SER B 1 211 ? 1.682 25.078 -0.034 1 97.38 211 SER B CA 1
ATOM 3345 C C . SER B 1 211 ? 2.811 24.281 -0.669 1 97.38 211 SER B C 1
ATOM 3347 O O . SER B 1 211 ? 3.98 24.641 -0.56 1 97.38 211 SER B O 1
ATOM 3349 N N . TRP B 1 212 ? 2.473 23.188 -1.312 1 97.81 212 TRP B N 1
ATOM 3350 C CA . TRP B 1 212 ? 3.451 22.422 -2.09 1 97.81 212 TRP B CA 1
ATOM 3351 C C . TRP B 1 212 ? 4.184 23.344 -3.072 1 97.81 212 TRP B C 1
ATOM 3353 O O . TRP B 1 212 ? 5.375 23.156 -3.324 1 97.81 212 TRP B O 1
ATOM 3363 N N . GLY B 1 213 ? 3.467 24.281 -3.629 1 96.81 213 GLY B N 1
ATOM 3364 C CA . GLY B 1 213 ? 4.051 25.203 -4.586 1 96.81 213 GLY B CA 1
ATOM 3365 C C . GLY B 1 213 ? 5.242 25.969 -4.031 1 96.81 213 GLY B C 1
ATOM 3366 O O . GLY B 1 213 ? 6.074 26.469 -4.789 1 96.81 213 GLY B O 1
ATOM 3367 N N . GLU B 1 214 ? 5.352 26.062 -2.707 1 96.25 214 GLU B N 1
ATOM 3368 C CA . GLU B 1 214 ? 6.414 26.812 -2.055 1 96.25 214 GLU B CA 1
ATOM 3369 C C . GLU B 1 214 ? 7.617 25.938 -1.745 1 96.25 214 GLU B C 1
ATOM 3371 O O . GLU B 1 214 ? 8.664 26.422 -1.314 1 96.25 214 GLU B O 1
ATOM 3376 N N . VAL B 1 215 ? 7.449 24.641 -1.898 1 97.25 215 VAL B N 1
ATOM 3377 C CA . VAL B 1 215 ? 8.531 23.703 -1.603 1 97.25 215 VAL B CA 1
ATOM 3378 C C . VAL B 1 215 ? 9.617 23.828 -2.668 1 97.25 215 VAL B C 1
ATOM 3380 O O . VAL B 1 215 ? 9.336 23.766 -3.865 1 97.25 215 VAL B O 1
ATOM 3383 N N . ARG B 1 216 ? 10.828 24.016 -2.279 1 96.81 216 ARG B N 1
ATOM 3384 C CA . ARG B 1 216 ? 11.984 24.047 -3.172 1 96.81 216 ARG B CA 1
ATOM 3385 C C . ARG B 1 216 ? 12.703 22.703 -3.207 1 96.81 216 ARG B C 1
ATOM 3387 O O . ARG B 1 216 ? 12.672 21.953 -2.227 1 96.81 216 ARG B O 1
ATOM 3394 N N . PRO B 1 217 ? 13.312 22.406 -4.371 1 96.25 217 PRO B N 1
ATOM 3395 C CA . PRO B 1 217 ? 14.086 21.156 -4.434 1 96.25 217 PRO B CA 1
ATOM 3396 C C . PRO B 1 217 ? 15.242 21.125 -3.436 1 96.25 217 PRO B C 1
ATOM 3398 O O . PRO B 1 217 ? 15.688 22.188 -2.977 1 96.25 217 PRO B O 1
ATOM 3401 N N . MET B 1 218 ? 15.57 19.922 -3.146 1 91.31 218 MET B N 1
ATOM 3402 C CA . MET B 1 218 ? 16.688 19.734 -2.225 1 91.31 218 MET B CA 1
ATOM 3403 C C . MET B 1 218 ? 17.969 20.297 -2.814 1 91.31 218 MET B C 1
ATOM 3405 O O . MET B 1 218 ? 18.266 20.078 -3.994 1 91.31 218 MET B O 1
ATOM 3409 N N . SER B 1 219 ? 18.578 21.219 -2.193 1 78.06 219 SER B N 1
ATOM 3410 C CA . SER B 1 219 ? 19.812 21.844 -2.672 1 78.06 219 SER B CA 1
ATOM 3411 C C . SER B 1 219 ? 20.906 20.797 -2.879 1 78.06 219 SER B C 1
ATOM 3413 O O . SER B 1 219 ? 21.125 19.938 -2.027 1 78.06 219 SER B O 1
ATOM 3415 N N . LEU B 1 220 ? 21.188 20.422 -4.152 1 59.06 220 LEU B N 1
ATOM 3416 C CA . LEU B 1 220 ? 22.281 19.516 -4.48 1 59.06 220 LEU B CA 1
ATOM 3417 C C . LEU B 1 220 ? 23.609 20.062 -3.973 1 59.06 220 LEU B C 1
ATOM 3419 O O . LEU B 1 220 ? 23.797 21.281 -3.904 1 59.06 220 LEU B O 1
#

Radius of gyration: 21.68 Å; Cα contacts (8 Å, |Δi|>4): 854; chains: 2; bounding box: 52×76×60 Å

InterPro domains:
  IPR012337 Ribonuclease H-like superfamily [SSF53098] (19-218)
  IPR013520 Ribonuclease H-like domain [SM00479] (11-203)
  IPR036397 Ribonuclease H superfamily [G3DSA:3.30.420.10] (8-215)
  IPR040393 Three-prime repair exonuclease 1/2 [PTHR13058] (7-218)

Foldseek 3Di:
DPPPQQDQFFKEWEKDFQWLDDPLTFGFKIKIKIDTLVQLVVQLPDPQLLPGDFGPDIDIDMAGAQRVDAHDPVSCVLQVDGNVVCVVVPHYHLEVVVVVVVQVSVVPTDDPYEYEYACCLQPVLLNVVQSQVVHPHDHDFNYWYYHVHVLVCVVVDHDPDDPPLQVLLCVRNVDGFPPGNYRHRSSRSRSSSCSSCVVSRSVVCSPPIGTSVPRHHNDD/DPPPQQDQFFKEKEKDFQWLDDPLTFGFKIKIKIDTLVQLVVQLPDPQLLPGDFGPDIDIDMAGAQRVDAHDPVSCVLQVDGNVVCVVVPHYHLEVVVVVVVQVSVVPTDDPYEYEYACCLQPVLLNVVQSQVVHPHDHDFNYWYYHVNVLVCVVVDHDPDDPPLQVLLCVRNVDGFPPGNYRHRSSRSRSSSCSSCVVSRSVVCSPPIGTSVPRHHNDD

pLDDT: mean 93.77, std 10.2, range [34.53, 98.94]

Organism: Sphenodon punctatus (NCBI:txid8508)

Nearest PDB structures (foldseek):
  6a46-assembly1_B  TM=9.588E-01  e=5.784E-28  Mus musculus
  6a4b-assembly2_C  TM=9.523E-01  e=4.741E-27  Mus musculus
  2ioc-assembly1_A  TM=9.206E-01  e=4.616E-25  Mus musculus
  3mxi-assembly1_A  TM=9.235E-01  e=2.168E-24  Mus musculus
  3u6f-assembly1_B  TM=9.160E-01  e=3.510E-23  Mus musculus

Sequence (440 aa):
LPHAPRKTIESFIFLTAATTGLAQPRVAELGLFAVHRRALEDHSMDPNPELRLSPRIADKLALCVDPQKPFHPKAEALTGLSNRSLGENRKPVFDQALVQVVQGFLARQAGPTCLVAHNGYKYDFPLLRTELDQVGADLPPGTRCLDTLPALRELEGAGQGSYKLRTLYKRYYGREPAGAHSAEGDTLALLMVFLAKAPELMEWAKHNARSWGEVRPMSLLPHAPRKTIESFIFLTAATTGLAQPRVAELGLFAVHRRALEDHSMDPNPELRLSPRIADKLALCVDPQKPFHPKAEALTGLSNRSLGENRKPVFDQALVQVVQGFLARQAGPTCLVAHNGYKYDFPLLRTELDQVGADLPPGTRCLDTLPALRELEGAGQGSYKLRTLYKRYYGREPAGAHSAEGDTLALLMVFLAKAPELMEWAKHNARSWGEVRPMSL

Solvent-accessible surface area (backbone atoms only — not comparable to full-atom values): 23591 Å² total; per-residue (Å²): 123,82,75,70,77,70,73,69,66,32,19,40,33,29,44,30,67,31,44,26,37,85,78,76,53,36,61,34,24,42,10,40,40,39,36,27,44,56,49,48,58,60,56,54,67,53,87,53,59,70,71,62,70,79,65,87,69,45,32,38,39,29,40,57,27,29,45,91,56,80,54,36,70,69,34,26,70,58,48,74,49,45,65,63,61,34,53,70,47,50,36,43,54,86,42,69,46,53,49,39,23,53,50,21,55,55,69,52,47,48,66,44,37,28,40,32,23,76,51,14,83,82,38,58,49,12,46,50,45,39,56,30,50,77,66,75,48,78,77,68,86,76,33,27,37,37,38,49,42,68,52,48,41,63,75,71,42,83,84,78,68,71,75,47,69,66,54,43,32,25,71,68,46,74,43,77,67,64,56,67,51,33,20,56,25,43,22,51,42,51,50,51,47,46,46,76,43,31,73,61,49,57,56,48,41,65,78,63,41,38,52,50,88,73,60,53,55,54,82,121,124,80,73,70,79,71,73,69,66,34,18,40,33,27,44,30,68,32,46,26,37,86,78,77,53,35,58,34,23,41,10,38,39,38,35,28,44,56,48,50,57,60,55,55,68,54,88,54,61,70,72,61,71,80,64,87,70,46,32,38,39,30,42,55,28,29,45,90,56,79,53,37,70,68,35,27,68,57,46,73,50,46,64,65,61,36,52,69,45,48,36,42,53,84,42,70,45,54,49,39,23,52,50,21,56,55,68,52,48,47,66,45,36,27,39,31,23,75,51,12,82,82,39,57,50,12,46,50,46,38,56,31,51,76,66,76,48,80,76,67,86,76,32,27,35,35,38,49,41,68,52,48,41,63,72,70,44,83,85,79,70,70,75,47,68,66,54,43,32,25,73,68,43,75,45,78,66,63,55,66,52,33,22,58,24,43,23,51,42,51,51,53,45,45,45,77,43,29,73,60,50,55,55,48,40,66,78,62,40,40,53,49,87,72,60,54,56,53,82,121

Secondary structure (DSSP, 8-state):
------PPP-EEEEEEEEES-SSS--EEEEEEEEEEHHHHHHHTT-S-GGG----SS-EEEEEE---SSPPPHHHHHHH---HHHHHHTTPPPS-HHHHHHHHHHHHTSPSSEEEEESSTTTTHHHHHHHHHHHTT--PPTT-EEEEHHHHHHHHH-TTSS---HHHHHHHHHSSPPTTTTSHHHHHHHHHHHHHHTHHHHHHHHHHHPEEGGGPPPP--/------PPP-EEEEEEEEES-SSS--EEEEEEEEEEHHHHHHHTT-S-GGG----SS-EEEEEE---SSPPPHHHHHHH---HHHHHHTTPPPS-HHHHHHHHHHHHTSPSSEEEEESSTTTTHHHHHHHHHHHTT--PPTT-EEEEHHHHHHHHH-TTSS---HHHHHHHHHSSPPTTTTSHHHHHHHHHHHHHHTHHHHHHHHHHHPEEGGGPPPP--